Protein 5FRD (pdb70)

Secondary structure (DSSP, 8-state):
--EEEEEEETTEEEEEEE-SS-SEEEE--TT--GGGGHHHHHHT--EEE--TTSTTSPP----SHHHHHHHHHHHHHHHTSSEEEEEETHHHHHHHHHHHH-GGGEEEEEEES--SB----HHHHTHHHH-HHHHHHHHHHTT-SS-SHHHHHHHHHHHHTHHHHHHHHHHHHT-B-HHHHHTT-S---S-EEEEEETT-SSS-HHHHHHHHHH-TTEEEEEETT--TTHHHHSHHHHHHHHHHHHHHHT------/--EEEEEEETTEEEEEEE-SS-SEEEE--TT--GGGGHHHHHHT--EEE--TTSTTSPP----SHHHHHHHHHHHHHHHTSSEEEEEETHHHHHHHHHHHH-GGGEEEEEEES--SB----HHHHTHHHH-HHHHHHHHHHTT-SS-SHHHHHHHHHHHHTHHHHHHHHHHHHT-B-HHHHHTT-----S-EEEEEETT-SSS-HHHHHHHHHH-TTEEEEEETT--TTHHHHSHHHHHHHHHHHHHHHT--

Structure (mmCIF, N/CA/C/O backbone):
data_5FRD
#
_entry.id   5FRD
#
_cell.length_a   55.070
_cell.length_b   67.200
_cell.length_c   140.570
_cell.angle_alpha   90.00
_cell.angle_beta   90.00
_cell.angle_gamma   90.00
#
_symmetry.space_group_name_H-M   'P 21 21 21'
#
loop_
_entity.id
_entity.type
_entity.pdbx_description
1 polymer 'CARBOXYLESTERASE (EST-2)'
2 non-polymer 'COENZYME A'
3 non-polymer 'CHLORIDE ION'
4 non-polymer 'TRIETHYLENE GLYCOL'
5 non-polymer 'CITRATE ANION'
6 non-polymer DI(HYDROXYETHYL)ETHER
7 water water
#
loop_
_atom_site.group_PDB
_atom_site.id
_atom_site.type_symbol
_atom_site.label_atom_id
_atom_site.label_alt_id
_atom_site.label_comp_id
_atom_site.label_asym_id
_atom_site.label_entity_id
_atom_site.label_seq_id
_atom_site.pdbx_PDB_ins_code
_atom_site.Cartn_x
_atom_site.Cartn_y
_atom_site.Cartn_z
_atom_site.occupancy
_atom_site.B_iso_or_equiv
_atom_site.auth_seq_id
_atom_site.auth_comp_id
_atom_site.auth_asym_id
_atom_site.auth_atom_id
_atom_site.pdbx_PDB_model_num
ATOM 1 N N . MET A 1 1 ? 7.031 22.704 -7.899 1.00 62.64 1 MET A N 1
ATOM 2 C CA . MET A 1 1 ? 7.710 22.797 -6.560 1.00 51.20 1 MET A CA 1
ATOM 3 C C . MET A 1 1 ? 8.812 21.738 -6.394 1.00 27.13 1 MET A C 1
ATOM 4 O O . MET A 1 1 ? 9.900 22.091 -5.939 1.00 37.73 1 MET A O 1
ATOM 9 N N . LEU A 1 2 ? 8.579 20.500 -6.839 1.00 23.03 2 LEU A N 1
ATOM 10 C CA . LEU A 1 2 ? 9.599 19.459 -6.630 1.00 19.28 2 LEU A CA 1
ATOM 11 C C . LEU A 1 2 ? 10.786 19.635 -7.559 1.00 21.57 2 LEU A C 1
ATOM 12 O O . LEU A 1 2 ? 10.658 20.163 -8.661 1.00 25.25 2 LEU A O 1
ATOM 17 N N . GLU A 1 3 ? 11.937 19.179 -7.080 1.00 17.04 3 GLU A N 1
ATOM 18 C CA A GLU A 1 3 ? 13.174 19.157 -7.844 0.60 14.41 3 GLU A CA 1
ATOM 19 C CA B GLU A 1 3 ? 13.179 19.180 -7.819 0.40 16.99 3 GLU A CA 1
ATOM 20 C C . GLU A 1 3 ? 13.702 17.741 -7.831 1.00 13.55 3 GLU A C 1
ATOM 21 O O . GLU A 1 3 ? 13.529 17.022 -6.824 1.00 15.97 3 GLU A O 1
ATOM 32 N N . ARG A 1 4 ? 14.333 17.339 -8.906 1.00 11.93 4 ARG A N 1
ATOM 33 C CA . ARG A 1 4 ? 15.055 16.077 -8.975 1.00 12.89 4 ARG A CA 1
ATOM 34 C C . ARG A 1 4 ? 16.539 16.383 -8.843 1.00 14.12 4 ARG A C 1
ATOM 35 O O . ARG A 1 4 ? 17.058 17.290 -9.509 1.00 16.55 4 ARG A O 1
ATOM 43 N N . VAL A 1 5 ? 17.214 15.641 -7.978 1.00 13.14 5 VAL A N 1
ATOM 44 C CA . VAL A 1 5 ? 18.663 15.813 -7.757 1.00 13.78 5 VAL A CA 1
ATOM 45 C C . VAL A 1 5 ? 19.351 14.495 -7.927 1.00 13.94 5 VAL A C 1
ATOM 46 O O . VAL A 1 5 ? 18.725 13.429 -7.940 1.00 13.34 5 VAL A O 1
ATOM 50 N N . PHE A 1 6 ? 20.674 14.562 -8.045 1.00 12.67 6 PHE A N 1
ATOM 51 C CA . PHE A 1 6 ? 21.507 13.376 -8.209 1.00 13.59 6 PHE A CA 1
ATOM 52 C C . PHE A 1 6 ? 22.693 13.493 -7.284 1.00 14.62 6 PHE A C 1
ATOM 53 O O . PHE A 1 6 ? 23.269 14.566 -7.168 1.00 16.02 6 PHE A O 1
ATOM 61 N N . ILE A 1 7 ? 23.059 12.371 -6.699 1.00 12.81 7 ILE A N 1
ATOM 62 C CA . ILE A 1 7 ? 24.259 12.210 -5.863 1.00 14.18 7 ILE A CA 1
ATOM 63 C C . ILE A 1 7 ? 24.967 10.947 -6.310 1.00 14.16 7 ILE A C 1
ATOM 64 O O . ILE A 1 7 ? 24.473 10.165 -7.130 1.00 15.38 7 ILE A O 1
ATOM 69 N N . ASP A 1 8 ? 26.173 10.746 -5.769 1.00 15.48 8 ASP A N 1
ATOM 70 C CA A ASP A 1 8 ? 26.953 9.544 -6.049 0.70 18.44 8 ASP A CA 1
ATOM 71 C CA B ASP A 1 8 ? 26.966 9.556 -6.058 0.30 19.96 8 ASP A CA 1
ATOM 72 C C . ASP A 1 8 ? 27.197 8.798 -4.757 1.00 17.21 8 ASP A C 1
ATOM 73 O O . ASP A 1 8 ? 27.623 9.399 -3.772 1.00 20.71 8 ASP A O 1
ATOM 82 N N . VAL A 1 9 ? 26.903 7.504 -4.760 1.00 16.56 9 VAL A N 1
ATOM 83 C CA . VAL A 1 9 ? 27.232 6.623 -3.660 1.00 16.96 9 VAL A CA 1
ATOM 84 C C . VAL A 1 9 ? 28.162 5.514 -4.177 1.00 18.39 9 VAL A C 1
ATOM 85 O O . VAL A 1 9 ? 27.713 4.586 -4.828 1.00 20.21 9 VAL A O 1
ATOM 89 N N . ASP A 1 10 ? 29.464 5.642 -3.845 1.00 25.38 10 ASP A N 1
ATOM 90 C CA A ASP A 1 10 ? 30.490 4.671 -4.285 0.70 26.43 10 ASP A CA 1
ATOM 91 C CA B ASP A 1 10 ? 30.521 4.684 -4.278 0.30 29.98 10 ASP A CA 1
ATOM 92 C C . ASP A 1 10 ? 30.445 4.370 -5.778 1.00 25.68 10 ASP A C 1
ATOM 93 O O . ASP A 1 10 ? 30.576 3.224 -6.199 1.00 30.33 10 ASP A O 1
ATOM 102 N N . GLY A 1 11 ? 30.224 5.398 -6.575 1.00 22.94 11 GLY A N 1
ATOM 103 C CA . GLY A 1 11 ? 30.142 5.244 -8.010 1.00 22.41 11 GLY A CA 1
ATOM 104 C C . GLY A 1 11 ? 28.781 4.879 -8.585 1.00 25.35 11 GLY A C 1
ATOM 105 O O . GLY A 1 11 ? 28.648 4.753 -9.796 1.00 27.86 11 GLY A O 1
ATOM 106 N N . VAL A 1 12 ? 27.774 4.699 -7.727 1.00 21.76 12 VAL A N 1
ATOM 107 C CA . VAL A 1 12 ? 26.404 4.424 -8.156 1.00 20.59 12 VAL A CA 1
ATOM 108 C C . VAL A 1 12 ? 25.663 5.770 -8.103 1.00 16.62 12 VAL A C 1
ATOM 109 O O . VAL A 1 12 ? 25.612 6.419 -7.049 1.00 17.81 12 VAL A O 1
ATOM 113 N N . LYS A 1 13 ? 25.142 6.187 -9.247 1.00 17.48 13 LYS A N 1
ATOM 114 C CA A LYS A 1 13 ? 24.317 7.395 -9.333 0.70 15.44 13 LYS A CA 1
ATOM 115 C CA B LYS A 1 13 ? 24.319 7.391 -9.324 0.30 16.76 13 LYS A CA 1
ATOM 116 C C . LYS A 1 13 ? 22.980 7.104 -8.650 1.00 15.86 13 LYS A C 1
ATOM 117 O O . LYS A 1 13 ? 22.291 6.147 -9.026 1.00 16.86 13 LYS A O 1
ATOM 128 N N . VAL A 1 14 ? 22.655 7.952 -7.683 1.00 13.53 14 VAL A N 1
ATOM 129 C CA . VAL A 1 14 ? 21.379 7.868 -6.953 1.00 13.82 14 VAL A CA 1
ATOM 130 C C . VAL A 1 14 ? 20.622 9.159 -7.206 1.00 12.87 14 VAL A C 1
ATOM 131 O O . VAL A 1 14 ? 21.113 10.244 -6.940 1.00 13.19 14 VAL A O 1
ATOM 135 N N . SER A 1 15 ? 19.374 9.026 -7.684 1.00 12.05 15 SER A N 1
ATOM 136 C CA . SER A 1 15 ? 18.482 10.159 -7.839 1.00 12.31 15 SER A CA 1
ATOM 137 C C . SER A 1 15 ? 17.549 10.266 -6.646 1.00 11.21 15 SER A C 1
ATOM 138 O O . SER A 1 15 ? 17.190 9.243 -6.053 1.00 12.77 15 SER A O 1
ATOM 141 N N . LEU A 1 16 ? 17.206 11.486 -6.314 1.00 11.37 16 LEU A N 1
ATOM 142 C CA . LEU A 1 16 ? 16.189 11.770 -5.290 1.00 11.07 16 LEU A CA 1
ATOM 143 C C . LEU A 1 16 ? 15.255 12.843 -5.789 1.00 12.32 16 LEU A C 1
ATOM 144 O O . LEU A 1 16 ? 15.636 13.702 -6.569 1.00 12.36 16 LEU A O 1
ATOM 149 N N . LEU A 1 17 ? 14.033 12.838 -5.258 1.00 11.84 17 LEU A N 1
ATOM 150 C CA . LEU A 1 17 ? 13.125 13.967 -5.399 1.00 12.10 17 LEU A CA 1
ATOM 151 C C . LEU A 1 17 ? 13.164 14.744 -4.114 1.00 11.45 17 LEU A C 1
ATOM 152 O O . LEU A 1 17 ? 13.226 14.170 -3.020 1.00 13.20 17 LEU A O 1
ATOM 157 N N . LYS A 1 18 ? 13.078 16.063 -4.194 1.00 12.38 18 LYS A N 1
ATOM 158 C CA A LYS A 1 18 ? 13.134 16.928 -3.052 0.45 13.65 18 LYS A CA 1
ATOM 159 C CA B LYS A 1 18 ? 13.052 16.892 -3.001 0.55 14.64 18 LYS A CA 1
ATOM 160 C C . LYS A 1 18 ? 12.016 17.989 -3.098 1.00 13.66 18 LYS A C 1
ATOM 161 O O . LYS A 1 18 ? 11.771 18.550 -4.153 1.00 15.83 18 LYS A O 1
ATOM 172 N N . GLY A 1 19 ? 11.374 18.218 -1.974 1.00 13.22 19 GLY A N 1
ATOM 173 C CA . GLY A 1 19 ? 10.496 19.353 -1.770 1.00 14.75 19 GLY A CA 1
ATOM 174 C C . GLY A 1 19 ? 11.160 20.400 -0.938 1.00 16.68 19 GLY A C 1
ATOM 175 O O . GLY A 1 19 ? 12.394 20.533 -0.971 1.00 16.70 19 GLY A O 1
ATOM 176 N N . ARG A 1 20 ? 10.388 21.142 -0.153 1.00 17.09 20 ARG A N 1
ATOM 177 C CA A ARG A 1 20 ? 10.984 22.181 0.686 0.50 19.08 20 ARG A CA 1
ATOM 178 C CA B ARG A 1 20 ? 10.953 22.167 0.702 0.30 17.72 20 ARG A CA 1
ATOM 179 C CA C ARG A 1 20 ? 10.999 22.178 0.674 0.20 18.90 20 ARG A CA 1
ATOM 180 C C . ARG A 1 20 ? 11.927 21.545 1.693 1.00 19.32 20 ARG A C 1
ATOM 181 O O . ARG A 1 20 ? 11.769 20.362 2.073 1.00 16.43 20 ARG A O 1
ATOM 203 N N . GLU A 1 21 ? 12.944 22.297 2.107 1.00 22.32 21 GLU A N 1
ATOM 204 C CA A GLU A 1 21 ? 13.932 21.756 3.024 0.50 24.66 21 GLU A CA 1
ATOM 205 C CA B GLU A 1 21 ? 13.921 21.799 3.068 0.25 25.25 21 GLU A CA 1
ATOM 206 C CA C GLU A 1 21 ? 13.929 21.786 3.048 0.25 27.98 21 GLU A CA 1
ATOM 207 C C . GLU A 1 21 ? 13.234 21.307 4.321 1.00 20.01 21 GLU A C 1
ATOM 208 O O . GLU A 1 21 ? 12.461 22.026 4.918 1.00 24.59 21 GLU A O 1
ATOM 224 N N . ARG A 1 22 ? 13.498 20.049 4.692 1.00 17.83 22 ARG A N 1
ATOM 225 C CA A ARG A 1 22 ? 12.948 19.450 5.903 0.60 18.03 22 ARG A CA 1
ATOM 226 C CA B ARG A 1 22 ? 12.993 19.454 5.895 0.40 18.47 22 ARG A CA 1
ATOM 227 C C . ARG A 1 22 ? 13.746 18.174 6.168 1.00 15.17 22 ARG A C 1
ATOM 228 O O . ARG A 1 22 ? 14.138 17.475 5.227 1.00 15.72 22 ARG A O 1
ATOM 243 N N . LYS A 1 23 ? 13.944 17.843 7.446 1.00 15.41 23 LYS A N 1
ATOM 244 C CA A LYS A 1 23 ? 14.731 16.671 7.820 0.60 16.39 23 LYS A CA 1
ATOM 245 C CA B LYS A 1 23 ? 14.729 16.665 7.819 0.40 16.10 23 LYS A CA 1
ATOM 246 C C . LYS A 1 23 ? 13.845 15.423 7.852 1.00 14.99 23 LYS A C 1
ATOM 247 O O . LYS A 1 23 ? 13.602 14.826 8.895 1.00 15.51 23 LYS A O 1
ATOM 258 N N . VAL A 1 24 ? 13.376 15.059 6.645 1.00 14.05 24 VAL A N 1
ATOM 259 C CA . VAL A 1 24 ? 12.488 13.920 6.407 1.00 13.82 24 VAL A CA 1
ATOM 260 C C . VAL A 1 24 ? 13.031 13.204 5.177 1.00 11.99 24 VAL A C 1
ATOM 261 O O . VAL A 1 24 ? 13.347 13.857 4.177 1.00 13.15 24 VAL A O 1
ATOM 265 N N . PHE A 1 25 ? 13.161 11.883 5.282 1.00 11.13 25 PHE A N 1
ATOM 266 C CA . PHE A 1 25 ? 13.749 11.050 4.254 1.00 11.33 25 PHE A CA 1
ATOM 267 C C . PHE A 1 25 ? 12.844 9.850 3.985 1.00 11.74 25 PHE A C 1
ATOM 268 O O . PHE A 1 25 ? 12.611 9.037 4.899 1.00 12.56 25 PHE A O 1
ATOM 276 N N . TYR A 1 26 ? 12.330 9.740 2.748 1.00 10.55 26 TYR A N 1
ATOM 277 C CA . TYR A 1 26 ? 11.330 8.742 2.418 1.00 9.94 26 TYR A CA 1
ATOM 278 C C . TYR A 1 26 ? 11.915 7.624 1.587 1.00 10.87 26 TYR A C 1
ATOM 279 O O . TYR A 1 26 ? 12.660 7.893 0.637 1.00 12.02 26 TYR A O 1
ATOM 288 N N . ILE A 1 27 ? 11.494 6.394 1.876 1.00 10.55 27 ILE A N 1
ATOM 289 C CA . ILE A 1 27 ? 11.969 5.195 1.195 1.00 10.56 27 ILE A CA 1
ATOM 290 C C . ILE A 1 27 ? 10.751 4.389 0.686 1.00 10.55 27 ILE A C 1
ATOM 291 O O . ILE A 1 27 ? 9.935 3.895 1.476 1.00 11.71 27 ILE A O 1
ATOM 296 N N . HIS A 1 28 ? 10.667 4.291 -0.634 1.00 10.59 28 HIS A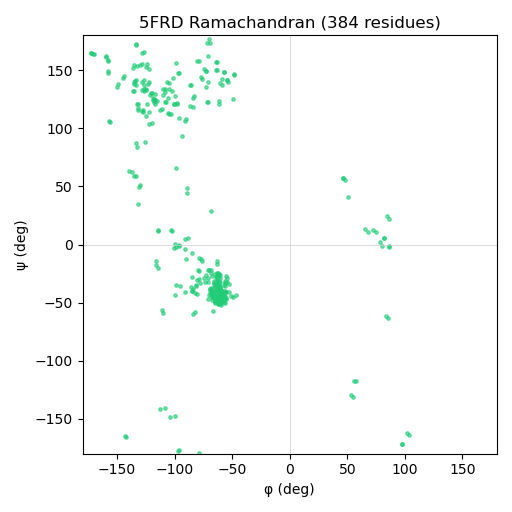 N 1
ATOM 297 C CA . HIS A 1 28 ? 9.575 3.637 -1.357 1.00 10.87 28 HIS A CA 1
ATOM 298 C C . HIS A 1 28 ? 9.562 2.124 -1.245 1.00 12.79 28 HIS A C 1
ATOM 299 O O . HIS A 1 28 ? 10.497 1.497 -0.742 1.00 12.98 28 HIS A O 1
ATOM 306 N N . SER A 1 29 ? 8.494 1.525 -1.785 1.00 12.77 29 SER A N 1
ATOM 307 C CA . SER A 1 29 ? 8.249 0.099 -1.769 1.00 14.44 29 SER A CA 1
ATOM 308 C C . SER A 1 29 ? 8.674 -0.623 -3.039 1.00 13.81 29 SER A C 1
ATOM 309 O O . SER A 1 29 ? 9.228 -0.030 -3.975 1.00 13.01 29 SER A O 1
ATOM 312 N N . SER A 1 30 ? 8.418 -1.926 -3.076 1.00 12.58 30 SER A N 1
ATOM 313 C CA . SER A 1 30 ? 8.802 -2.761 -4.212 1.00 13.75 30 SER A CA 1
ATOM 314 C C . SER A 1 30 ? 8.151 -2.322 -5.520 1.00 12.92 30 SER A C 1
ATOM 315 O O . SER A 1 30 ? 6.961 -1.987 -5.569 1.00 15.11 30 SER A O 1
ATOM 318 N N . GLY A 1 31 ? 8.947 -2.348 -6.586 1.00 14.69 31 GLY A N 1
ATOM 319 C CA . GLY A 1 31 ? 8.471 -1.965 -7.908 1.00 14.41 31 GLY A CA 1
ATOM 320 C C . GLY A 1 31 ? 8.072 -0.508 -8.060 1.00 14.97 31 GLY A C 1
ATOM 321 O O . GLY A 1 31 ? 7.417 -0.144 -9.049 1.00 16.45 31 GLY A O 1
ATOM 322 N N . SER A 1 32 ? 8.448 0.336 -7.088 1.00 13.07 32 SER A N 1
ATOM 323 C CA A SER A 1 32 ? 8.057 1.738 -7.063 0.65 13.37 32 SER A CA 1
ATOM 324 C CA B SER A 1 32 ? 8.036 1.743 -7.056 0.35 14.47 32 SER A CA 1
ATOM 325 C C . SER A 1 32 ? 9.282 2.636 -7.167 1.00 13.60 32 SER A C 1
ATOM 326 O O . SER A 1 32 ? 10.340 2.169 -7.566 1.00 15.86 32 SER A O 1
ATOM 331 N N . ASP A 1 33 ? 9.136 3.907 -6.852 1.00 12.62 33 ASP A N 1
ATOM 332 C CA A ASP A 1 33 ? 10.226 4.862 -6.900 0.60 12.55 33 ASP A CA 1
ATOM 333 C CA B ASP A 1 33 ? 10.228 4.863 -6.907 0.40 13.50 33 ASP A CA 1
ATOM 334 C C . ASP A 1 33 ? 9.852 6.088 -6.073 1.00 11.73 33 ASP A C 1
ATOM 335 O O . ASP A 1 33 ? 8.808 6.092 -5.413 1.00 12.40 33 ASP A O 1
ATOM 344 N N . ALA A 1 34 ? 10.696 7.121 -6.074 1.00 12.00 34 ALA A N 1
ATOM 345 C CA . ALA A 1 34 ? 10.463 8.301 -5.294 1.00 11.84 34 ALA A CA 1
ATOM 346 C C . ALA A 1 34 ? 9.130 8.982 -5.531 1.00 11.66 34 ALA A C 1
ATOM 347 O O . ALA A 1 34 ? 8.624 9.643 -4.640 1.00 12.51 34 ALA A O 1
ATOM 349 N N . THR A 1 35 ? 8.578 8.821 -6.736 1.00 12.55 35 THR A N 1
ATOM 350 C CA . THR A 1 35 ? 7.321 9.453 -7.071 1.00 12.85 35 THR A CA 1
ATOM 351 C C . THR A 1 35 ? 6.173 8.952 -6.218 1.00 11.95 35 THR A C 1
ATOM 352 O O . THR A 1 35 ? 5.143 9.625 -6.094 1.00 13.82 35 THR A O 1
ATOM 356 N N . GLN A 1 36 ? 6.331 7.813 -5.532 1.00 12.60 36 GLN A N 1
ATOM 357 C CA A GLN A 1 36 ? 5.348 7.353 -4.566 0.50 11.23 36 GLN A CA 1
ATOM 358 C CA B GLN A 1 36 ? 5.228 7.400 -4.672 0.50 15.30 36 GLN A CA 1
ATOM 359 C C . GLN A 1 36 ? 5.000 8.386 -3.522 1.00 12.64 36 GLN A C 1
ATOM 360 O O . GLN A 1 36 ? 3.908 8.374 -2.939 1.00 13.77 36 GLN A O 1
ATOM 371 N N . TRP A 1 37 ? 5.973 9.266 -3.239 1.00 11.36 37 TRP A N 1
ATOM 372 C CA . TRP A 1 37 ? 5.871 10.212 -2.168 1.00 11.81 37 TRP A CA 1
ATOM 373 C C . TRP A 1 37 ? 5.558 11.633 -2.603 1.00 11.64 37 TRP A C 1
ATOM 374 O O . TRP A 1 37 ? 5.634 12.558 -1.773 1.00 11.40 37 TRP A O 1
ATOM 385 N N . VAL A 1 38 ? 5.163 11.841 -3.863 1.00 11.72 38 VAL A N 1
ATOM 386 C CA A VAL A 1 38 ? 4.909 13.216 -4.334 0.60 13.88 38 VAL A CA 1
ATOM 387 C CA B VAL A 1 38 ? 4.926 13.211 -4.338 0.40 12.62 38 VAL A CA 1
ATOM 388 C C . VAL A 1 38 ? 3.959 14.025 -3.448 1.00 12.34 38 VAL A C 1
ATOM 389 O O . VAL A 1 38 ? 4.188 15.196 -3.224 1.00 13.83 38 VAL A O 1
ATOM 396 N N . ASN A 1 39 ? 2.905 13.391 -2.942 1.00 13.13 39 ASN A N 1
ATOM 397 C CA . ASN A 1 39 ? 1.945 14.137 -2.114 1.00 14.65 39 ASN A CA 1
ATOM 398 C C . ASN A 1 39 ? 2.502 14.575 -0.774 1.00 14.31 39 ASN A C 1
ATOM 399 O O . ASN A 1 39 ? 2.079 15.585 -0.202 1.00 16.80 39 ASN A O 1
ATOM 404 N N . GLN A 1 40 ? 3.519 13.858 -0.274 1.00 12.34 40 GLN A N 1
ATOM 405 C CA . GLN A 1 40 ? 4.209 14.227 0.941 1.00 12.52 40 GLN A CA 1
ATOM 406 C C . GLN A 1 40 ? 5.318 15.249 0.670 1.00 12.93 40 GLN A C 1
ATOM 407 O O . GLN A 1 40 ? 5.495 16.212 1.415 1.00 13.97 40 GLN A O 1
ATOM 413 N N . LEU A 1 41 ? 6.027 15.057 -0.435 1.00 12.38 41 LEU A N 1
ATOM 414 C CA . LEU A 1 41 ? 7.129 15.945 -0.771 1.00 13.34 41 LEU A CA 1
ATOM 415 C C . LEU A 1 41 ? 6.644 17.368 -0.968 1.00 15.57 41 LEU A C 1
ATOM 416 O O . LEU A 1 41 ? 7.306 18.299 -0.520 1.00 15.61 41 LEU A O 1
ATOM 421 N N . THR A 1 42 ? 5.491 17.523 -1.605 1.00 15.02 42 THR A N 1
ATOM 422 C CA . THR A 1 42 ? 4.940 18.854 -1.909 1.00 16.66 42 THR A CA 1
ATOM 423 C C . THR A 1 42 ? 4.359 19.545 -0.689 1.00 20.14 42 THR A C 1
ATOM 424 O O . THR A 1 42 ? 4.373 20.779 -0.627 1.00 24.77 42 THR A O 1
ATOM 428 N N . ALA A 1 43 ? 3.873 18.789 0.282 1.00 15.31 43 ALA A N 1
ATOM 429 C CA . ALA A 1 43 ? 3.219 19.366 1.453 1.00 16.51 43 ALA A CA 1
ATOM 430 C C . ALA A 1 43 ? 4.096 19.447 2.671 1.00 18.46 43 ALA A C 1
ATOM 431 O O . ALA A 1 43 ? 4.089 20.446 3.365 1.00 23.28 43 ALA A O 1
ATOM 433 N N . ILE A 1 44 ? 4.843 18.390 2.942 1.00 17.12 44 ILE A N 1
ATOM 434 C CA A ILE A 1 44 ? 5.671 18.266 4.131 0.60 16.85 44 ILE A CA 1
ATOM 435 C CA B ILE A 1 44 ? 5.655 18.229 4.136 0.40 15.76 44 ILE A CA 1
ATOM 436 C C . ILE A 1 44 ? 7.110 18.632 3.827 1.00 16.58 44 ILE A C 1
ATOM 437 O O . ILE A 1 44 ? 7.752 19.284 4.649 1.00 18.21 44 ILE A O 1
ATOM 446 N N . GLY A 1 45 ? 7.590 18.251 2.646 1.00 14.52 45 GLY A N 1
ATOM 447 C CA . GLY A 1 45 ? 8.979 18.500 2.280 1.00 15.79 45 GLY A CA 1
ATOM 448 C C . GLY A 1 45 ? 9.856 17.305 2.519 1.00 14.37 45 GLY A C 1
ATOM 449 O O . GLY A 1 45 ? 9.378 16.222 2.833 1.00 15.30 45 GLY A O 1
ATOM 450 N N . GLY A 1 46 ? 11.155 17.530 2.372 1.00 13.00 46 GLY A N 1
ATOM 451 C CA . GLY A 1 46 ? 12.151 16.490 2.558 1.00 14.00 46 GLY A CA 1
ATOM 452 C C . GLY A 1 46 ? 12.667 15.919 1.250 1.00 12.12 46 GLY A C 1
ATOM 453 O O . GLY A 1 46 ? 12.484 16.492 0.176 1.00 13.20 46 GLY A O 1
ATOM 454 N N . TYR A 1 47 ? 13.287 14.750 1.346 1.00 11.35 47 TYR A N 1
ATOM 455 C CA . TYR A 1 47 ? 13.888 14.037 0.226 1.00 11.81 47 TYR A CA 1
ATOM 456 C C . TYR A 1 47 ? 13.384 12.614 0.138 1.00 11.20 47 TYR A C 1
ATOM 457 O O . TYR A 1 47 ? 13.318 11.928 1.167 1.00 11.87 47 TYR A O 1
ATOM 466 N N . ALA A 1 48 ? 13.079 12.158 -1.072 1.00 10.34 48 ALA A N 1
ATOM 467 C CA . ALA A 1 48 ? 12.687 10.775 -1.328 1.00 10.70 48 ALA A CA 1
ATOM 468 C C . ALA A 1 48 ? 13.678 10.127 -2.268 1.00 11.45 48 ALA A C 1
ATOM 469 O O . ALA A 1 48 ? 13.926 10.641 -3.355 1.00 12.21 48 ALA A O 1
ATOM 471 N N . ILE A 1 49 ? 14.248 9.012 -1.839 1.00 11.44 49 ILE A N 1
ATOM 472 C CA . ILE A 1 49 ? 15.225 8.314 -2.662 1.00 11.59 49 ILE A CA 1
ATOM 473 C C . ILE A 1 49 ? 14.593 7.509 -3.787 1.00 13.08 49 ILE A C 1
ATOM 474 O O . ILE A 1 49 ? 13.531 6.918 -3.607 1.00 12.51 49 ILE A O 1
ATOM 479 N N . ASP A 1 50 ? 15.241 7.439 -4.950 1.00 11.58 50 ASP A N 1
ATOM 480 C CA . ASP A 1 50 ? 15.024 6.327 -5.887 1.00 13.34 50 ASP A CA 1
ATOM 481 C C . ASP A 1 50 ? 16.055 5.257 -5.528 1.00 13.12 50 ASP A C 1
ATOM 482 O O . ASP A 1 50 ? 17.255 5.493 -5.727 1.00 12.87 50 ASP A O 1
ATOM 487 N N . LEU A 1 51 ? 15.677 4.151 -4.911 1.00 12.04 51 LEU A N 1
ATOM 488 C CA . LEU A 1 51 ? 16.676 3.123 -4.642 1.00 12.79 51 LEU A CA 1
ATOM 489 C C . LEU A 1 51 ? 17.329 2.695 -5.943 1.00 13.24 51 LEU A C 1
ATOM 490 O O . LEU A 1 51 ? 16.691 2.708 -7.002 1.00 13.63 51 LEU A O 1
ATOM 495 N N . PRO A 1 52 ? 18.613 2.314 -5.885 1.00 13.85 52 PRO A N 1
ATOM 496 C CA . PRO A 1 52 ? 19.198 1.730 -7.099 1.00 14.40 52 PRO A CA 1
ATOM 497 C C . PRO A 1 52 ? 18.279 0.655 -7.672 1.00 13.37 52 PRO A C 1
ATOM 498 O O . PRO A 1 52 ? 17.540 -0.010 -6.926 1.00 14.54 52 PRO A O 1
ATOM 502 N N . ASN A 1 53 ? 18.276 0.551 -8.993 1.00 14.98 53 ASN A N 1
ATOM 503 C CA . ASN A 1 53 ? 17.354 -0.299 -9.761 1.00 14.16 53 ASN A CA 1
ATOM 504 C C . ASN A 1 53 ? 15.959 0.247 -9.957 1.00 14.09 53 ASN A C 1
ATOM 505 O O . ASN A 1 53 ? 15.126 -0.420 -10.570 1.00 17.11 53 ASN A O 1
ATOM 510 N N . HIS A 1 54 ? 15.713 1.458 -9.448 1.00 13.68 54 HIS A N 1
ATOM 511 C CA . HIS A 1 54 ? 14.408 2.099 -9.490 1.00 13.22 54 HIS A CA 1
ATOM 512 C C . HIS A 1 54 ? 14.549 3.533 -9.960 1.00 13.67 54 HIS A C 1
ATOM 513 O O . HIS A 1 54 ? 15.573 4.191 -9.756 1.00 13.35 54 HIS A O 1
ATOM 520 N N . GLY A 1 55 ? 13.483 4.055 -10.555 1.00 14.31 55 GLY A N 1
ATOM 521 C CA . GLY A 1 55 ? 13.439 5.468 -10.961 1.00 13.89 55 GLY A CA 1
ATOM 522 C C . GLY A 1 55 ? 14.601 5.857 -11.848 1.00 15.16 55 GLY A C 1
ATOM 523 O O . GLY A 1 55 ? 14.915 5.140 -12.809 1.00 16.65 55 GLY A O 1
ATOM 524 N N . GLN A 1 56 ? 15.242 6.967 -11.505 1.00 13.37 56 GLN A N 1
ATOM 525 C CA A GLN A 1 56 ? 16.367 7.471 -12.284 0.60 14.24 56 GLN A CA 1
ATOM 526 C CA B GLN A 1 56 ? 16.369 7.465 -12.292 0.40 13.88 56 GLN A CA 1
ATOM 527 C C . GLN A 1 56 ? 17.729 7.121 -11.692 1.00 16.45 56 GLN A C 1
ATOM 528 O O . GLN A 1 56 ? 18.759 7.677 -12.098 1.00 18.78 56 GLN A O 1
ATOM 539 N N . SER A 1 57 ? 17.762 6.224 -10.715 1.00 14.07 57 SER A N 1
ATOM 540 C CA . SER A 1 57 ? 19.002 5.736 -10.167 1.00 12.80 57 SER A CA 1
ATOM 541 C C . SER A 1 57 ? 19.636 4.671 -11.073 1.00 16.05 57 SER A C 1
ATOM 542 O O . SER A 1 57 ? 18.958 4.017 -11.852 1.00 17.05 57 SER A O 1
ATOM 545 N N . ASP A 1 58 ? 20.929 4.498 -10.919 1.00 16.49 58 ASP A N 1
ATOM 546 C CA . ASP A 1 58 ? 21.638 3.445 -11.628 1.00 17.60 58 ASP A CA 1
ATOM 547 C C . ASP A 1 58 ? 21.156 2.058 -11.211 1.00 18.54 58 ASP A C 1
ATOM 548 O O . ASP A 1 58 ? 20.612 1.827 -10.117 1.00 18.62 58 ASP A O 1
ATOM 553 N N . THR A 1 59 ? 21.384 1.109 -12.110 1.00 19.06 59 THR A N 1
ATOM 554 C CA . THR A 1 59 ? 21.192 -0.312 -11.849 1.00 21.77 59 THR A CA 1
ATOM 555 C C . THR A 1 59 ? 22.469 -0.873 -11.216 1.00 22.25 59 THR A C 1
ATOM 556 O O . THR A 1 59 ? 23.582 -0.548 -11.640 1.00 27.41 59 THR A O 1
ATOM 560 N N . VAL A 1 60 ? 22.299 -1.697 -10.202 1.00 21.78 60 VAL A N 1
ATOM 561 C CA . VAL A 1 60 ? 23.410 -2.362 -9.523 1.00 22.58 60 VAL A CA 1
ATOM 562 C C . VAL A 1 60 ? 22.861 -3.606 -8.830 1.00 26.07 60 VAL A C 1
ATOM 563 O O . VAL A 1 60 ? 21.705 -3.657 -8.379 1.00 23.18 60 VAL A O 1
ATOM 567 N N . GLU A 1 61 ? 23.683 -4.651 -8.737 1.00 25.55 61 GLU A N 1
ATOM 568 C CA A GLU A 1 61 ? 23.266 -5.869 -8.062 0.60 21.99 61 GLU A CA 1
ATOM 569 C CA B GLU A 1 61 ? 23.266 -5.874 -8.064 0.40 25.23 61 GLU A CA 1
ATOM 570 C C . GLU A 1 61 ? 23.025 -5.612 -6.573 1.00 21.87 61 GLU A C 1
ATOM 571 O O . GLU A 1 61 ? 23.907 -5.093 -5.881 1.00 25.56 61 GLU A O 1
ATOM 582 N N . VAL A 1 62 ? 21.838 -5.988 -6.080 1.00 21.65 62 VAL A N 1
ATOM 583 C CA . VAL A 1 62 ? 21.488 -5.857 -4.666 1.00 23.84 62 VAL A CA 1
ATOM 584 C C . VAL A 1 62 ? 20.881 -7.171 -4.178 1.00 24.45 62 VAL A C 1
ATOM 585 O O . VAL A 1 62 ? 19.858 -7.620 -4.685 1.00 26.29 62 VAL A O 1
ATOM 589 N N . ASN A 1 63 ? 21.516 -7.762 -3.165 1.00 22.70 63 ASN A N 1
ATOM 590 C CA A ASN A 1 63 ? 21.158 -9.095 -2.688 0.70 23.90 63 ASN A CA 1
ATOM 591 C CA B ASN A 1 63 ? 21.172 -9.113 -2.685 0.30 31.01 63 ASN A CA 1
ATOM 592 C C . ASN A 1 63 ? 20.500 -9.154 -1.313 1.00 22.60 63 ASN A C 1
ATOM 593 O O . ASN A 1 63 ? 20.116 -10.225 -0.835 1.00 25.70 63 ASN A O 1
ATOM 602 N N . SER A 1 64 ? 20.300 -7.986 -0.686 1.00 22.75 64 SER A N 1
ATOM 603 C CA . SER A 1 64 ? 19.676 -7.947 0.624 1.00 20.24 64 SER A CA 1
ATOM 604 C C . SER A 1 64 ? 19.059 -6.592 0.913 1.00 18.69 64 SER A C 1
ATOM 605 O O . SER A 1 64 ? 19.461 -5.574 0.333 1.00 19.71 64 SER A O 1
ATOM 608 N N . VAL A 1 65 ? 18.102 -6.600 1.830 1.00 18.36 65 VAL A N 1
ATOM 609 C CA . VAL A 1 65 ? 17.574 -5.361 2.405 1.00 16.67 65 VAL A CA 1
ATOM 610 C C . VAL A 1 65 ? 18.713 -4.531 3.010 1.00 18.51 65 VAL A C 1
ATOM 611 O O . VAL A 1 65 ? 18.717 -3.306 2.864 1.00 18.08 65 VAL A O 1
ATOM 615 N N . ASP A 1 66 ? 19.669 -5.162 3.691 1.00 18.91 66 ASP A N 1
ATOM 616 C CA A ASP A 1 66 ? 20.823 -4.451 4.255 0.40 18.93 66 ASP A CA 1
ATOM 617 C CA B ASP A 1 66 ? 20.821 -4.449 4.252 0.60 19.73 66 ASP A CA 1
ATOM 618 C C . ASP A 1 66 ? 21.598 -3.635 3.218 1.00 18.14 66 ASP A C 1
ATOM 619 O O . ASP A 1 66 ? 22.039 -2.517 3.502 1.00 19.57 66 ASP A O 1
ATOM 628 N N . GLU A 1 67 ? 21.787 -4.176 2.013 1.00 19.11 67 GLU A N 1
ATOM 629 C CA A GLU A 1 67 ? 22.479 -3.461 0.958 0.60 18.70 67 GLU A CA 1
ATOM 630 C CA B GLU A 1 67 ? 22.473 -3.427 0.940 0.40 19.81 67 GLU A CA 1
ATOM 631 C C . GLU A 1 67 ? 21.683 -2.189 0.531 1.00 17.35 67 GLU A C 1
ATOM 632 O O . GLU A 1 67 ? 22.256 -1.128 0.342 1.00 17.76 67 GLU A O 1
ATOM 643 N N . TYR A 1 68 ? 20.358 -2.331 0.382 1.00 16.43 68 TYR A N 1
ATOM 644 C CA . TYR A 1 68 ? 19.582 -1.126 0.127 1.00 15.50 68 TYR A CA 1
ATOM 645 C C . TYR A 1 68 ? 19.681 -0.132 1.270 1.00 16.07 68 TYR A C 1
ATOM 646 O O . TYR A 1 68 ? 19.689 1.081 1.055 1.00 14.87 68 TYR A O 1
ATOM 655 N N . ALA A 1 69 ? 19.756 -0.611 2.508 1.00 15.10 69 ALA A N 1
ATOM 656 C CA . ALA A 1 69 ? 19.933 0.280 3.647 1.00 13.66 69 ALA A CA 1
ATOM 657 C C . ALA A 1 69 ? 21.257 1.044 3.628 1.00 14.74 69 ALA A C 1
ATOM 658 O O . ALA A 1 69 ? 21.320 2.179 4.094 1.00 15.24 69 ALA A O 1
ATOM 660 N N . TYR A 1 70 ? 22.295 0.416 3.082 1.00 16.19 70 TYR A N 1
ATOM 661 C CA . TYR A 1 70 ? 23.545 1.118 2.869 1.00 18.30 70 TYR A CA 1
ATOM 662 C C . TYR A 1 70 ? 23.360 2.282 1.902 1.00 15.48 70 TYR A C 1
ATOM 663 O O . TYR A 1 70 ? 23.753 3.411 2.202 1.00 15.73 70 TYR A O 1
ATOM 672 N N . TYR A 1 71 ? 22.758 2.037 0.739 1.00 15.83 71 TYR A N 1
ATOM 673 C CA . TYR A 1 71 ? 22.494 3.139 -0.191 1.00 14.81 71 TYR A CA 1
ATOM 674 C C . TYR A 1 71 ? 21.600 4.222 0.413 1.00 14.78 71 TYR A C 1
ATOM 675 O O . TYR A 1 71 ? 21.853 5.412 0.230 1.00 15.02 71 TYR A O 1
ATOM 684 N N . ALA A 1 72 ? 20.591 3.816 1.174 1.00 13.64 72 ALA A N 1
ATOM 685 C CA . ALA A 1 72 ? 19.722 4.781 1.798 1.00 13.17 72 ALA A CA 1
ATOM 686 C C . ALA A 1 72 ? 20.439 5.611 2.837 1.00 13.22 72 ALA A C 1
ATOM 687 O O . ALA A 1 72 ? 20.268 6.809 2.897 1.00 15.27 72 ALA A O 1
ATOM 689 N N . SER A 1 73 ? 21.237 4.952 3.697 1.00 14.03 73 SER A N 1
ATOM 690 C CA A SER A 1 73 ? 22.004 5.648 4.734 0.30 14.65 73 SER A CA 1
ATOM 691 C CA B SER A 1 73 ? 21.969 5.672 4.714 0.50 13.50 73 SER A CA 1
ATOM 692 C CA C SER A 1 73 ? 22.028 5.643 4.731 0.20 14.95 73 SER A CA 1
ATOM 693 C C . SER A 1 73 ? 22.988 6.673 4.151 1.00 12.75 73 SER A C 1
ATOM 694 O O . SER A 1 73 ? 23.036 7.822 4.607 1.00 14.89 73 SER A O 1
ATOM 701 N N . GLU A 1 74 ? 23.746 6.248 3.149 1.00 13.95 74 GLU A N 1
ATOM 702 C CA . GLU A 1 74 ? 24.687 7.146 2.509 1.00 15.80 74 GLU A CA 1
ATOM 703 C C . GLU A 1 74 ? 23.981 8.316 1.864 1.00 14.84 74 GLU A C 1
ATOM 704 O O . GLU A 1 74 ? 24.420 9.458 1.918 1.00 15.82 74 GLU A O 1
ATOM 710 N N . SER A 1 75 ? 22.828 8.041 1.252 1.00 12.87 75 SER A N 1
ATOM 711 C CA . SER A 1 75 ? 22.074 9.103 0.606 1.00 13.60 75 SER A CA 1
ATOM 712 C C . SER A 1 75 ? 21.456 10.095 1.598 1.00 14.25 75 SER A C 1
ATOM 713 O O . SER A 1 75 ? 21.446 11.278 1.353 1.00 14.15 75 SER A O 1
ATOM 716 N N . LEU A 1 76 ? 20.975 9.597 2.728 1.00 11.99 76 LEU A N 1
ATOM 717 C CA . LEU A 1 76 ? 20.481 10.428 3.783 1.00 12.64 76 LEU A CA 1
ATOM 718 C C . LEU A 1 76 ? 21.601 11.334 4.304 1.00 12.78 76 LEU A C 1
ATOM 719 O O . LEU A 1 76 ? 21.447 12.534 4.401 1.00 14.33 76 LEU A O 1
ATOM 724 N N . LYS A 1 77 ? 22.737 10.727 4.608 1.00 13.83 77 LYS A N 1
ATOM 725 C CA A LYS A 1 77 ? 23.875 11.499 5.109 0.70 14.92 77 LYS A CA 1
ATOM 726 C CA B LYS A 1 77 ? 23.886 11.490 5.105 0.30 15.54 77 LYS A CA 1
ATOM 727 C C . LYS A 1 77 ? 24.260 12.636 4.158 1.00 14.62 77 LYS A C 1
ATOM 728 O O . LYS A 1 77 ? 24.563 13.743 4.608 1.00 17.62 77 LYS A O 1
ATOM 739 N N . LYS A 1 78 ? 24.211 12.380 2.846 1.00 14.94 78 LYS A N 1
ATOM 740 C CA A LYS A 1 78 ? 24.638 13.356 1.819 0.70 15.70 78 LYS A CA 1
ATOM 741 C CA B LYS A 1 78 ? 24.644 13.354 1.821 0.30 15.81 78 LYS A CA 1
ATOM 742 C C . LYS A 1 78 ? 23.611 14.431 1.506 1.00 15.20 78 LYS A C 1
ATOM 743 O O . LYS A 1 78 ? 23.926 15.411 0.833 1.00 17.84 78 LYS A O 1
ATOM 754 N N . THR A 1 79 ? 22.362 14.243 1.956 1.00 14.60 79 THR A N 1
ATOM 755 C CA . THR A 1 79 ? 21.310 15.187 1.639 1.00 14.60 79 THR A CA 1
ATOM 756 C C . THR A 1 79 ? 20.850 15.978 2.846 1.00 14.94 79 THR A C 1
ATOM 757 O O . THR A 1 79 ? 20.872 17.203 2.836 1.00 17.98 79 THR A O 1
ATOM 761 N N . VAL A 1 80 ? 20.429 15.285 3.895 1.00 15.43 80 VAL A N 1
ATOM 762 C CA . VAL A 1 80 ? 19.884 15.912 5.111 1.00 15.25 80 VAL A CA 1
ATOM 763 C C . VAL A 1 80 ? 20.701 15.685 6.380 1.00 16.37 80 VAL A C 1
ATOM 764 O O . VAL A 1 80 ? 20.483 16.397 7.356 1.00 17.86 80 VAL A O 1
ATOM 768 N N . GLY A 1 81 ? 21.634 14.744 6.379 1.00 15.25 81 GLY A N 1
ATOM 769 C CA . GLY A 1 81 ? 22.503 14.512 7.531 1.00 16.47 81 GLY A CA 1
ATOM 770 C C . GLY A 1 81 ? 21.878 13.601 8.548 1.00 14.89 81 GLY A C 1
ATOM 771 O O . GLY A 1 81 ? 22.415 12.534 8.812 1.00 17.85 81 GLY A O 1
ATOM 772 N N . LYS A 1 82 ? 20.765 14.069 9.114 1.00 15.88 82 LYS A N 1
ATOM 773 C CA A LYS A 1 82 ? 19.929 13.275 10.017 0.50 16.24 82 LYS A CA 1
ATOM 774 C CA B LYS A 1 82 ? 19.929 13.275 10.017 0.50 16.26 82 LYS A CA 1
ATOM 775 C C . LYS A 1 82 ? 18.480 13.540 9.645 1.00 17.81 82 LYS A C 1
ATOM 776 O O . LYS A 1 82 ? 18.146 14.596 9.144 1.00 19.13 82 LYS A O 1
ATOM 787 N N . ALA A 1 83 ? 17.606 12.558 9.855 1.00 15.74 83 ALA A N 1
ATOM 788 C CA . ALA A 1 83 ? 16.215 12.763 9.425 1.00 14.85 83 ALA A CA 1
ATOM 789 C C . ALA A 1 83 ? 15.264 11.844 10.138 1.00 11.90 83 ALA A C 1
ATOM 790 O O . ALA A 1 83 ? 15.657 10.806 10.689 1.00 14.50 83 ALA A O 1
ATOM 792 N N . VAL A 1 84 ? 13.982 12.232 10.096 1.00 12.98 84 VAL A N 1
ATOM 793 C CA . VAL A 1 84 ? 12.899 11.299 10.314 1.00 13.26 84 VAL A CA 1
ATOM 794 C C . VAL A 1 84 ? 12.858 10.399 9.074 1.00 13.32 84 VAL A C 1
ATOM 795 O O . VAL A 1 84 ? 12.709 10.917 7.965 1.00 15.12 84 VAL A O 1
ATOM 799 N N . VAL A 1 85 ? 12.972 9.103 9.264 1.00 12.04 85 VAL A N 1
ATOM 800 C CA . VAL A 1 85 ? 13.005 8.165 8.156 1.00 11.77 85 VAL A CA 1
ATOM 801 C C . VAL A 1 85 ? 11.646 7.521 7.995 1.00 13.34 85 VAL A C 1
ATOM 802 O O . VAL A 1 85 ? 11.140 6.911 8.956 1.00 14.68 85 VAL A O 1
ATOM 806 N N . VAL A 1 86 ? 11.055 7.686 6.825 1.00 11.73 86 VAL A N 1
ATOM 807 C CA . VAL A 1 86 ? 9.680 7.223 6.512 1.00 12.25 86 VAL A CA 1
ATOM 808 C C . VAL A 1 86 ? 9.821 6.108 5.481 1.00 12.66 86 VAL A C 1
ATOM 809 O O . VAL A 1 86 ? 10.294 6.353 4.375 1.00 13.82 86 VAL A O 1
ATOM 813 N N . GLY A 1 87 ? 9.430 4.894 5.823 1.00 11.95 87 GLY A N 1
ATOM 814 C CA . GLY A 1 87 ? 9.535 3.749 4.929 1.00 12.99 87 GLY A CA 1
ATOM 815 C C . GLY A 1 87 ? 8.240 3.027 4.706 1.00 13.81 87 GLY A C 1
ATOM 816 O O . GLY A 1 87 ? 7.560 2.722 5.681 1.00 14.13 87 GLY A O 1
ATOM 817 N N . HIS A 1 88 ? 7.941 2.716 3.460 1.00 12.12 88 HIS A N 1
ATOM 818 C CA . HIS A 1 88 ? 6.750 1.983 3.064 1.00 12.24 88 HIS A CA 1
ATOM 819 C C . HIS A 1 88 ? 7.110 0.581 2.623 1.00 12.33 88 HIS A C 1
ATOM 820 O O . HIS A 1 88 ? 7.881 0.410 1.685 1.00 13.11 88 HIS A O 1
ATOM 827 N N . SER A 1 89 ? 6.528 -0.431 3.275 1.00 14.43 89 SER A N 1
ATOM 828 C CA . SER A 1 89 ? 6.636 -1.846 2.877 1.00 15.41 89 SER A CA 1
ATOM 829 C C . SER A 1 89 ? 8.099 -2.321 2.780 1.00 14.95 89 SER A C 1
ATOM 830 O O . SER A 1 89 ? 8.758 -2.283 3.816 1.00 15.99 89 SER A O 1
ATOM 833 N N . LEU A 1 90 ? 8.627 -2.735 1.623 1.00 14.57 90 LEU A N 1
ATOM 834 C CA A LEU A 1 90 ? 10.078 -2.926 1.482 0.70 14.23 90 LEU A CA 1
ATOM 835 C CA B LEU A 1 90 ? 10.069 -2.927 1.491 0.30 14.84 90 LEU A CA 1
ATOM 836 C C . LEU A 1 90 ? 10.852 -1.752 2.084 1.00 13.87 90 LEU A C 1
ATOM 837 O O . LEU A 1 90 ? 11.879 -1.946 2.762 1.00 14.15 90 LEU A O 1
ATOM 846 N N . GLY A 1 91 ? 10.420 -0.524 1.802 1.00 12.92 91 GLY A N 1
ATOM 847 C CA . GLY A 1 91 ? 11.123 0.655 2.319 1.00 12.88 91 GLY A CA 1
ATOM 848 C C . GLY A 1 91 ? 11.114 0.736 3.833 1.00 12.86 91 GLY A C 1
ATOM 849 O O . GLY A 1 91 ? 11.997 1.346 4.446 1.00 13.00 91 GLY A O 1
ATOM 850 N N . GLY A 1 92 ? 10.071 0.173 4.467 1.00 12.70 92 GLY A N 1
ATOM 851 C CA . GLY A 1 92 ? 10.025 0.066 5.918 1.00 15.23 92 GLY A CA 1
ATOM 852 C C . GLY A 1 92 ? 11.005 -0.961 6.454 1.00 14.40 92 GLY A C 1
ATOM 853 O O . GLY A 1 92 ? 11.528 -0.790 7.554 1.00 14.20 92 GLY A O 1
ATOM 854 N N . ALA A 1 93 ? 11.249 -2.015 5.700 1.00 13.57 93 ALA A N 1
ATOM 855 C CA . ALA A 1 93 ? 12.309 -2.999 6.040 1.00 12.20 93 ALA A CA 1
ATOM 856 C C . ALA A 1 93 ? 13.668 -2.324 5.929 1.00 13.42 93 ALA A C 1
ATOM 857 O O . ALA A 1 93 ? 14.540 -2.461 6.806 1.00 15.52 93 ALA A O 1
ATOM 859 N N . VAL A 1 94 ? 13.872 -1.585 4.851 1.00 13.00 94 VAL A N 1
ATOM 860 C CA . VAL A 1 94 ? 15.097 -0.803 4.648 1.00 12.97 94 VAL A CA 1
ATOM 861 C C . VAL A 1 94 ? 15.262 0.186 5.791 1.00 15.62 94 VAL A C 1
ATOM 862 O O . VAL A 1 94 ? 16.360 0.292 6.351 1.00 14.84 94 VAL A O 1
ATOM 866 N N . ALA A 1 95 ? 14.195 0.881 6.195 1.00 13.14 95 ALA A N 1
ATOM 867 C CA . ALA A 1 95 ? 14.264 1.801 7.317 1.00 13.59 95 ALA A CA 1
ATOM 868 C C . ALA A 1 95 ? 14.690 1.128 8.618 1.00 15.16 95 ALA A C 1
ATOM 869 O O . ALA A 1 95 ? 15.476 1.710 9.369 1.00 15.96 95 ALA A O 1
ATOM 871 N N . GLN A 1 96 ? 14.152 -0.053 8.903 1.00 14.15 96 GLN A N 1
ATOM 872 C CA . GLN A 1 96 ? 14.515 -0.762 10.115 1.00 14.62 96 GLN A CA 1
ATOM 873 C C . GLN A 1 96 ? 16.001 -1.133 10.079 1.00 17.46 96 GLN A C 1
ATOM 874 O O . GLN A 1 96 ? 16.698 -0.901 11.087 1.00 18.39 96 GLN A O 1
ATOM 880 N N . LYS A 1 97 ? 16.497 -1.667 8.962 1.00 16.19 97 LYS A N 1
ATOM 881 C CA A LYS A 1 97 ? 17.911 -2.005 8.842 0.70 15.02 97 LYS A CA 1
ATOM 882 C CA B LYS A 1 97 ? 17.912 -2.004 8.851 0.30 17.13 97 LYS A CA 1
ATOM 883 C C . LYS A 1 97 ? 18.790 -0.764 8.901 1.00 17.84 97 LYS A C 1
ATOM 884 O O . LYS A 1 97 ? 19.895 -0.797 9.495 1.00 19.40 97 LYS A O 1
ATOM 895 N N . LEU A 1 98 ? 18.336 0.343 8.327 1.00 15.64 98 LEU A N 1
ATOM 896 C CA . LEU A 1 98 ? 19.046 1.600 8.406 1.00 16.43 98 LEU A CA 1
ATOM 897 C C . LEU A 1 98 ? 19.205 2.048 9.861 1.00 17.95 98 LEU A C 1
ATOM 898 O O . LEU A 1 98 ? 20.297 2.474 10.275 1.00 17.76 98 LEU A O 1
ATOM 903 N N . TYR A 1 99 ? 18.125 1.988 10.633 1.00 17.24 99 TYR A N 1
ATOM 904 C CA . TYR A 1 99 ? 18.171 2.355 12.041 1.00 19.93 99 TYR A CA 1
ATOM 905 C C . TYR A 1 99 ? 19.139 1.451 12.793 1.00 20.08 99 TYR A C 1
ATOM 906 O O . TYR A 1 99 ? 19.921 1.938 13.614 1.00 21.54 99 TYR A O 1
ATOM 915 N N . LEU A 1 100 ? 19.105 0.157 12.548 1.00 19.74 100 LEU A N 1
ATOM 916 C CA A LEU A 1 100 ? 19.991 -0.768 13.268 0.60 19.85 100 LEU A CA 1
ATOM 917 C CA B LEU A 1 100 ? 19.989 -0.757 13.297 0.40 24.90 100 LEU A CA 1
ATOM 918 C C . LEU A 1 100 ? 21.474 -0.569 12.973 1.00 26.40 100 LEU A C 1
ATOM 919 O O . LEU A 1 100 ? 22.306 -0.721 13.884 1.00 28.92 100 LEU A O 1
ATOM 928 N N . ARG A 1 101 ? 21.797 -0.205 11.727 1.00 21.11 101 ARG A N 1
ATOM 929 C CA A ARG A 1 101 ? 23.183 0.029 11.285 0.45 20.86 101 ARG A CA 1
ATOM 930 C CA B ARG A 1 101 ? 23.179 0.020 11.302 0.25 22.39 101 ARG A CA 1
ATOM 931 C CA C ARG A 1 101 ? 23.182 0.028 11.292 0.30 24.65 101 ARG A CA 1
ATOM 932 C C . ARG A 1 101 ? 23.683 1.429 11.622 1.00 23.03 101 ARG A C 1
ATOM 933 O O . ARG A 1 101 ? 24.857 1.608 11.944 1.00 25.55 101 ARG A O 1
ATOM 955 N N . ASN A 1 102 ? 22.803 2.425 11.560 1.00 18.31 102 ASN A N 1
ATOM 956 C CA . ASN A 1 102 ? 23.147 3.833 11.686 1.00 16.62 102 ASN A CA 1
ATOM 957 C C . ASN A 1 102 ? 22.111 4.590 12.521 1.00 19.72 102 ASN A C 1
ATOM 958 O O . ASN A 1 102 ? 21.444 5.519 12.052 1.00 19.18 102 ASN A O 1
ATOM 963 N N . PRO A 1 103 ? 21.961 4.232 13.809 1.00 17.40 103 PRO A N 1
ATOM 964 C CA . PRO A 1 103 ? 20.929 4.873 14.632 1.00 18.99 103 PRO A CA 1
ATOM 965 C C . PRO A 1 103 ? 21.117 6.358 14.790 1.00 19.33 103 PRO A C 1
ATOM 966 O O . PRO A 1 103 ? 20.152 7.090 14.934 1.00 21.47 103 PRO A O 1
ATOM 970 N N . GLU A 1 104 ? 22.356 6.825 14.703 1.00 20.82 104 GLU A N 1
ATOM 971 C CA A GLU A 1 104 ? 22.702 8.210 14.890 0.60 25.16 104 GLU A CA 1
ATOM 972 C CA B GLU A 1 104 ? 22.633 8.247 14.944 0.40 20.26 104 GLU A CA 1
ATOM 973 C C . GLU A 1 104 ? 22.071 9.161 13.867 1.00 19.01 104 GLU A C 1
ATOM 974 O O . GLU A 1 104 ? 21.877 10.335 14.129 1.00 24.21 104 GLU A O 1
ATOM 985 N N . ILE A 1 105 ? 21.770 8.624 12.677 1.00 17.73 105 ILE A N 1
ATOM 986 C CA . ILE A 1 105 ? 21.212 9.468 11.611 1.00 17.72 105 ILE A CA 1
ATOM 987 C C . ILE A 1 105 ? 19.678 9.505 11.608 1.00 17.96 105 ILE A C 1
ATOM 988 O O . ILE A 1 105 ? 19.127 10.242 10.823 1.00 18.10 105 ILE A O 1
ATOM 993 N N . CYS A 1 106 ? 19.055 8.730 12.501 1.00 16.95 106 CYS A N 1
ATOM 994 C CA A CYS A 1 106 ? 17.597 8.646 12.610 0.70 17.62 106 CYS A CA 1
ATOM 995 C CA B CYS A 1 106 ? 17.603 8.599 12.623 0.30 18.45 106 CYS A CA 1
ATOM 996 C C . CYS A 1 106 ? 17.091 9.470 13.761 1.00 20.26 106 CYS A C 1
ATOM 997 O O . CYS A 1 106 ? 17.381 9.166 14.942 1.00 23.46 106 CYS A O 1
ATOM 1002 N N . LEU A 1 107 ? 16.356 10.516 13.456 1.00 15.74 107 LEU A N 1
ATOM 1003 C CA . LEU A 1 107 ? 15.716 11.315 14.467 1.00 17.36 107 LEU A CA 1
ATOM 1004 C C . LEU A 1 107 ? 14.444 10.631 14.967 1.00 18.88 107 LEU A C 1
ATOM 1005 O O . LEU A 1 107 ? 14.033 10.791 16.129 1.00 19.44 107 LEU A O 1
ATOM 1010 N N . ALA A 1 108 ? 13.823 9.857 14.080 1.00 15.76 108 ALA A N 1
ATOM 1011 C CA . ALA A 1 108 ? 12.562 9.162 14.379 1.00 15.83 108 ALA A CA 1
ATOM 1012 C C . ALA A 1 108 ? 12.287 8.244 13.198 1.00 15.72 108 ALA A C 1
ATOM 1013 O O . ALA A 1 108 ? 12.917 8.364 12.156 1.00 14.42 108 ALA A O 1
ATOM 1015 N N . LEU A 1 109 ? 11.370 7.292 13.370 1.00 15.10 109 LEU A N 1
ATOM 1016 C CA . LEU A 1 109 ? 10.999 6.320 12.349 1.00 14.37 109 LEU A CA 1
ATOM 1017 C C . LEU A 1 109 ?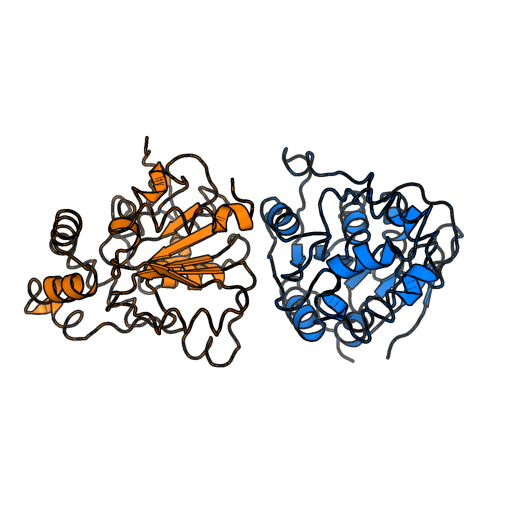 9.516 6.428 12.073 1.00 15.85 109 LEU A C 1
ATOM 1018 O O . LEU A 1 109 ? 8.738 6.571 13.018 1.00 15.37 109 LEU A O 1
ATOM 1023 N N . VAL A 1 110 ? 9.119 6.338 10.815 1.00 13.68 110 VAL A N 1
ATOM 1024 C CA . VAL A 1 110 ? 7.722 6.280 10.420 1.00 12.72 110 VAL A CA 1
ATOM 1025 C C . VAL A 1 110 ? 7.617 5.025 9.587 1.00 13.02 110 VAL A C 1
ATOM 1026 O O . VAL A 1 110 ? 8.185 4.924 8.509 1.00 14.10 110 VAL A O 1
ATOM 1030 N N . LEU A 1 111 ? 6.928 4.020 10.111 1.00 12.59 111 LEU A N 1
ATOM 1031 C CA . LEU A 1 111 ? 6.799 2.710 9.516 1.00 13.55 111 LEU A CA 1
ATOM 1032 C C . LEU A 1 111 ? 5.399 2.634 8.928 1.00 13.56 111 LEU A C 1
ATOM 1033 O O . LEU A 1 111 ? 4.407 2.655 9.663 1.00 14.38 111 LEU A O 1
ATOM 1038 N N . VAL A 1 112 ? 5.318 2.577 7.615 1.00 12.10 112 VAL A N 1
ATOM 1039 C CA . VAL A 1 112 ? 4.072 2.664 6.880 1.00 13.73 112 VAL A CA 1
ATOM 1040 C C . VAL A 1 112 ? 3.855 1.369 6.110 1.00 13.65 112 VAL A C 1
ATOM 1041 O O . VAL A 1 112 ? 4.676 0.991 5.274 1.00 14.32 112 VAL A O 1
ATOM 1045 N N . GLY A 1 113 ? 2.731 0.679 6.345 1.00 12.49 113 GLY A N 1
ATOM 1046 C CA . GLY A 1 113 ? 2.426 -0.506 5.563 1.00 13.39 113 GLY A CA 1
ATOM 1047 C C . GLY A 1 113 ? 3.622 -1.453 5.465 1.00 14.02 113 GLY A C 1
ATOM 1048 O O . GLY A 1 113 ? 4.094 -1.799 4.363 1.00 13.41 113 GLY A O 1
ATOM 1049 N N . THR A 1 114 ? 4.155 -1.865 6.608 1.00 13.15 114 THR A N 1
ATOM 1050 C CA . THR A 1 114 ? 5.344 -2.675 6.636 1.00 13.34 114 THR A CA 1
ATOM 1051 C C . THR A 1 114 ? 5.263 -3.694 7.749 1.00 14.09 114 THR A C 1
ATOM 1052 O O . THR A 1 114 ? 4.175 -3.992 8.225 1.00 14.85 114 THR A O 1
ATOM 1056 N N . GLY A 1 115 ? 6.381 -4.310 8.105 1.00 13.49 115 GLY A N 1
ATOM 1057 C CA . GLY A 1 115 ? 6.359 -5.393 9.075 1.00 13.83 115 GLY A CA 1
ATOM 1058 C C . GLY A 1 115 ? 7.757 -5.778 9.480 1.00 14.95 115 GLY A C 1
ATOM 1059 O O . GLY A 1 115 ? 8.754 -5.440 8.814 1.00 14.60 115 GLY A O 1
ATOM 1060 N N . ALA A 1 116 ? 7.835 -6.505 10.578 1.00 15.10 116 ALA A N 1
ATOM 1061 C CA . ALA A 1 116 ? 9.095 -7.100 11.045 1.00 14.53 116 ALA A CA 1
ATOM 1062 C C . ALA A 1 116 ? 9.508 -8.342 10.276 1.00 15.94 116 ALA A C 1
ATOM 1063 O O . ALA A 1 116 ? 10.644 -8.781 10.355 1.00 16.68 116 ALA A O 1
ATOM 1065 N N . ARG A 1 117 ? 8.596 -8.878 9.486 1.00 15.77 117 ARG A N 1
ATOM 1066 C CA . ARG A 1 117 ? 8.796 -10.013 8.611 1.00 16.06 117 ARG A CA 1
ATOM 1067 C C . ARG A 1 117 ? 7.839 -9.811 7.439 1.00 17.24 117 ARG A C 1
ATOM 1068 O O . ARG A 1 117 ? 6.661 -9.434 7.660 1.00 16.82 117 ARG A O 1
ATOM 1076 N N . LEU A 1 118 ? 8.336 -10.033 6.219 1.00 17.34 118 LEU A N 1
ATOM 1077 C CA . LEU A 1 118 ? 7.566 -9.688 5.014 1.00 16.01 118 LEU A CA 1
ATOM 1078 C C . LEU A 1 118 ? 7.488 -10.829 4.020 1.00 17.60 118 LEU A C 1
ATOM 1079 O O . LEU A 1 118 ? 7.703 -10.664 2.810 1.00 16.44 118 LEU A O 1
ATOM 1084 N N . ARG A 1 119 ? 7.093 -11.997 4.513 1.00 18.46 119 ARG A N 1
ATOM 1085 C CA . ARG A 1 119 ? 6.812 -13.095 3.620 1.00 18.69 119 ARG A CA 1
ATOM 1086 C C . ARG A 1 119 ? 5.788 -12.680 2.551 1.00 16.94 119 ARG A C 1
ATOM 1087 O O . ARG A 1 119 ? 4.828 -11.961 2.837 1.00 17.99 119 ARG A O 1
ATOM 1095 N N . VAL A 1 120 ? 6.007 -13.167 1.338 1.00 17.08 120 VAL A N 1
ATOM 1096 C CA . VAL A 1 120 ? 5.148 -12.874 0.210 1.00 16.51 120 VAL A CA 1
ATOM 1097 C C . VAL A 1 120 ? 4.353 -14.125 -0.218 1.00 18.80 120 VAL A C 1
ATOM 1098 O O . VAL A 1 120 ? 4.922 -15.209 -0.363 1.00 21.53 120 VAL A O 1
ATOM 1102 N N . LEU A 1 121 ? 3.070 -13.933 -0.441 1.00 17.27 121 LEU A N 1
ATOM 1103 C CA A LEU A 1 121 ? 2.206 -15.020 -0.924 0.70 21.32 121 LEU A CA 1
ATOM 1104 C CA B LEU A 1 121 ? 2.193 -15.005 -0.897 0.30 22.39 121 LEU A CA 1
ATOM 1105 C C . LEU A 1 121 ? 2.848 -15.690 -2.112 1.00 22.57 121 LEU A C 1
ATOM 1106 O O . LEU A 1 121 ? 3.161 -15.021 -3.090 1.00 21.62 121 LEU A O 1
ATOM 1115 N N . PRO A 1 122 ? 3.073 -17.030 -2.048 1.00 23.97 122 PRO A N 1
ATOM 1116 C CA . PRO A 1 122 ? 3.638 -17.715 -3.208 1.00 23.90 122 PRO A CA 1
ATOM 1117 C C . PRO A 1 122 ? 2.877 -17.514 -4.526 1.00 23.28 122 PRO A C 1
ATOM 1118 O O . PRO A 1 122 ? 3.485 -17.364 -5.585 1.00 24.99 122 PRO A O 1
ATOM 1122 N N . GLU A 1 123 ? 1.575 -17.368 -4.459 1.00 25.20 123 GLU A N 1
ATOM 1123 C CA . GLU A 1 123 ? 0.761 -17.051 -5.659 1.00 27.41 123 GLU A CA 1
ATOM 1124 C C . GLU A 1 123 ? 1.152 -15.710 -6.326 1.00 35.87 123 GLU A C 1
ATOM 1125 O O . GLU A 1 123 ? 0.973 -15.515 -7.533 1.00 31.84 123 GLU A O 1
ATOM 1131 N N . ILE A 1 124 ? 1.663 -14.764 -5.544 1.00 23.08 124 ILE A N 1
ATOM 1132 C CA . ILE A 1 124 ? 2.212 -13.524 -6.108 1.00 21.72 124 ILE A CA 1
ATOM 1133 C C . ILE A 1 124 ? 3.628 -13.811 -6.566 1.00 22.51 124 ILE A C 1
ATOM 1134 O O . ILE A 1 124 ? 3.962 -13.584 -7.711 1.00 21.97 124 ILE A O 1
ATOM 1139 N N . LEU A 1 125 ? 4.494 -14.264 -5.662 1.00 22.38 125 LEU A N 1
ATOM 1140 C CA . LEU A 1 125 ? 5.913 -14.287 -5.917 1.00 22.95 125 LEU A CA 1
ATOM 1141 C C . LEU A 1 125 ? 6.261 -15.267 -7.046 1.00 29.16 125 LEU A C 1
ATOM 1142 O O . LEU A 1 125 ? 7.011 -14.898 -7.946 1.00 30.76 125 LEU A O 1
ATOM 1147 N N . GLU A 1 126 ? 5.673 -16.464 -7.031 1.00 27.76 126 GLU A N 1
ATOM 1148 C CA A GLU A 1 126 ? 5.897 -17.471 -8.076 0.40 33.13 126 GLU A CA 1
ATOM 1149 C CA B GLU A 1 126 ? 5.891 -17.459 -8.088 0.60 35.56 126 GLU A CA 1
ATOM 1150 C C . GLU A 1 126 ? 5.028 -17.153 -9.318 1.00 27.70 126 GLU A C 1
ATOM 1151 O O . GLU A 1 126 ? 5.404 -17.471 -10.444 1.00 31.46 126 GLU A O 1
ATOM 1162 N N . GLY A 1 127 ? 3.874 -16.519 -9.105 1.00 27.94 127 GLY A N 1
ATOM 1163 C CA . GLY A 1 127 ? 2.981 -16.130 -10.194 1.00 25.57 127 GLY A CA 1
ATOM 1164 C C . GLY A 1 127 ? 3.580 -15.079 -11.136 1.00 29.59 127 GLY A C 1
ATOM 1165 O O . GLY A 1 127 ? 3.229 -15.015 -12.319 1.00 27.22 127 GLY A O 1
ATOM 1166 N N . LEU A 1 128 ? 4.530 -14.278 -10.649 1.00 22.61 128 LEU A N 1
ATOM 1167 C CA . LEU A 1 128 ? 5.140 -13.257 -11.492 1.00 20.11 128 LEU A CA 1
ATOM 1168 C C . LEU A 1 128 ? 6.055 -13.770 -12.612 1.00 28.79 128 LEU A C 1
ATOM 1169 O O . LEU A 1 128 ? 6.265 -13.047 -13.594 1.00 26.52 128 LEU A O 1
ATOM 1174 N N . LYS A 1 129 ? 6.577 -14.996 -12.475 1.00 26.46 129 LYS A N 1
ATOM 1175 C CA A LYS A 1 129 ? 7.475 -15.586 -13.468 0.60 25.15 129 LYS A CA 1
ATOM 1176 C CA B LYS A 1 129 ? 7.475 -15.596 -13.464 0.40 30.60 129 LYS A CA 1
ATOM 1177 C C . LYS A 1 129 ? 6.645 -16.241 -14.561 1.00 30.72 129 LYS A C 1
ATOM 1178 O O . LYS A 1 129 ? 7.069 -16.271 -15.703 1.00 43.89 129 LYS A O 1
ATOM 1189 N N . LYS A 1 130 ? 5.466 -16.739 -14.202 1.00 25.96 130 LYS A N 1
ATOM 1190 C CA A LYS A 1 130 ? 4.605 -17.477 -15.152 0.60 35.02 130 LYS A CA 1
ATOM 1191 C CA B LYS A 1 130 ? 4.612 -17.493 -15.119 0.40 29.23 130 LYS A CA 1
ATOM 1192 C C . LYS A 1 130 ? 3.507 -16.661 -15.802 1.00 29.49 130 LYS A C 1
ATOM 1193 O O . LYS A 1 130 ? 3.347 -16.712 -17.027 1.00 29.77 130 LYS A O 1
ATOM 1204 N N . GLU A 1 131 ? 2.721 -15.961 -14.989 1.00 26.01 131 GLU A N 1
ATOM 1205 C CA A GLU A 1 131 ? 1.584 -15.167 -15.490 0.70 23.84 131 GLU A CA 1
ATOM 1206 C CA B GLU A 1 131 ? 1.573 -15.202 -15.445 0.30 27.51 131 GLU A CA 1
ATOM 1207 C C . GLU A 1 131 ? 1.527 -13.848 -14.733 1.00 19.93 131 GLU A C 1
ATOM 1208 O O . GLU A 1 131 ? 0.689 -13.660 -13.852 1.00 23.56 131 GLU A O 1
ATOM 1219 N N . PRO A 1 132 ? 2.438 -12.923 -15.106 1.00 20.57 132 PRO A N 1
ATOM 1220 C CA . PRO A 1 132 ? 2.533 -11.731 -14.233 1.00 19.79 132 PRO A CA 1
ATOM 1221 C C . PRO A 1 132 ? 1.278 -10.914 -14.105 1.00 21.17 132 PRO A C 1
ATOM 1222 O O . PRO A 1 132 ? 1.049 -10.353 -13.049 1.00 20.61 132 PRO A O 1
ATOM 1226 N N . GLU A 1 133 ? 0.419 -10.827 -15.123 1.00 20.48 133 GLU A N 1
ATOM 1227 C CA . GLU A 1 133 ? -0.781 -10.024 -14.974 1.00 19.29 133 GLU A CA 1
ATOM 1228 C C . GLU A 1 133 ? -1.660 -10.493 -13.824 1.00 22.01 133 GLU A C 1
ATOM 1229 O O . GLU A 1 133 ? -2.203 -9.685 -13.062 1.00 21.91 133 GLU A O 1
ATOM 1235 N N . LYS A 1 134 ? -1.818 -11.805 -13.686 1.00 21.29 134 LYS A N 1
ATOM 1236 C CA A LYS A 1 134 ? -2.651 -12.354 -12.619 0.60 21.51 134 LYS A CA 1
ATOM 1237 C CA B LYS A 1 134 ? -2.652 -12.364 -12.618 0.40 21.45 134 LYS A CA 1
ATOM 1238 C C . LYS A 1 134 ? -2.038 -12.067 -11.244 1.00 17.75 134 LYS A C 1
ATOM 1239 O O . LYS A 1 134 ? -2.773 -11.752 -10.287 1.00 20.66 134 LYS A O 1
ATOM 1250 N N . ALA A 1 135 ? -0.715 -12.164 -11.165 1.00 18.31 135 ALA A N 1
ATOM 1251 C CA . ALA A 1 135 ? -0.003 -11.936 -9.899 1.00 17.96 135 ALA A CA 1
ATOM 1252 C C . ALA A 1 135 ? -0.096 -10.470 -9.506 1.00 19.68 135 ALA A C 1
ATOM 1253 O O . ALA A 1 135 ? -0.304 -10.157 -8.335 1.00 17.72 135 ALA A O 1
ATOM 1255 N N . VAL A 1 136 ? 0.092 -9.595 -10.493 1.00 17.74 136 VAL A N 1
ATOM 1256 C CA . VAL A 1 136 ? 0.002 -8.165 -10.256 1.00 18.22 136 VAL A CA 1
ATOM 1257 C C . VAL A 1 136 ? -1.408 -7.814 -9.818 1.00 17.86 136 VAL A C 1
ATOM 1258 O O . VAL A 1 136 ? -1.587 -7.072 -8.847 1.00 18.63 136 VAL A O 1
ATOM 1262 N N . ASP A 1 137 ? -2.440 -8.321 -10.501 1.00 19.12 137 ASP A N 1
ATOM 1263 C CA . ASP A 1 137 ? -3.793 -8.051 -10.102 1.00 18.10 137 ASP A CA 1
ATOM 1264 C C . ASP A 1 137 ? -4.116 -8.546 -8.682 1.00 17.14 137 ASP A C 1
ATOM 1265 O O . ASP A 1 137 ? -4.796 -7.865 -7.935 1.00 19.35 137 ASP A O 1
ATOM 1270 N N . LEU A 1 138 ? -3.582 -9.700 -8.315 1.00 18.00 138 LEU A N 1
ATOM 1271 C CA . LEU A 1 138 ? -3.781 -10.225 -6.952 1.00 19.62 138 LEU A CA 1
ATOM 1272 C C . LEU A 1 138 ? -3.125 -9.318 -5.899 1.00 18.44 138 LEU A C 1
ATOM 1273 O O . LEU A 1 138 ? -3.765 -8.886 -4.940 1.00 18.75 138 LEU A O 1
ATOM 1278 N N . MET A 1 139 ? -1.863 -8.974 -6.150 1.00 16.49 139 MET A N 1
ATOM 1279 C CA . MET A 1 139 ? -1.159 -8.062 -5.239 1.00 16.22 139 MET A CA 1
ATOM 1280 C C . MET A 1 139 ? -1.896 -6.734 -5.108 1.00 16.75 139 MET A C 1
ATOM 1281 O O . MET A 1 139 ? -2.103 -6.198 -4.016 1.00 16.74 139 MET A O 1
ATOM 1286 N N . LEU A 1 140 ? -2.326 -6.151 -6.220 1.00 17.03 140 LEU A N 1
ATOM 1287 C CA . LEU A 1 140 ? -2.970 -4.846 -6.154 1.00 17.29 140 LEU A CA 1
ATOM 1288 C C . LEU A 1 140 ? -4.375 -4.866 -5.570 1.00 15.36 140 LEU A C 1
ATOM 1289 O O . LEU A 1 140 ? -4.809 -3.879 -4.945 1.00 17.47 140 LEU A O 1
ATOM 1294 N N . SER A 1 141 ? -5.067 -6.018 -5.680 1.00 17.75 141 SER A N 1
ATOM 1295 C CA . SER A 1 141 ? -6.341 -6.186 -4.997 1.00 19.32 141 SER A CA 1
ATOM 1296 C C . SER A 1 141 ? -6.198 -6.107 -3.468 1.00 20.98 141 SER A C 1
ATOM 1297 O O . SER A 1 141 ? -7.156 -5.796 -2.767 1.00 22.84 141 SER A O 1
ATOM 1300 N N . MET A 1 142 ? -4.998 -6.402 -2.975 1.00 17.75 142 MET A N 1
ATOM 1301 C CA . MET A 1 142 ? -4.668 -6.382 -1.558 1.00 18.73 142 MET A CA 1
ATOM 1302 C C . MET A 1 142 ? -4.012 -5.067 -1.115 1.00 17.68 142 MET A C 1
ATOM 1303 O O . MET A 1 142 ? -3.708 -4.902 0.070 1.00 17.25 142 MET A O 1
ATOM 1308 N N . ALA A 1 143 ? -3.829 -4.155 -2.076 1.00 16.28 143 ALA A N 1
ATOM 1309 C CA . ALA A 1 143 ? -3.093 -2.891 -1.866 1.00 15.31 143 ALA A CA 1
ATOM 1310 C C . ALA A 1 143 ? -3.897 -1.622 -2.021 1.00 15.72 143 ALA A C 1
ATOM 1311 O O . ALA A 1 143 ? -3.448 -0.559 -1.566 1.00 15.74 143 ALA A O 1
ATOM 1313 N N . PHE A 1 144 ? -5.068 -1.690 -2.660 1.00 16.34 144 PHE A N 1
ATOM 1314 C CA . PHE A 1 144 ? -5.930 -0.532 -2.901 1.00 16.61 144 PHE A CA 1
ATOM 1315 C C . PHE A 1 144 ? -7.313 -0.838 -2.384 1.00 18.80 144 PHE A C 1
ATOM 1316 O O . PHE A 1 144 ? -7.806 -1.961 -2.579 1.00 20.44 144 PHE A O 1
ATOM 1324 N N . ALA A 1 145 ? -7.941 0.169 -1.802 1.00 18.27 145 ALA A N 1
ATOM 1325 C CA . ALA A 1 145 ? -9.331 0.041 -1.341 1.00 20.64 145 ALA A CA 1
ATOM 1326 C C . ALA A 1 145 ? -10.297 0.165 -2.495 1.00 26.25 145 ALA A C 1
ATOM 1327 O O . ALA A 1 145 ? -11.424 -0.331 -2.409 1.00 31.33 145 ALA A O 1
ATOM 1329 N N . SER A 1 146 ? -9.874 0.809 -3.576 1.00 23.26 146 SER A N 1
ATOM 1330 C CA . SER A 1 146 ? -10.742 0.997 -4.734 1.00 32.06 146 SER A CA 1
ATOM 1331 C C . SER A 1 146 ? -9.912 0.948 -5.994 1.00 28.43 146 SER A C 1
ATOM 1332 O O . SER A 1 146 ? -8.708 1.204 -5.964 1.00 27.02 146 SER A O 1
ATOM 1335 N N A LYS A 1 147 ? -10.554 0.623 -7.106 0.50 25.30 147 LYS A N 1
ATOM 1336 N N B LYS A 1 147 ? -10.561 0.648 -7.120 0.50 24.81 147 LYS A N 1
ATOM 1337 C CA A LYS A 1 147 ? -9.914 0.736 -8.387 0.50 26.50 147 LYS A CA 1
ATOM 1338 C CA B LYS A 1 147 ? -9.925 0.647 -8.431 0.50 27.40 147 LYS A CA 1
ATOM 1339 C C A LYS A 1 147 ? -10.056 2.222 -8.714 0.50 22.46 147 LYS A C 1
ATOM 1340 C C B LYS A 1 147 ? -10.082 1.930 -9.217 0.50 26.91 147 LYS A C 1
ATOM 1341 O O A LYS A 1 147 ? -10.592 2.997 -7.929 0.50 43.35 147 LYS A O 1
ATOM 1342 O O B LYS A 1 147 ? -10.812 1.957 -10.205 0.50 40.15 147 LYS A O 1
ATOM 1353 N N A GLY A 1 148 ? -9.583 2.643 -9.862 0.50 27.89 148 GLY A N 1
ATOM 1354 N N B GLY A 1 148 ? -9.403 2.991 -8.827 0.50 22.41 148 GLY A N 1
ATOM 1355 C CA A GLY A 1 148 ? -9.517 4.062 -10.125 0.50 30.79 148 GLY A CA 1
ATOM 1356 C CA B GLY A 1 148 ? -9.441 4.176 -9.643 0.50 32.36 148 GLY A CA 1
ATOM 1357 C C A GLY A 1 148 ? -8.148 4.410 -10.620 0.50 27.86 148 GLY A C 1
ATOM 1358 C C B GLY A 1 148 ? -8.148 4.436 -10.410 0.50 22.14 148 GLY A C 1
ATOM 1359 O O A GLY A 1 148 ? -7.325 3.529 -10.846 0.50 27.92 148 GLY A O 1
ATOM 1360 O O B GLY A 1 148 ? -7.403 3.515 -10.816 0.50 23.60 148 GLY A O 1
ATOM 1361 N N A GLU A 1 149 ? -7.894 5.701 -10.756 0.50 30.16 149 GLU A N 1
ATOM 1362 N N B GLU A 1 149 ? -7.900 5.711 -10.649 0.50 25.33 149 GLU A N 1
ATOM 1363 C CA A GLU A 1 149 ? -6.734 6.143 -11.495 0.50 30.44 149 GLU A CA 1
ATOM 1364 C CA B GLU A 1 149 ? -6.762 6.113 -11.455 0.50 26.00 149 GLU A CA 1
ATOM 1365 C C A GLU A 1 149 ? -5.426 5.689 -10.846 0.50 22.13 149 GLU A C 1
ATOM 1366 C C B GLU A 1 149 ? -5.437 5.674 -10.839 0.50 21.16 149 GLU A C 1
ATOM 1367 O O A GLU A 1 149 ? -4.538 5.231 -11.564 0.50 24.61 149 GLU A O 1
ATOM 1368 O O B GLU A 1 149 ? -4.545 5.233 -11.566 0.50 23.74 149 GLU A O 1
ATOM 1379 N N . GLU A 1 150 ? -5.315 5.776 -9.516 1.00 24.12 150 GLU A N 1
ATOM 1380 C CA A GLU A 1 150 ? -4.064 5.379 -8.851 0.60 22.70 150 GLU A CA 1
ATOM 1381 C CA B GLU A 1 150 ? -4.073 5.381 -8.846 0.40 22.69 150 GLU A CA 1
ATOM 1382 C C . GLU A 1 150 ? -3.815 3.880 -9.022 1.00 22.21 150 GLU A C 1
ATOM 1383 O O . GLU A 1 150 ? -2.698 3.478 -9.334 1.00 19.16 150 GLU A O 1
ATOM 1394 N N . TYR A 1 151 ? -4.853 3.067 -8.842 1.00 20.13 151 TYR A N 1
ATOM 1395 C CA . TYR A 1 151 ? -4.773 1.620 -9.077 1.00 17.94 151 TYR A CA 1
ATOM 1396 C C . TYR A 1 151 ? -4.314 1.320 -10.499 1.00 16.81 151 TYR A C 1
ATOM 1397 O O . TYR A 1 151 ? -3.404 0.538 -10.735 1.00 17.57 151 TYR A O 1
ATOM 1406 N N . GLU A 1 152 ? -4.970 1.957 -11.484 1.00 19.79 152 GLU A N 1
ATOM 1407 C CA A GLU A 1 152 ? -4.647 1.679 -12.882 0.60 20.28 152 GLU A CA 1
ATOM 1408 C CA B GLU A 1 152 ? -4.655 1.671 -12.878 0.40 18.93 152 GLU A CA 1
ATOM 1409 C C . GLU A 1 152 ? -3.216 2.047 -13.235 1.00 17.43 152 GLU A C 1
ATOM 1410 O O . GLU A 1 152 ? -2.516 1.332 -13.939 1.00 17.89 152 GLU A O 1
ATOM 1421 N N . LYS A 1 153 ? -2.780 3.198 -12.734 1.00 17.66 153 LYS A N 1
ATOM 1422 C CA A LYS A 1 153 ? -1.405 3.606 -12.977 0.60 18.82 153 LYS A CA 1
ATOM 1423 C CA B LYS A 1 153 ? -1.422 3.627 -12.959 0.40 15.44 153 LYS A CA 1
ATOM 1424 C C . LYS A 1 153 ? -0.403 2.649 -12.364 1.00 16.22 153 LYS A C 1
ATOM 1425 O O . LYS A 1 153 ? 0.573 2.299 -13.004 1.00 16.12 153 LYS A O 1
ATOM 1436 N N . LYS A 1 154 ? -0.639 2.241 -11.117 1.00 16.24 154 LYS A N 1
ATOM 1437 C CA A LYS A 1 154 ? 0.301 1.348 -10.445 0.70 15.10 154 LYS A CA 1
ATOM 1438 C CA B LYS A 1 154 ? 0.308 1.354 -10.433 0.30 15.53 154 LYS A CA 1
ATOM 1439 C C . LYS A 1 154 ? 0.337 -0.011 -11.118 1.00 14.63 154 LYS A C 1
ATOM 1440 O O . LYS A 1 154 ? 1.383 -0.620 -11.230 1.00 14.74 154 LYS A O 1
ATOM 1451 N N . ARG A 1 155 ? -0.839 -0.464 -11.596 1.00 15.30 155 ARG A N 1
ATOM 1452 C CA . ARG A 1 155 ? -0.893 -1.702 -12.343 1.00 16.41 155 ARG A CA 1
ATOM 1453 C C . ARG A 1 155 ? -0.018 -1.673 -13.597 1.00 15.31 155 ARG A C 1
ATOM 1454 O O . ARG A 1 155 ? 0.735 -2.592 -13.874 1.00 15.94 155 ARG A O 1
ATOM 1462 N N . ARG A 1 156 ? -0.085 -0.571 -14.347 1.00 15.28 156 ARG A N 1
ATOM 1463 C CA . ARG A 1 156 ? 0.762 -0.452 -15.518 1.00 14.69 156 ARG A CA 1
ATOM 1464 C C . ARG A 1 156 ? 2.250 -0.379 -15.171 1.00 13.90 156 ARG A C 1
ATOM 1465 O O . ARG A 1 156 ? 3.098 -0.948 -15.832 1.00 16.05 156 ARG A O 1
ATOM 1473 N N . GLU A 1 157 ? 2.546 0.364 -14.105 1.00 14.53 157 GLU A N 1
ATOM 1474 C CA . GLU A 1 157 ? 3.934 0.408 -13.613 1.00 14.51 157 GLU A CA 1
ATOM 1475 C C . GLU A 1 157 ? 4.458 -0.978 -13.278 1.00 13.97 157 GLU A C 1
ATOM 1476 O O . GLU A 1 157 ? 5.554 -1.355 -13.660 1.00 14.72 157 GLU A O 1
ATOM 1482 N N . PHE A 1 158 ? 3.662 -1.749 -12.538 1.00 14.13 158 PHE A N 1
ATOM 1483 C CA . PHE A 1 158 ? 4.089 -3.100 -12.173 1.00 15.35 158 PHE A CA 1
ATOM 1484 C C . PHE A 1 158 ? 4.281 -3.995 -13.405 1.00 14.97 158 PHE A C 1
ATOM 1485 O O . PHE A 1 158 ? 5.261 -4.739 -13.475 1.00 15.59 158 PHE A O 1
ATOM 1493 N N . LEU A 1 159 ? 3.364 -3.877 -14.376 1.00 15.50 159 LEU A N 1
ATOM 1494 C CA . LEU A 1 159 ? 3.521 -4.667 -15.610 1.00 15.07 159 LEU A CA 1
ATOM 1495 C C . LEU A 1 159 ? 4.775 -4.293 -16.385 1.00 15.80 159 LEU A C 1
ATOM 1496 O O . LEU A 1 159 ? 5.367 -5.116 -17.050 1.00 17.22 159 LEU A O 1
ATOM 1501 N N . ASP A 1 160 ? 5.182 -3.016 -16.292 1.00 15.12 160 ASP A N 1
ATOM 1502 C CA . ASP A 1 160 ? 6.424 -2.523 -16.886 1.00 15.34 160 ASP A CA 1
ATOM 1503 C C . ASP A 1 160 ? 7.705 -2.834 -16.102 1.00 14.99 160 ASP A C 1
ATOM 1504 O O . ASP A 1 160 ? 8.819 -2.616 -16.589 1.00 18.05 160 ASP A O 1
ATOM 1509 N N . ARG A 1 161 ? 7.545 -3.304 -14.865 1.00 14.91 161 ARG A N 1
ATOM 1510 C CA . ARG A 1 161 ? 8.686 -3.509 -13.962 1.00 14.82 161 ARG A CA 1
ATOM 1511 C C . ARG A 1 161 ? 8.647 -4.877 -13.315 1.00 16.05 161 ARG A C 1
ATOM 1512 O O . ARG A 1 161 ? 9.075 -5.024 -12.184 1.00 16.23 161 ARG A O 1
ATOM 1520 N N . VAL A 1 162 ? 8.169 -5.899 -14.019 1.00 16.45 162 VAL A N 1
ATOM 1521 C CA . VAL A 1 162 ? 7.976 -7.215 -13.385 1.00 15.76 162 VAL A CA 1
ATOM 1522 C C . VAL A 1 162 ? 9.278 -7.766 -12.841 1.00 16.49 162 VAL A C 1
ATOM 1523 O O . VAL A 1 162 ? 9.265 -8.307 -11.735 1.00 16.64 162 VAL A O 1
ATOM 1527 N N . ASP A 1 163 ? 10.378 -7.630 -13.566 1.00 15.99 163 ASP A N 1
ATOM 1528 C CA . ASP A 1 163 ? 11.645 -8.223 -13.146 1.00 17.62 163 ASP A CA 1
ATOM 1529 C C . ASP A 1 163 ? 12.142 -7.593 -11.846 1.00 17.90 163 ASP A C 1
ATOM 1530 O O . ASP A 1 163 ? 12.496 -8.309 -10.890 1.00 17.77 163 ASP A O 1
ATOM 1535 N N . VAL A 1 164 ? 12.147 -6.263 -11.769 1.00 16.49 164 VAL A N 1
ATOM 1536 C CA A VAL A 1 164 ? 12.561 -5.593 -10.531 0.40 17.48 164 VAL A CA 1
ATOM 1537 C CA B VAL A 1 164 ? 12.563 -5.578 -10.530 0.60 16.07 164 VAL A CA 1
ATOM 1538 C C . VAL A 1 164 ? 11.558 -5.835 -9.407 1.00 15.29 164 VAL A C 1
ATOM 1539 O O . VAL A 1 164 ? 11.958 -5.999 -8.260 1.00 14.93 164 VAL A O 1
ATOM 1546 N N . LEU A 1 165 ? 10.265 -5.872 -9.709 1.00 14.11 165 LEU A N 1
ATOM 1547 C CA . LEU A 1 165 ? 9.266 -6.161 -8.696 1.00 14.24 165 LEU A CA 1
ATOM 1548 C C . LEU A 1 165 ? 9.533 -7.520 -8.082 1.00 16.16 165 LEU A C 1
ATOM 1549 O O . LEU A 1 165 ? 9.487 -7.659 -6.859 1.00 15.37 165 LEU A O 1
ATOM 1554 N N . HIS A 1 166 ? 9.818 -8.520 -8.909 1.00 16.33 166 HIS A N 1
ATOM 1555 C CA . HIS A 1 166 ? 10.091 -9.851 -8.386 1.00 17.71 166 HIS A CA 1
ATOM 1556 C C . HIS A 1 166 ? 11.375 -9.858 -7.555 1.00 17.29 166 HIS A C 1
ATOM 1557 O O . HIS A 1 166 ? 11.393 -10.450 -6.453 1.00 16.82 166 HIS A O 1
ATOM 1564 N N . LEU A 1 167 ? 12.418 -9.165 -7.979 1.00 16.20 167 LEU A N 1
ATOM 1565 C CA . LEU A 1 167 ? 13.646 -9.074 -7.176 1.00 16.24 167 LEU A CA 1
ATOM 1566 C C . LEU A 1 167 ? 13.385 -8.437 -5.832 1.00 16.89 167 LEU A C 1
ATOM 1567 O O . LEU A 1 167 ? 13.819 -8.953 -4.788 1.00 17.38 167 LEU A O 1
ATOM 1572 N N . ASP A 1 168 ? 12.651 -7.338 -5.824 1.00 14.84 168 ASP A N 1
ATOM 1573 C CA . ASP A 1 168 ? 12.332 -6.618 -4.583 1.00 14.49 168 ASP A CA 1
ATOM 1574 C C . ASP A 1 168 ? 11.506 -7.499 -3.645 1.00 15.40 168 ASP A C 1
ATOM 1575 O O . ASP A 1 168 ? 11.741 -7.536 -2.447 1.00 15.73 168 ASP A O 1
ATOM 1580 N N . LEU A 1 169 ? 10.477 -8.164 -4.163 1.00 14.68 169 LEU A N 1
ATOM 1581 C CA . LEU A 1 169 ? 9.624 -9.021 -3.349 1.00 15.03 169 LEU A CA 1
ATOM 1582 C C . LEU A 1 169 ? 10.396 -10.221 -2.828 1.00 15.76 169 LEU A C 1
ATOM 1583 O O . LEU A 1 169 ? 10.099 -10.696 -1.732 1.00 16.84 169 LEU A O 1
ATOM 1588 N N . SER A 1 170 ? 11.340 -10.731 -3.590 1.00 16.10 170 SER A N 1
ATOM 1589 C CA A SER A 1 170 ? 12.214 -11.801 -3.092 0.75 16.00 170 SER A CA 1
ATOM 1590 C CA B SER A 1 170 ? 12.210 -11.810 -3.100 0.25 19.93 170 SER A CA 1
ATOM 1591 C C . SER A 1 170 ? 13.038 -11.337 -1.900 1.00 19.41 170 SER A C 1
ATOM 1592 O O . SER A 1 170 ? 13.259 -12.110 -0.964 1.00 20.20 170 SER A O 1
ATOM 1597 N N . LEU A 1 171 ? 13.472 -10.073 -1.896 1.00 17.28 171 LEU A N 1
ATOM 1598 C CA . LEU A 1 171 ? 14.192 -9.536 -0.742 1.00 17.01 171 LEU A CA 1
ATOM 1599 C C . LEU A 1 171 ? 13.255 -9.407 0.441 1.00 17.95 171 LEU A C 1
ATOM 1600 O O . LEU A 1 171 ? 13.638 -9.725 1.572 1.00 19.29 171 LEU A O 1
ATOM 1605 N N . CYS A 1 172 ? 12.035 -8.950 0.232 1.00 16.70 172 CYS A N 1
ATOM 1606 C CA . CYS A 1 172 ? 11.021 -8.936 1.294 1.00 18.92 172 CYS A CA 1
ATOM 1607 C C . CYS A 1 172 ? 10.795 -10.315 1.894 1.00 17.62 172 CYS A C 1
ATOM 1608 O O . CYS A 1 172 ? 10.719 -10.495 3.138 1.00 16.84 172 CYS A O 1
ATOM 1611 N N . ASP A 1 173 ? 10.703 -11.300 1.015 1.00 18.18 173 ASP A N 1
ATOM 1612 C CA . ASP A 1 173 ? 10.378 -12.657 1.448 1.00 18.63 173 ASP A CA 1
ATOM 1613 C C . ASP A 1 173 ? 11.445 -13.227 2.380 1.00 19.24 173 ASP A C 1
ATOM 1614 O O . ASP A 1 173 ? 11.123 -14.107 3.184 1.00 23.67 173 ASP A O 1
ATOM 1619 N N . ARG A 1 174 ? 12.672 -12.746 2.256 1.00 18.65 174 ARG A N 1
ATOM 1620 C CA A ARG A 1 174 ? 13.792 -13.193 3.097 0.60 22.69 174 ARG A CA 1
ATOM 1621 C CA B ARG A 1 174 ? 13.787 -13.195 3.098 0.40 21.79 174 ARG A CA 1
ATOM 1622 C C . ARG A 1 174 ? 14.025 -12.295 4.310 1.00 21.80 174 ARG A C 1
ATOM 1623 O O . ARG A 1 174 ? 14.884 -12.589 5.147 1.00 25.61 174 ARG A O 1
ATOM 1638 N N . PHE A 1 175 ? 13.256 -11.212 4.436 1.00 17.84 175 PHE A N 1
ATOM 1639 C CA . PHE A 1 175 ? 13.434 -10.283 5.520 1.00 17.23 175 PHE A CA 1
ATOM 1640 C C . PHE A 1 175 ? 12.699 -10.766 6.774 1.00 17.21 175 PHE A C 1
ATOM 1641 O O . PHE A 1 175 ? 11.497 -11.021 6.747 1.00 18.58 175 PHE A O 1
ATOM 1649 N N . ASP A 1 176 ? 13.429 -10.863 7.883 1.00 19.16 176 ASP A N 1
ATOM 1650 C CA . ASP A 1 176 ? 12.865 -11.398 9.123 1.00 20.60 176 ASP A CA 1
ATOM 1651 C C . ASP A 1 176 ? 13.629 -10.894 10.341 1.00 22.10 176 ASP A C 1
ATOM 1652 O O . ASP A 1 176 ? 14.743 -11.365 10.627 1.00 26.64 176 ASP A O 1
ATOM 1657 N N . LEU A 1 177 ? 13.008 -9.961 11.062 1.00 17.66 177 LEU A N 1
ATOM 1658 C CA . LEU A 1 177 ? 13.484 -9.485 12.341 1.00 19.62 177 LEU A CA 1
ATOM 1659 C C . LEU A 1 177 ? 12.509 -9.861 13.470 1.00 19.73 177 LEU A C 1
ATOM 1660 O O . LEU A 1 177 ? 12.652 -9.358 14.581 1.00 21.59 177 LEU A O 1
ATOM 1665 N N . LEU A 1 178 ? 11.547 -10.731 13.209 1.00 19.64 178 LEU A N 1
ATOM 1666 C CA . LEU A 1 178 ? 10.402 -10.892 14.121 1.00 19.68 178 LEU A CA 1
ATOM 1667 C C . LEU A 1 178 ? 10.857 -11.354 15.529 1.00 20.11 178 LEU A C 1
ATOM 1668 O O . LEU A 1 178 ? 10.478 -10.752 16.528 1.00 22.20 178 LEU A O 1
ATOM 1673 N N . GLU A 1 179 ? 11.653 -12.399 15.581 1.00 21.77 179 GLU A N 1
ATOM 1674 C CA A GLU A 1 179 ? 12.075 -12.953 16.869 0.60 22.72 179 GLU A CA 1
ATOM 1675 C CA B GLU A 1 179 ? 12.075 -12.952 16.872 0.40 22.81 179 GLU A CA 1
ATOM 1676 C C . GLU A 1 179 ? 12.969 -11.990 17.625 1.00 25.69 179 GLU A C 1
ATOM 1677 O O . GLU A 1 179 ? 12.902 -11.931 18.838 1.00 26.15 179 GLU A O 1
ATOM 1688 N N . ASP A 1 180 ? 13.785 -11.222 16.903 1.00 22.98 180 ASP A N 1
ATOM 1689 C CA . ASP A 1 180 ? 14.639 -10.223 17.532 1.00 25.40 180 ASP A CA 1
ATOM 1690 C C . ASP A 1 180 ? 13.829 -9.131 18.227 1.00 28.03 180 ASP A C 1
ATOM 1691 O O . ASP A 1 180 ? 14.215 -8.644 19.278 1.00 26.17 180 ASP A O 1
ATOM 1696 N N . TYR A 1 181 ? 12.688 -8.734 17.659 1.00 21.12 181 TYR A N 1
ATOM 1697 C CA . TYR A 1 181 ? 11.777 -7.885 18.385 1.00 22.77 181 TYR A CA 1
ATOM 1698 C C . TYR A 1 181 ? 11.164 -8.640 19.576 1.00 23.46 181 TYR A C 1
ATOM 1699 O O . TYR A 1 181 ? 11.098 -8.089 20.655 1.00 29.56 181 TYR A O 1
ATOM 1708 N N . ARG A 1 182 ? 10.679 -9.850 19.327 1.00 26.33 182 ARG A N 1
ATOM 1709 C CA A ARG A 1 182 ? 9.934 -10.635 20.335 0.60 27.63 182 ARG A CA 1
ATOM 1710 C CA B ARG A 1 182 ? 9.943 -10.634 20.338 0.40 27.31 182 ARG A CA 1
ATOM 1711 C C . ARG A 1 182 ? 10.768 -10.889 21.586 1.00 39.95 182 ARG A C 1
ATOM 1712 O O . ARG A 1 182 ? 10.248 -10.804 22.688 1.00 42.28 182 ARG A O 1
ATOM 1727 N N . ASN A 1 183 ? 12.050 -11.207 21.395 1.00 26.15 183 ASN A N 1
ATOM 1728 C CA . ASN A 1 183 ? 12.929 -11.596 22.510 1.00 32.52 183 ASN A CA 1
ATOM 1729 C C . ASN A 1 183 ? 13.659 -10.431 23.142 1.00 38.23 183 ASN A C 1
ATOM 1730 O O . ASN A 1 183 ? 14.523 -10.614 23.995 1.00 39.13 183 ASN A O 1
ATOM 1735 N N . GLY A 1 184 ? 13.338 -9.229 22.686 1.00 29.72 184 GLY A N 1
ATOM 1736 C CA . GLY A 1 184 ? 13.786 -8.021 23.320 1.00 34.02 184 GLY A CA 1
ATOM 1737 C C . GLY A 1 184 ? 15.180 -7.598 22.946 1.00 29.49 184 GLY A C 1
ATOM 1738 O O . GLY A 1 184 ? 15.671 -6.665 23.554 1.00 55.96 184 GLY A O 1
ATOM 1739 N N . LYS A 1 185 ? 15.839 -8.274 21.997 1.00 30.61 185 LYS A N 1
ATOM 1740 C CA A LYS A 1 185 ? 17.216 -7.924 21.601 0.60 30.89 185 LYS A CA 1
ATOM 1741 C CA B LYS A 1 185 ? 17.210 -7.909 21.639 0.40 37.56 185 LYS A CA 1
ATOM 1742 C C . LYS A 1 185 ? 17.246 -6.647 20.775 1.00 52.97 185 LYS A C 1
ATOM 1743 O O . LYS A 1 185 ? 18.122 -5.800 20.955 1.00 46.19 185 LYS A O 1
ATOM 1754 N N . LEU A 1 186 ? 16.267 -6.517 19.883 1.00 33.16 186 LEU A N 1
ATOM 1755 C CA . LEU A 1 186 ? 16.137 -5.377 19.013 1.00 30.51 186 LEU A CA 1
ATOM 1756 C C . LEU A 1 186 ? 15.355 -4.324 19.754 1.00 26.13 186 LEU A C 1
ATOM 1757 O O . LEU A 1 186 ? 14.195 -4.530 20.170 1.00 36.64 186 LEU A O 1
ATOM 1762 N N . LYS A 1 187 ? 15.986 -3.175 19.951 1.00 24.35 187 LYS A N 1
ATOM 1763 C CA . LYS A 1 187 ? 15.348 -2.092 20.681 1.00 23.74 187 LYS A CA 1
ATOM 1764 C C . LYS A 1 187 ? 15.301 -0.913 19.758 1.00 26.21 187 LYS A C 1
ATOM 1765 O O . LYS A 1 187 ? 16.333 -0.568 19.191 1.00 33.65 187 LYS A O 1
ATOM 1771 N N . ILE A 1 188 ? 14.120 -0.307 19.596 1.00 22.45 188 ILE A N 1
ATOM 1772 C CA A ILE A 1 188 ? 14.007 0.932 18.862 0.70 20.00 188 ILE A CA 1
ATOM 1773 C CA B ILE A 1 188 ? 13.992 0.934 18.856 0.30 20.54 188 ILE A CA 1
ATOM 1774 C C . ILE A 1 188 ? 13.870 2.026 19.906 1.00 20.79 188 ILE A C 1
ATOM 1775 O O . ILE A 1 188 ? 12.862 2.094 20.646 1.00 23.47 188 ILE A O 1
ATOM 1784 N N A GLY A 1 189 ? 14.883 2.887 19.975 0.50 20.77 189 GLY A N 1
ATOM 1785 N N B GLY A 1 189 ? 14.890 2.881 19.971 0.50 20.72 189 GLY A N 1
ATOM 1786 C CA A GLY A 1 189 ? 14.953 3.927 20.999 0.50 22.54 189 GLY A CA 1
ATOM 1787 C CA B GLY A 1 189 ? 14.994 3.928 20.982 0.50 23.78 189 GLY A CA 1
ATOM 1788 C C A GLY A 1 189 ? 14.430 5.298 20.608 0.50 20.70 189 GLY A C 1
ATOM 1789 C C B GLY A 1 189 ? 14.798 5.344 20.467 0.50 21.38 189 GLY A C 1
ATOM 1790 O O A GLY A 1 189 ? 14.298 6.188 21.447 0.50 24.07 189 GLY A O 1
ATOM 1791 O O B GLY A 1 189 ? 15.359 6.298 21.028 0.50 21.82 189 GLY A O 1
ATOM 1792 N N . VAL A 1 190 ? 14.109 5.479 19.333 1.00 19.48 190 VAL A N 1
ATOM 1793 C CA . VAL A 1 190 ? 13.647 6.774 18.836 1.00 17.91 190 VAL A CA 1
ATOM 1794 C C . VAL A 1 190 ? 12.128 6.808 18.759 1.00 15.90 190 VAL A C 1
ATOM 1795 O O . VAL A 1 190 ? 11.500 5.730 18.698 1.00 18.33 190 VAL A O 1
ATOM 1799 N N . PRO A 1 191 ? 11.542 8.003 18.722 1.00 16.90 191 PRO A N 1
ATOM 1800 C CA . PRO A 1 191 ? 10.103 8.088 18.523 1.00 17.43 191 PRO A CA 1
ATOM 1801 C C . PRO A 1 191 ? 9.719 7.426 17.209 1.00 16.66 191 PRO A C 1
ATOM 1802 O O . PRO A 1 191 ? 10.424 7.566 16.203 1.00 16.40 191 PRO A O 1
ATOM 1806 N N . THR A 1 192 ? 8.586 6.751 17.206 1.00 17.26 192 THR A N 1
ATOM 1807 C CA . THR A 1 192 ? 8.131 5.983 16.066 1.00 14.39 192 THR A CA 1
ATOM 1808 C C . THR A 1 192 ? 6.652 6.270 15.841 1.00 16.65 192 THR A C 1
ATOM 1809 O O . THR A 1 192 ? 5.861 6.323 16.782 1.00 18.72 192 THR A O 1
ATOM 1813 N N . LEU A 1 193 ? 6.293 6.430 14.581 1.00 14.83 193 LEU A N 1
ATOM 1814 C CA . LEU A 1 193 ? 4.901 6.537 14.144 1.00 15.23 193 LEU A CA 1
ATOM 1815 C C . LEU A 1 193 ? 4.642 5.359 13.250 1.00 14.23 193 LEU A C 1
ATOM 1816 O O . LEU A 1 193 ? 5.448 5.059 12.348 1.00 14.98 193 LEU A O 1
ATOM 1821 N N . VAL A 1 194 ? 3.554 4.632 13.521 1.00 14.31 194 VAL A N 1
ATOM 1822 C CA . VAL A 1 194 ? 3.227 3.416 12.766 1.00 14.07 194 VAL A CA 1
ATOM 1823 C C . VAL A 1 194 ? 1.904 3.694 12.075 1.00 14.77 194 VAL A C 1
ATOM 1824 O O . VAL A 1 194 ? 0.923 4.055 12.754 1.00 15.48 194 VAL A O 1
ATOM 1828 N N . ILE A 1 195 ? 1.869 3.620 10.747 1.00 12.91 195 ILE A N 1
ATOM 1829 C CA . ILE A 1 195 ? 0.708 4.000 9.974 1.00 13.53 195 ILE A CA 1
ATOM 1830 C C . ILE A 1 195 ? 0.293 2.848 9.083 1.00 14.23 195 ILE A C 1
ATOM 1831 O O . ILE A 1 195 ? 1.144 2.271 8.384 1.00 14.44 195 ILE A O 1
ATOM 1836 N N . VAL A 1 196 ? -1.006 2.521 9.057 1.00 13.97 196 VAL A N 1
ATOM 1837 C CA . VAL A 1 196 ? -1.507 1.500 8.158 1.00 15.40 196 VAL A CA 1
ATOM 1838 C C . VAL A 1 196 ? -2.887 1.914 7.696 1.00 15.06 196 VAL A C 1
ATOM 1839 O O . VAL A 1 196 ? -3.642 2.514 8.456 1.00 15.16 196 VAL A O 1
ATOM 1843 N N . GLY A 1 197 ? -3.198 1.633 6.442 1.00 14.50 197 GLY A N 1
ATOM 1844 C CA . GLY A 1 197 ? -4.550 1.783 5.950 1.00 14.86 197 GLY A CA 1
ATOM 1845 C C . GLY A 1 197 ? -5.415 0.694 6.556 1.00 16.53 197 GLY A C 1
ATOM 1846 O O . GLY A 1 197 ? -4.993 -0.469 6.625 1.00 17.41 197 GLY A O 1
ATOM 1847 N N . GLU A 1 198 ? -6.638 1.062 6.926 1.00 14.91 198 GLU A N 1
ATOM 1848 C CA . GLU A 1 198 ? -7.552 0.107 7.587 1.00 18.08 198 GLU A CA 1
ATOM 1849 C C . GLU A 1 198 ? -7.786 -1.163 6.773 1.00 19.50 198 GLU A C 1
ATOM 1850 O O . GLU A 1 198 ? -7.940 -2.229 7.368 1.00 22.46 198 GLU A O 1
ATOM 1856 N N . GLU A 1 199 ? -7.751 -1.061 5.439 1.00 16.59 199 GLU A N 1
ATOM 1857 C CA A GLU A 1 199 ? -8.067 -2.177 4.547 0.60 19.21 199 GLU A CA 1
ATOM 1858 C CA B GLU A 1 199 ? -8.070 -2.174 4.544 0.40 19.47 199 GLU A CA 1
ATOM 1859 C C . GLU A 1 199 ? -6.835 -2.935 4.039 1.00 18.17 199 GLU A C 1
ATOM 1860 O O . GLU A 1 199 ? -6.957 -3.838 3.243 1.00 20.08 199 GLU A O 1
ATOM 1871 N N . ASP A 1 200 ? -5.633 -2.583 4.509 1.00 16.24 200 ASP A N 1
ATOM 1872 C CA . ASP A 1 200 ? -4.400 -3.178 3.972 1.00 15.16 200 ASP A CA 1
ATOM 1873 C C . ASP A 1 200 ? -4.364 -4.696 4.202 1.00 16.67 200 ASP A C 1
ATOM 1874 O O . ASP A 1 200 ? -4.427 -5.150 5.357 1.00 18.01 200 ASP A O 1
ATOM 1879 N N . LYS A 1 201 ? -4.222 -5.475 3.126 1.00 16.33 201 LYS A N 1
ATOM 1880 C CA A LYS A 1 201 ? -4.130 -6.932 3.224 0.40 16.64 201 LYS A CA 1
ATOM 1881 C CA B LYS A 1 201 ? -4.130 -6.933 3.225 0.60 17.76 201 LYS A CA 1
ATOM 1882 C C . LYS A 1 201 ? -2.732 -7.473 2.959 1.00 16.24 201 LYS A C 1
ATOM 1883 O O . LYS A 1 201 ? -2.458 -8.649 3.198 1.00 20.02 201 LYS A O 1
ATOM 1894 N N . LEU A 1 202 ? -1.825 -6.634 2.462 1.00 15.31 202 LEU A N 1
ATOM 1895 C CA . LEU A 1 202 ? -0.452 -7.059 2.260 1.00 15.97 202 LEU A CA 1
ATOM 1896 C C . LEU A 1 202 ? 0.331 -7.009 3.567 1.00 14.70 202 LEU A C 1
ATOM 1897 O O . LEU A 1 202 ? 1.156 -7.874 3.839 1.00 15.11 202 LEU A O 1
ATOM 1902 N N . THR A 1 203 ? 0.124 -5.934 4.325 1.00 14.19 203 THR A N 1
ATOM 1903 C CA . THR A 1 203 ? 0.774 -5.738 5.625 1.00 13.88 203 THR A CA 1
ATOM 1904 C C . THR A 1 203 ? -0.355 -5.288 6.549 1.00 13.53 203 THR A C 1
ATOM 1905 O O . THR A 1 203 ? -0.642 -4.127 6.696 1.00 14.11 203 THR A O 1
ATOM 1909 N N . PRO A 1 204 ? -1.056 -6.268 7.142 1.00 14.60 204 PRO A N 1
ATOM 1910 C CA . PRO A 1 204 ? -2.308 -5.939 7.820 1.00 15.64 204 PRO A CA 1
ATOM 1911 C C . PRO A 1 204 ? -2.121 -5.324 9.199 1.00 15.12 204 PRO A C 1
ATOM 1912 O O . PRO A 1 204 ? -0.987 -5.123 9.685 1.00 14.26 204 PRO A O 1
ATOM 1916 N N . LEU A 1 205 ? -3.236 -5.031 9.853 1.00 14.96 205 LEU A N 1
ATOM 1917 C CA . LEU A 1 205 ? -3.231 -4.386 11.152 1.00 13.97 205 LEU A CA 1
ATOM 1918 C C . LEU A 1 205 ? -2.315 -5.077 12.139 1.00 14.01 205 LEU A C 1
ATOM 1919 O O . LEU A 1 205 ? -1.569 -4.403 12.838 1.00 15.49 205 LEU A O 1
ATOM 1924 N N . LYS A 1 206 ? -2.344 -6.402 12.211 1.00 14.49 206 LYS A N 1
ATOM 1925 C CA A LYS A 1 206 ? -1.522 -7.095 13.204 0.60 15.71 206 LYS A CA 1
ATOM 1926 C CA B LYS A 1 206 ? -1.529 -7.138 13.177 0.40 17.82 206 LYS A CA 1
ATOM 1927 C C . LYS A 1 206 ? -0.038 -6.831 13.047 1.00 15.93 206 LYS A C 1
ATOM 1928 O O . LYS A 1 206 ? 0.660 -6.827 14.037 1.00 16.34 206 LYS A O 1
ATOM 1939 N N . TYR A 1 207 ? 0.440 -6.589 11.821 1.00 14.73 207 TYR A N 1
ATOM 1940 C CA . TYR A 1 207 ? 1.862 -6.283 11.663 1.00 16.54 207 TYR A CA 1
ATOM 1941 C C . TYR A 1 207 ? 2.200 -4.957 12.344 1.00 14.39 207 TYR A C 1
ATOM 1942 O O . TYR A 1 207 ? 3.324 -4.765 12.859 1.00 15.91 207 TYR A O 1
ATOM 1951 N N . HIS A 1 208 ? 1.243 -4.030 12.341 1.00 13.90 208 HIS A N 1
ATOM 1952 C CA . HIS A 1 208 ? 1.430 -2.681 12.872 1.00 13.41 208 HIS A CA 1
ATOM 1953 C C . HIS A 1 208 ? 1.203 -2.638 14.383 1.00 15.61 208 HIS A C 1
ATOM 1954 O O . HIS A 1 208 ? 1.917 -1.941 15.102 1.00 14.91 208 HIS A O 1
ATOM 1961 N N . GLU A 1 209 ? 0.222 -3.399 14.854 1.00 13.81 209 GLU A N 1
ATOM 1962 C CA . GLU A 1 209 ? 0.106 -3.595 16.302 1.00 15.07 209 GLU A CA 1
ATOM 1963 C C . GLU A 1 209 ? 1.351 -4.288 16.861 1.00 16.43 209 GLU A C 1
ATOM 1964 O O . GLU A 1 209 ? 1.743 -3.987 17.973 1.00 17.40 209 GLU A O 1
ATOM 1970 N N . PHE A 1 210 ? 2.000 -5.152 16.080 1.00 15.75 210 PHE A N 1
ATOM 1971 C CA . PHE A 1 210 ? 3.233 -5.817 16.553 1.00 15.49 210 PHE A CA 1
ATOM 1972 C C . PHE A 1 210 ? 4.298 -4.771 16.825 1.00 16.24 210 PHE A C 1
ATOM 1973 O O . PHE A 1 210 ? 4.909 -4.740 17.902 1.00 16.48 210 PHE A O 1
ATOM 1981 N N . PHE A 1 211 ? 4.531 -3.871 15.871 1.00 15.25 211 PHE A N 1
ATOM 1982 C CA . PHE A 1 211 ? 5.456 -2.770 16.140 1.00 15.10 211 PHE A CA 1
ATOM 1983 C C . PHE A 1 211 ? 5.066 -1.930 17.338 1.00 16.53 211 PHE A C 1
ATOM 1984 O O . PHE A 1 211 ? 5.889 -1.573 18.195 1.00 18.37 211 PHE A O 1
ATOM 1992 N N . HIS A 1 212 ? 3.790 -1.583 17.426 1.00 14.80 212 HIS A N 1
ATOM 1993 C CA . HIS A 1 212 ? 3.303 -0.722 18.477 1.00 16.82 212 HIS A CA 1
ATOM 1994 C C . HIS A 1 212 ? 3.493 -1.356 19.864 1.00 17.94 212 HIS A C 1
ATOM 1995 O O . HIS A 1 212 ? 3.852 -0.655 20.810 1.00 18.33 212 HIS A O 1
ATOM 2002 N N . LYS A 1 213 ? 3.321 -2.665 19.966 1.00 16.94 213 LYS A N 1
ATOM 2003 C CA A LYS A 1 213 ? 3.540 -3.398 21.223 0.70 17.05 213 LYS A CA 1
ATOM 2004 C CA B LYS A 1 213 ? 3.543 -3.373 21.232 0.30 20.16 213 LYS A CA 1
ATOM 2005 C C . LYS A 1 213 ? 5.006 -3.406 21.628 1.00 20.03 213 LYS A C 1
ATOM 2006 O O . LYS A 1 213 ? 5.316 -3.341 22.816 1.00 24.35 213 LYS A O 1
ATOM 2017 N N . HIS A 1 214 ? 5.907 -3.497 20.652 1.00 18.16 214 HIS A N 1
ATOM 2018 C CA . HIS A 1 214 ? 7.347 -3.737 20.922 1.00 18.51 214 HIS A CA 1
ATOM 2019 C C . HIS A 1 214 ? 8.232 -2.529 20.857 1.00 20.32 214 HIS A C 1
ATOM 2020 O O . HIS A 1 214 ? 9.426 -2.653 21.093 1.00 24.13 214 HIS A O 1
ATOM 2027 N N . ILE A 1 215 ? 7.667 -1.394 20.510 1.00 19.91 215 ILE A N 1
ATOM 2028 C CA A ILE A 1 215 ? 8.395 -0.133 20.459 0.75 18.30 215 ILE A CA 1
ATOM 2029 C CA B ILE A 1 215 ? 8.405 -0.138 20.460 0.25 22.68 215 ILE A CA 1
ATOM 2030 C C . ILE A 1 215 ? 7.829 0.814 21.518 1.00 20.93 215 ILE A C 1
ATOM 2031 O O . ILE A 1 215 ? 6.690 1.268 21.385 1.00 20.78 215 ILE A O 1
ATOM 2040 N N . PRO A 1 216 ? 8.637 1.183 22.549 1.00 21.42 216 PRO A N 1
ATOM 2041 C CA . PRO A 1 216 ? 8.044 1.949 23.648 1.00 24.33 216 PRO A CA 1
ATOM 2042 C C . PRO A 1 216 ? 7.448 3.294 23.291 1.00 20.77 216 PRO A C 1
ATOM 2043 O O . PRO A 1 216 ? 6.315 3.582 23.673 1.00 22.98 216 PRO A O 1
ATOM 2047 N N . ASN A 1 217 ? 8.177 4.110 22.531 1.00 18.63 217 ASN A N 1
ATOM 2048 C CA . ASN A 1 217 ? 7.693 5.407 22.157 1.00 17.96 217 ASN A CA 1
ATOM 2049 C C . ASN A 1 217 ? 7.132 5.323 20.746 1.00 22.86 217 ASN A C 1
ATOM 2050 O O . ASN A 1 217 ? 7.745 5.835 19.814 1.00 24.34 217 ASN A O 1
ATOM 2055 N N . SER A 1 218 ? 6.050 4.579 20.567 1.00 21.25 218 SER A N 1
ATOM 2056 C CA . SER A 1 218 ? 5.371 4.513 19.287 1.00 17.86 218 SER A CA 1
ATOM 2057 C C . SER A 1 218 ? 3.942 4.935 19.415 1.00 16.44 218 SER A C 1
ATOM 2058 O O . SER A 1 218 ? 3.342 4.733 20.490 1.00 18.96 218 SER A O 1
ATOM 2061 N N . GLU A 1 219 ? 3.394 5.480 18.344 1.00 16.36 219 GLU A N 1
ATOM 2062 C CA A GLU A 1 219 ? 1.981 5.793 18.234 0.70 15.01 219 GLU A CA 1
ATOM 2063 C CA B GLU A 1 219 ? 1.973 5.794 18.234 0.30 16.59 219 GLU A CA 1
ATOM 2064 C C . GLU A 1 219 ? 1.479 5.087 16.983 1.00 16.84 219 GLU A C 1
ATOM 2065 O O . GLU A 1 219 ? 2.195 5.032 15.978 1.00 17.41 219 GLU A O 1
ATOM 2076 N N . LEU A 1 220 ? 0.267 4.541 17.039 1.00 15.44 220 LEU A N 1
ATOM 2077 C CA . LEU A 1 220 ? -0.350 3.835 15.925 1.00 14.69 220 LEU A CA 1
ATOM 2078 C C . LEU A 1 220 ? -1.467 4.665 15.358 1.00 15.08 220 LEU A C 1
ATOM 2079 O O . LEU A 1 220 ? -2.318 5.150 16.113 1.00 16.22 220 LEU A O 1
ATOM 2084 N N . VAL A 1 221 ? -1.500 4.830 14.031 1.00 13.77 221 VAL A N 1
ATOM 2085 C CA . VAL A 1 221 ? -2.544 5.534 13.313 1.00 14.69 221 VAL A CA 1
ATOM 2086 C C . VAL A 1 221 ? -3.046 4.634 12.212 1.00 16.47 221 VAL A C 1
ATOM 2087 O O . VAL A 1 221 ? -2.299 4.289 11.277 1.00 16.30 221 VAL A O 1
ATOM 2091 N N . VAL A 1 222 ? -4.296 4.231 12.322 1.00 13.87 222 VAL A N 1
ATOM 2092 C CA . VAL A 1 222 ? -4.974 3.461 11.307 1.00 13.66 222 VAL A CA 1
ATOM 2093 C C . VAL A 1 222 ? -5.808 4.470 10.532 1.00 14.66 222 VAL A C 1
ATOM 2094 O O . VAL A 1 222 ? -6.581 5.235 11.116 1.00 15.89 222 VAL A O 1
ATOM 2098 N N . ILE A 1 223 ? -5.664 4.470 9.206 1.00 13.71 223 ILE A N 1
ATOM 2099 C CA A ILE A 1 223 ? -6.357 5.443 8.349 0.70 14.64 223 ILE A CA 1
ATOM 2100 C CA B ILE A 1 223 ? -6.332 5.448 8.349 0.30 17.06 223 ILE A CA 1
ATOM 2101 C C . ILE A 1 223 ? -7.515 4.779 7.641 1.00 17.12 223 ILE A C 1
ATOM 2102 O O . ILE A 1 223 ? -7.336 3.902 6.806 1.00 16.39 223 ILE A O 1
ATOM 2111 N N . PRO A 1 224 ? -8.747 5.211 7.965 1.00 18.44 224 PRO A N 1
ATOM 2112 C CA . PRO A 1 224 ? -9.886 4.600 7.287 1.00 21.22 224 PRO A CA 1
ATOM 2113 C C . PRO A 1 224 ? -9.959 4.832 5.782 1.00 18.97 224 PRO A C 1
ATOM 2114 O O . PRO A 1 224 ? -9.507 5.867 5.311 1.00 19.73 224 PRO A O 1
ATOM 2118 N N . GLY A 1 225 ? -10.534 3.879 5.045 1.00 19.41 225 GLY A N 1
ATOM 2119 C CA . GLY A 1 225 ? -10.745 4.024 3.615 1.00 20.30 225 GLY A CA 1
ATOM 2120 C C . GLY A 1 225 ? -9.508 3.940 2.740 1.00 18.93 225 GLY A C 1
ATOM 2121 O O . GLY A 1 225 ? -9.541 4.277 1.557 1.00 24.11 225 GLY A O 1
ATOM 2122 N N . ALA A 1 226 ? -8.405 3.497 3.331 1.00 17.27 226 ALA A N 1
ATOM 2123 C CA . ALA A 1 226 ? -7.164 3.252 2.602 1.00 17.96 226 ALA A CA 1
ATOM 2124 C C . ALA A 1 226 ? -6.724 1.831 2.830 1.00 16.51 226 ALA A C 1
ATOM 2125 O O . ALA A 1 226 ? -7.063 1.206 3.849 1.00 16.82 226 ALA A O 1
ATOM 2127 N N . SER A 1 227 ? -5.949 1.318 1.887 1.00 17.41 227 SER A N 1
ATOM 2128 C CA . SER A 1 227 ? -5.332 0.022 1.996 1.00 17.21 227 SER A CA 1
ATOM 2129 C C . SER A 1 227 ? -3.817 0.235 2.105 1.00 15.53 227 SER A C 1
ATOM 2130 O O . SER A 1 227 ? -3.383 1.178 2.755 1.00 17.20 227 SER A O 1
ATOM 2133 N N . HIS A 1 228 ? -3.034 -0.609 1.476 1.00 14.42 228 HIS A N 1
ATOM 2134 C CA . HIS A 1 228 ? -1.566 -0.560 1.545 1.00 13.82 228 HIS A CA 1
ATOM 2135 C C . HIS A 1 228 ? -1.010 0.739 1.027 1.00 15.68 228 HIS A C 1
ATOM 2136 O O . HIS A 1 228 ? -0.042 1.250 1.608 1.00 18.25 228 HIS A O 1
ATOM 2143 N N . MET A 1 229 ? -1.613 1.313 -0.008 1.00 14.13 229 MET A N 1
ATOM 2144 C CA . MET A 1 229 ? -1.093 2.541 -0.651 1.00 15.04 229 MET A CA 1
ATOM 2145 C C . MET A 1 229 ? -1.628 3.835 -0.016 1.00 13.77 229 MET A C 1
ATOM 2146 O O . MET A 1 229 ? -1.961 4.812 -0.694 1.00 15.01 229 MET A O 1
ATOM 2151 N N . VAL A 1 230 ? -1.630 3.851 1.312 1.00 12.84 230 VAL A N 1
ATOM 2152 C CA . VAL A 1 230 ? -2.248 4.896 2.108 1.00 13.88 230 VAL A CA 1
ATOM 2153 C C . VAL A 1 230 ? -1.747 6.313 1.803 1.00 14.47 230 VAL A C 1
ATOM 2154 O O . VAL A 1 230 ? -2.500 7.270 1.823 1.00 15.81 230 VAL A O 1
ATOM 2158 N N . MET A 1 231 ? -0.455 6.464 1.487 1.00 14.19 231 MET A N 1
ATOM 2159 C CA . MET A 1 231 ? 0.104 7.797 1.221 1.00 13.37 231 MET A CA 1
ATOM 2160 C C . MET A 1 231 ? -0.388 8.392 -0.090 1.00 15.19 231 MET A C 1
ATOM 2161 O O . MET A 1 231 ? -0.318 9.594 -0.259 1.00 15.01 231 MET A O 1
ATOM 2166 N N . LEU A 1 232 ? -0.846 7.528 -1.005 1.00 14.90 232 LEU A N 1
ATOM 2167 C CA . LEU A 1 232 ? -1.449 7.934 -2.278 1.00 16.41 232 LEU A CA 1
ATOM 2168 C C . LEU A 1 232 ? -2.956 7.986 -2.197 1.00 17.97 232 LEU A C 1
ATOM 2169 O O . LEU A 1 232 ? -3.574 8.806 -2.868 1.00 21.94 232 LEU A O 1
ATOM 2174 N N . GLU A 1 233 ? -3.562 7.083 -1.440 1.00 16.97 233 GLU A N 1
ATOM 2175 C CA . GLU A 1 233 ? -5.040 6.973 -1.429 1.00 18.14 233 GLU A CA 1
ATOM 2176 C C . GLU A 1 233 ? -5.702 7.988 -0.520 1.00 17.26 233 GLU A C 1
ATOM 2177 O O . GLU A 1 233 ? -6.842 8.424 -0.791 1.00 18.69 233 GLU A O 1
ATOM 2183 N N . LYS A 1 234 ? -5.051 8.308 0.584 1.00 15.88 234 LYS A N 1
ATOM 2184 C CA . LYS A 1 234 ? -5.562 9.226 1.587 1.00 14.96 234 LYS A CA 1
ATOM 2185 C C . LYS A 1 234 ? -4.435 10.168 1.989 1.00 13.51 234 LYS A C 1
ATOM 2186 O O . LYS A 1 234 ? -4.068 10.247 3.151 1.00 14.38 234 LYS A O 1
ATOM 2192 N N . HIS A 1 235 ? -3.921 10.880 0.992 1.00 13.96 235 HIS A N 1
ATOM 2193 C CA . HIS A 1 235 ? -2.740 11.704 1.266 1.00 13.62 235 HIS A CA 1
ATOM 2194 C C . HIS A 1 235 ? -2.936 12.828 2.242 1.00 14.82 235 HIS A C 1
ATOM 2195 O O . HIS A 1 235 ? -2.044 13.142 3.006 1.00 14.77 235 HIS A O 1
ATOM 2202 N N . VAL A 1 236 ? -4.132 13.439 2.266 1.00 13.92 236 VAL A N 1
ATOM 2203 C CA . VAL A 1 236 ? -4.362 14.511 3.180 1.00 14.29 236 VAL A CA 1
ATOM 2204 C C . VAL A 1 236 ? -4.357 14.025 4.635 1.00 13.16 236 VAL A C 1
ATOM 2205 O O . VAL A 1 236 ? -3.757 14.620 5.510 1.00 14.21 236 VAL A O 1
ATOM 2209 N N . GLU A 1 237 ? -5.004 12.875 4.886 1.00 14.98 237 GLU A N 1
ATOM 2210 C CA . GLU A 1 237 ? -5.039 12.263 6.205 1.00 14.86 237 GLU A CA 1
ATOM 2211 C C . GLU A 1 237 ? -3.666 11.759 6.626 1.00 14.16 237 GLU A C 1
ATOM 2212 O O . GLU A 1 237 ? -3.261 11.930 7.768 1.00 16.39 237 GLU A O 1
ATOM 2218 N N . PHE A 1 238 ? -2.960 11.180 5.678 1.00 13.75 238 PHE A N 1
ATOM 2219 C CA . PHE A 1 238 ? -1.596 10.733 5.940 1.00 15.26 238 PHE A CA 1
ATOM 2220 C C . PHE A 1 238 ? -0.718 11.907 6.327 1.00 14.19 238 PHE A C 1
ATOM 2221 O O . PHE A 1 238 ? -0.018 11.846 7.340 1.00 14.07 238 PHE A O 1
ATOM 2229 N N . ASN A 1 239 ? -0.799 12.985 5.552 1.00 12.99 239 ASN A N 1
ATOM 2230 C CA . ASN A 1 239 ? 0.028 14.143 5.803 1.00 14.01 239 ASN A CA 1
ATOM 2231 C C . ASN A 1 239 ? -0.290 14.782 7.133 1.00 14.66 239 ASN A C 1
ATOM 2232 O O . ASN A 1 239 ? 0.589 15.262 7.830 1.00 14.99 239 ASN A O 1
ATOM 2237 N N . GLU A 1 240 ? -1.575 14.844 7.487 1.00 13.58 240 GLU A N 1
ATOM 2238 C CA . GLU A 1 240 ? -1.931 15.430 8.771 1.00 16.35 240 GLU A CA 1
ATOM 2239 C C . GLU A 1 240 ? -1.319 14.657 9.941 1.00 15.40 240 GLU A C 1
ATOM 2240 O O . GLU A 1 240 ? -0.824 15.245 10.905 1.00 15.86 240 GLU A O 1
ATOM 2246 N N . ALA A 1 241 ? -1.367 13.323 9.874 1.00 14.32 241 ALA A N 1
ATOM 2247 C CA . ALA A 1 241 ? -0.785 12.483 10.904 1.00 14.68 241 ALA A CA 1
ATOM 2248 C C . ALA A 1 241 ? 0.725 12.674 10.976 1.00 15.06 241 ALA A C 1
ATOM 2249 O O . ALA A 1 241 ? 1.303 12.782 12.044 1.00 17.40 241 ALA A O 1
ATOM 2251 N N . LEU A 1 242 ? 1.364 12.684 9.814 1.00 13.96 242 LEU A N 1
ATOM 2252 C CA . LEU A 1 242 ? 2.818 12.856 9.768 1.00 15.14 242 LEU A CA 1
ATOM 2253 C C . LEU A 1 242 ? 3.225 14.209 10.301 1.00 17.38 242 LEU A C 1
ATOM 2254 O O . LEU A 1 242 ? 4.163 14.281 11.083 1.00 16.97 242 LEU A O 1
ATOM 2259 N N . GLU A 1 243 ? 2.515 15.261 9.905 1.00 16.21 243 GLU A N 1
ATOM 2260 C CA A GLU A 1 243 ? 2.841 16.607 10.377 0.60 16.96 243 GLU A CA 1
ATOM 2261 C CA B GLU A 1 243 ? 2.812 16.625 10.376 0.40 16.34 243 GLU A CA 1
ATOM 2262 C C . GLU A 1 243 ? 2.698 16.748 11.892 1.00 19.46 243 GLU A C 1
ATOM 2263 O O . GLU A 1 243 ? 3.564 17.380 12.544 1.00 20.93 243 GLU A O 1
ATOM 2274 N N . LYS A 1 244 ? 1.655 16.160 12.469 1.00 16.57 244 LYS A N 1
ATOM 2275 C CA A LYS A 1 244 ? 1.479 16.168 13.914 0.60 18.73 244 LYS A CA 1
ATOM 2276 C CA B LYS A 1 244 ? 1.465 16.144 13.924 0.40 19.50 244 LYS A CA 1
ATOM 2277 C C . LYS A 1 244 ? 2.676 15.496 14.600 1.00 18.81 244 LYS A C 1
ATOM 2278 O O . LYS A 1 244 ? 3.221 15.998 15.590 1.00 21.25 244 LYS A O 1
ATOM 2289 N N . PHE A 1 245 ? 3.129 14.380 14.049 1.00 17.96 245 PHE A N 1
ATOM 2290 C CA . PHE A 1 245 ? 4.293 13.669 14.587 1.00 17.39 245 PHE A CA 1
ATOM 2291 C C . PHE A 1 245 ? 5.586 14.472 14.436 1.00 17.29 245 PHE A C 1
ATOM 2292 O O . PHE A 1 245 ? 6.436 14.503 15.352 1.00 19.07 245 PHE A O 1
ATOM 2300 N N . LEU A 1 246 ? 5.784 15.096 13.287 1.00 17.84 246 LEU A N 1
ATOM 2301 C CA . LEU A 1 246 ? 6.980 15.923 13.073 1.00 17.21 246 LEU A CA 1
ATOM 2302 C C . LEU A 1 246 ? 7.040 17.055 14.088 1.00 22.97 246 LEU A C 1
ATOM 2303 O O . LEU A 1 246 ? 8.119 17.367 14.588 1.00 23.25 246 LEU A O 1
ATOM 2308 N N . LYS A 1 247 ? 5.891 17.660 14.403 1.00 22.18 247 LYS A N 1
ATOM 2309 C CA A LYS A 1 247 ? 5.848 18.698 15.422 0.40 26.30 247 LYS A CA 1
ATOM 2310 C CA B LYS A 1 247 ? 5.807 18.694 15.487 0.60 28.15 247 LYS A CA 1
ATOM 2311 C C . LYS A 1 247 ? 6.260 18.131 16.795 1.00 25.93 247 LYS A C 1
ATOM 2312 O O . LYS A 1 247 ? 7.054 18.747 17.513 1.00 28.33 247 LYS A O 1
ATOM 2323 N N . LYS A 1 248 ? 5.759 16.945 17.128 1.00 24.16 248 LYS A N 1
ATOM 2324 C CA A LYS A 1 248 ? 6.097 16.273 18.374 0.60 24.54 248 LYS A CA 1
ATOM 2325 C CA B LYS A 1 248 ? 6.097 16.267 18.375 0.40 25.13 248 LYS A CA 1
ATOM 2326 C C . LYS A 1 248 ? 7.597 16.027 18.517 1.00 29.50 248 LYS A C 1
ATOM 2327 O O . LYS A 1 248 ? 8.166 16.231 19.583 1.00 30.02 248 LYS A O 1
ATOM 2338 N N . VAL A 1 249 ? 8.243 15.601 17.439 1.00 22.82 249 VAL A N 1
ATOM 2339 C CA A VAL A 1 249 ? 9.675 15.328 17.445 0.60 24.92 249 VAL A CA 1
ATOM 2340 C CA B VAL A 1 249 ? 9.692 15.337 17.481 0.40 23.79 249 VAL A CA 1
ATOM 2341 C C . VAL A 1 249 ? 10.539 16.597 17.265 1.00 23.73 249 VAL A C 1
ATOM 2342 O O . VAL A 1 249 ? 11.766 16.551 17.416 1.00 35.45 249 VAL A O 1
ATOM 2349 N N . GLY A 1 250 ? 9.936 17.716 16.904 1.00 25.44 250 GLY A N 1
ATOM 2350 C CA . GLY A 1 250 ? 10.685 18.981 16.739 1.00 24.43 250 GLY A CA 1
ATOM 2351 C C . GLY A 1 250 ? 11.358 19.211 15.405 1.00 30.27 250 GLY A C 1
ATOM 2352 O O . GLY A 1 250 ? 12.294 19.998 15.303 1.00 29.98 250 GLY A O 1
ATOM 2353 N N . VAL A 1 251 ? 10.854 18.573 14.354 1.00 27.19 251 VAL A N 1
ATOM 2354 C CA . VAL A 1 251 ? 11.383 18.746 13.025 1.00 22.82 251 VAL A CA 1
ATOM 2355 C C . VAL A 1 251 ? 10.512 19.827 12.452 1.00 41.57 251 VAL A C 1
ATOM 2356 O O . VAL A 1 251 ? 9.392 19.579 11.953 1.00 49.22 251 VAL A O 1
ATOM 2360 N N . ALA A 1 252 ? 11.066 21.031 12.626 1.00 48.01 252 ALA A N 1
ATOM 2361 C CA . ALA A 1 252 ? 10.400 22.297 12.406 1.00 69.34 252 ALA A CA 1
ATOM 2362 C C . ALA A 1 252 ? 10.177 22.536 10.935 1.00 49.26 252 ALA A C 1
ATOM 2363 O O . ALA A 1 252 ? 10.857 21.954 10.060 1.00 32.15 252 ALA A O 1
ATOM 2365 N N . GLU A 1 253 ? 9.260 23.466 10.689 1.00 68.65 253 GLU A N 1
ATOM 2366 C CA A GLU A 1 253 ? 8.662 23.593 9.370 0.60 71.88 253 GLU A CA 1
ATOM 2367 C CA B GLU A 1 253 ? 8.627 23.656 9.384 0.40 69.39 253 GLU A CA 1
ATOM 2368 C C . GLU A 1 253 ? 9.537 24.384 8.395 1.00 67.71 253 GLU A C 1
ATOM 2369 O O . GLU A 1 253 ? 9.550 24.063 7.212 1.00 44.20 253 GLU A O 1
ATOM 2380 N N . VAL A 1 254 ? 10.281 25.374 8.908 1.00 47.83 254 VAL A N 1
ATOM 2381 C CA . VAL A 1 254 ? 11.220 26.251 8.148 1.00 83.51 254 VAL A CA 1
ATOM 2382 C C . VAL A 1 254 ? 10.702 26.843 6.814 1.00 103.56 254 VAL A C 1
ATOM 2383 O O . VAL A 1 254 ? 11.314 26.669 5.754 1.00 76.58 254 VAL A O 1
ATOM 2387 N N . HIS A 1 255 ? 9.588 27.573 6.897 1.00 73.79 255 HIS A N 1
ATOM 2388 C CA . HIS A 1 255 ? 9.000 28.250 5.730 1.00 91.85 255 HIS A CA 1
ATOM 2389 C C . HIS A 1 255 ? 9.846 29.456 5.313 1.00 106.19 255 HIS A C 1
ATOM 2390 O O . HIS A 1 255 ? 10.473 30.101 6.158 1.00 130.23 255 HIS A O 1
ATOM 2397 N N . HIS A 1 256 ? 9.840 29.748 4.009 1.00 108.04 256 HIS A N 1
ATOM 2398 C CA . HIS A 1 256 ? 10.655 30.813 3.395 1.00 107.87 256 HIS A CA 1
ATOM 2399 C C . HIS A 1 256 ? 12.152 30.574 3.584 1.00 94.00 256 HIS A C 1
ATOM 2400 O O . HIS A 1 256 ? 12.775 29.852 2.805 1.00 84.78 256 HIS A O 1
ATOM 2407 N N . MET B 1 1 ? -8.491 -18.147 40.898 1.00 82.00 1 MET B N 1
ATOM 2408 C CA . MET B 1 1 ? -7.615 -17.750 39.757 1.00 67.59 1 MET B CA 1
ATOM 2409 C C . MET B 1 1 ? -7.147 -16.304 39.867 1.00 64.71 1 MET B C 1
ATOM 2410 O O . MET B 1 1 ? -5.987 -16.027 39.593 1.00 53.00 1 MET B O 1
ATOM 2415 N N . LEU B 1 2 ? -8.028 -15.377 40.245 1.00 37.39 2 LEU B N 1
ATOM 2416 C CA . LEU B 1 2 ? -7.635 -13.963 40.247 1.00 30.58 2 LEU B CA 1
ATOM 2417 C C . LEU B 1 2 ? -6.679 -13.642 41.388 1.00 29.87 2 LEU B C 1
ATOM 2418 O O . LEU B 1 2 ? -6.728 -14.282 42.438 1.00 32.78 2 LEU B O 1
ATOM 2423 N N . GLU B 1 3 ? -5.810 -12.666 41.144 1.00 25.01 3 GLU B N 1
ATOM 2424 C CA A GLU B 1 3 ? -4.798 -12.198 42.088 0.45 25.81 3 GLU B CA 1
ATOM 2425 C CA B GLU B 1 3 ? -4.823 -12.213 42.111 0.55 24.69 3 GLU B CA 1
ATOM 2426 C C . GLU B 1 3 ? -4.982 -10.711 42.275 1.00 29.40 3 GLU B C 1
ATOM 2427 O O . GLU B 1 3 ? -5.344 -10.002 41.326 1.00 27.36 3 GLU B O 1
ATOM 2438 N N . ARG B 1 4 ? -4.748 -10.234 43.480 1.00 26.25 4 ARG B N 1
ATOM 2439 C CA . ARG B 1 4 ? -4.759 -8.823 43.780 1.00 24.29 4 ARG B CA 1
ATOM 2440 C C . ARG B 1 4 ? -3.324 -8.376 43.930 1.00 28.64 4 ARG B C 1
ATOM 2441 O O . ARG B 1 4 ? -2.541 -9.023 44.642 1.00 31.38 4 ARG B O 1
ATOM 2449 N N . VAL B 1 5 ? -2.988 -7.259 43.301 1.00 25.93 5 VAL B N 1
ATOM 2450 C CA . VAL B 1 5 ? -1.663 -6.666 43.380 1.00 29.76 5 VAL B CA 1
ATOM 2451 C C . VAL B 1 5 ? -1.751 -5.205 43.772 1.00 27.99 5 VAL B C 1
ATOM 2452 O O . VAL B 1 5 ? -2.832 -4.611 43.755 1.00 27.19 5 VAL B O 1
ATOM 2456 N N . PHE B 1 6 ? -0.619 -4.649 44.186 1.00 25.87 6 PHE B N 1
ATOM 2457 C CA . PHE B 1 6 ? -0.519 -3.278 44.633 1.00 24.26 6 PHE B CA 1
ATOM 2458 C C . PHE B 1 6 ? 0.689 -2.635 44.021 1.00 26.89 6 PHE B C 1
ATOM 2459 O O . PHE B 1 6 ? 1.733 -3.291 43.908 1.00 30.94 6 PHE B O 1
ATOM 2467 N N . ILE B 1 7 ? 0.525 -1.376 43.613 1.00 25.97 7 ILE B N 1
ATOM 2468 C CA . ILE B 1 7 ? 1.600 -0.539 43.080 1.00 27.04 7 ILE B CA 1
ATOM 2469 C C . ILE B 1 7 ? 1.534 0.821 43.745 1.00 25.77 7 ILE B C 1
ATOM 2470 O O . ILE B 1 7 ? 0.577 1.107 44.465 1.00 27.82 7 ILE B O 1
ATOM 2475 N N . ASP B 1 8 ? 2.540 1.655 43.478 1.00 28.78 8 ASP B N 1
ATOM 2476 C CA A ASP B 1 8 ? 2.573 3.009 43.987 0.70 25.08 8 ASP B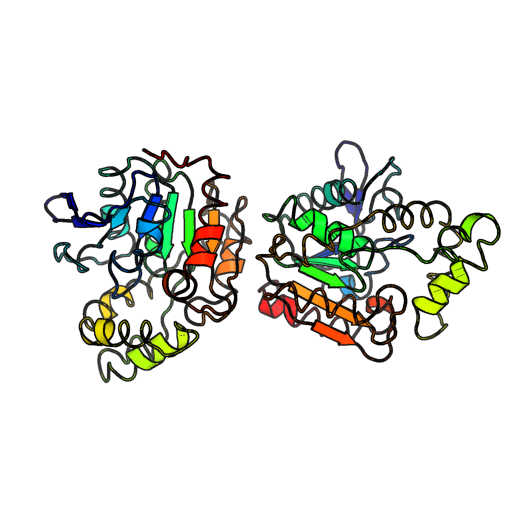 CA 1
ATOM 2477 C CA B ASP B 1 8 ? 2.652 3.015 44.011 0.30 35.12 8 ASP B CA 1
ATOM 2478 C C . ASP B 1 8 ? 2.605 3.989 42.837 1.00 29.40 8 ASP B C 1
ATOM 2479 O O . ASP B 1 8 ? 3.394 3.834 41.922 1.00 34.37 8 ASP B O 1
ATOM 2488 N N . VAL B 1 9 ? 1.722 4.981 42.880 1.00 27.53 9 VAL B N 1
ATOM 2489 C CA . VAL B 1 9 ? 1.712 6.065 41.910 1.00 30.73 9 VAL B CA 1
ATOM 2490 C C . VAL B 1 9 ? 1.855 7.379 42.658 1.00 31.07 9 VAL B C 1
ATOM 2491 O O . VAL B 1 9 ? 0.902 7.844 43.280 1.00 30.83 9 VAL B O 1
ATOM 2495 N N . ASP B 1 10 ? 3.055 7.957 42.618 1.00 33.67 10 ASP B N 1
ATOM 2496 C CA . ASP B 1 10 ? 3.358 9.211 43.326 1.00 33.24 10 ASP B CA 1
ATOM 2497 C C . ASP B 1 10 ? 2.949 9.199 44.806 1.00 33.59 10 ASP B C 1
ATOM 2498 O O . ASP B 1 10 ? 2.423 10.175 45.328 1.00 35.80 10 ASP B O 1
ATOM 2503 N N . GLY B 1 11 ? 3.183 8.072 45.463 1.00 32.60 11 GLY B N 1
ATOM 2504 C CA . GLY B 1 11 ? 2.821 7.911 46.867 1.00 36.98 11 GLY B CA 1
ATOM 2505 C C . GLY B 1 11 ? 1.402 7.460 47.157 1.00 43.66 11 GLY B C 1
ATOM 2506 O O . GLY B 1 11 ? 1.050 7.278 48.321 1.00 36.49 11 GLY B O 1
ATOM 2507 N N . VAL B 1 12 ? 0.582 7.286 46.115 1.00 31.05 12 VAL B N 1
ATOM 2508 C CA . VAL B 1 12 ? -0.781 6.788 46.263 1.00 29.03 12 VAL B CA 1
ATOM 2509 C C . VAL B 1 12 ? -0.744 5.295 45.962 1.00 25.98 12 VAL B C 1
ATOM 2510 O O . VAL B 1 12 ? -0.300 4.879 44.878 1.00 29.15 12 VAL B O 1
ATOM 2514 N N . LYS B 1 13 ? -1.166 4.487 46.929 1.00 27.38 13 LYS B N 1
ATOM 2515 C CA A LYS B 1 13 ? -1.268 3.042 46.743 0.40 27.53 13 LYS B CA 1
ATOM 2516 C CA B LYS B 1 13 ? -1.278 3.046 46.760 0.60 29.97 13 LYS B CA 1
ATOM 2517 C C . LYS B 1 13 ? -2.455 2.748 45.831 1.00 26.15 13 LYS B C 1
ATOM 2518 O O . LYS B 1 13 ? -3.579 3.179 46.113 1.00 24.98 13 LYS B O 1
ATOM 2529 N N . VAL B 1 14 ? -2.173 2.032 44.741 1.00 22.46 14 VAL B N 1
ATOM 2530 C CA . VAL B 1 14 ? -3.199 1.627 43.762 1.00 21.95 14 VAL B CA 1
ATOM 2531 C C . VAL B 1 14 ? -3.246 0.108 43.738 1.00 20.40 14 VAL B C 1
ATOM 2532 O O . VAL B 1 14 ? -2.231 -0.555 43.541 1.00 24.73 14 VAL B O 1
ATOM 2536 N N . SER B 1 15 ? -4.438 -0.450 43.958 1.00 19.88 15 SER B N 1
ATOM 2537 C CA . SER B 1 15 ? -4.651 -1.875 43.861 1.00 19.89 15 SER B CA 1
ATOM 2538 C C . SER B 1 15 ? -5.206 -2.211 42.482 1.00 21.90 15 SER B C 1
ATOM 2539 O O . SER B 1 15 ? -5.965 -1.418 41.904 1.00 20.97 15 SER B O 1
ATOM 2542 N N . LEU B 1 16 ? -4.851 -3.380 41.983 1.00 18.78 16 LEU B N 1
ATOM 2543 C CA . LEU B 1 16 ? -5.436 -3.943 40.754 1.00 18.59 16 LEU B CA 1
ATOM 2544 C C . LEU B 1 16 ? -5.760 -5.419 40.944 1.00 22.08 16 LEU B C 1
ATOM 2545 O O . LEU B 1 16 ? -5.136 -6.100 41.758 1.00 22.77 16 LEU B O 1
ATOM 2550 N N . LEU B 1 17 ? -6.753 -5.909 40.218 1.00 19.09 17 LEU B N 1
ATOM 2551 C CA A LEU B 1 17 ? -7.026 -7.337 40.100 0.60 20.58 17 LEU B CA 1
ATOM 2552 C CA B LEU B 1 17 ? -7.035 -7.320 40.140 0.40 19.46 17 LEU B CA 1
ATOM 2553 C C . LEU B 1 17 ? -6.483 -7.805 38.785 1.00 22.99 17 LEU B C 1
ATOM 2554 O O . LEU B 1 17 ? -6.568 -7.089 37.775 1.00 24.96 17 LEU B O 1
ATOM 2563 N N . LYS B 1 18 ? -5.921 -8.998 38.750 1.00 20.21 18 LYS B N 1
ATOM 2564 C CA . LYS B 1 18 ? -5.407 -9.557 37.522 1.00 21.55 18 LYS B CA 1
ATOM 2565 C C . LYS B 1 18 ? -5.828 -10.988 37.329 1.00 25.83 18 LYS B C 1
ATOM 2566 O O . LYS B 1 18 ? -5.863 -11.760 38.291 1.00 23.77 18 LYS B O 1
ATOM 2572 N N . GLY B 1 19 ? -6.140 -11.342 36.095 1.00 21.34 19 GLY B N 1
ATOM 2573 C CA . GLY B 1 19 ? -6.272 -12.715 35.645 1.00 20.05 19 GLY B CA 1
ATOM 2574 C C . GLY B 1 19 ? -5.013 -13.146 34.933 1.00 21.32 19 GLY B C 1
ATOM 2575 O O . GLY B 1 19 ? -3.924 -12.652 35.234 1.00 25.58 19 GLY B O 1
ATOM 2576 N N . ARG B 1 20 ? -5.148 -14.012 33.943 1.00 22.13 20 ARG B N 1
ATOM 2577 C CA A ARG B 1 20 ? -3.977 -14.436 33.181 0.60 21.46 20 ARG B CA 1
ATOM 2578 C CA B ARG B 1 20 ? -3.997 -14.450 33.139 0.40 22.92 20 ARG B CA 1
ATOM 2579 C C . ARG B 1 20 ? -3.358 -13.227 32.476 1.00 25.66 20 ARG B C 1
ATOM 2580 O O . ARG B 1 20 ? -4.058 -12.243 32.160 1.00 22.77 20 ARG B O 1
ATOM 2595 N N . GLU B 1 21 ? -2.041 -13.272 32.273 1.00 26.44 21 GLU B N 1
ATOM 2596 C CA A GLU B 1 21 ? -1.332 -12.178 31.631 0.70 23.59 21 GLU B CA 1
ATOM 2597 C CA B GLU B 1 21 ? -1.308 -12.191 31.623 0.30 30.44 21 GLU B CA 1
ATOM 2598 C C . GLU B 1 21 ? -1.922 -11.933 30.254 1.00 24.51 21 GLU B C 1
ATOM 2599 O O . GLU B 1 21 ? -2.114 -12.848 29.463 1.00 28.18 21 GLU B O 1
ATOM 2610 N N . ARG B 1 22 ? -2.314 -10.697 30.020 1.00 22.21 22 ARG B N 1
ATOM 2611 C CA A ARG B 1 22 ? -2.869 -10.282 28.750 0.70 17.98 22 ARG B CA 1
ATOM 2612 C CA B ARG B 1 22 ? -2.843 -10.293 28.733 0.30 20.65 22 ARG B CA 1
ATOM 2613 C C . ARG B 1 22 ? -2.822 -8.778 28.730 1.00 17.90 22 ARG B C 1
ATOM 2614 O O . ARG B 1 22 ? -3.005 -8.140 29.775 1.00 19.76 22 ARG B O 1
ATOM 2629 N N . LYS B 1 23 ? -2.613 -8.203 27.549 1.00 17.77 23 LYS B N 1
ATOM 2630 C CA A LYS B 1 23 ? -2.474 -6.743 27.442 0.70 17.98 23 LYS B CA 1
ATOM 2631 C CA B LYS B 1 23 ? -2.474 -6.757 27.374 0.30 16.67 23 LYS B CA 1
ATOM 2632 C C . LYS B 1 23 ? -3.835 -6.069 27.305 1.00 16.56 23 LYS B C 1
ATOM 2633 O O . LYS B 1 23 ? -4.170 -5.480 26.282 1.00 16.74 23 LYS B O 1
ATOM 2644 N N . VAL B 1 24 ? -4.603 -6.175 28.397 1.00 15.93 24 VAL B N 1
ATOM 2645 C CA . VAL B 1 24 ? -5.970 -5.629 28.518 1.00 14.66 24 VAL B CA 1
ATOM 2646 C C . VAL B 1 24 ? -6.025 -4.965 29.859 1.00 15.39 24 VAL B C 1
ATOM 2647 O O . VAL B 1 24 ? -5.607 -5.546 30.856 1.00 16.23 24 VAL B O 1
ATOM 2651 N N . PHE B 1 25 ? -6.529 -3.738 29.888 1.00 13.64 25 PHE B N 1
ATOM 2652 C CA . PHE B 1 25 ? -6.573 -2.892 31.067 1.00 15.52 25 PHE B CA 1
ATOM 2653 C C . PHE B 1 25 ? -7.976 -2.326 31.199 1.00 14.33 25 PHE B C 1
ATOM 2654 O O . PHE B 1 25 ? -8.435 -1.564 30.345 1.00 15.45 25 PHE B O 1
ATOM 2662 N N . TYR B 1 26 ? -8.672 -2.702 32.291 1.00 13.02 26 TYR B N 1
ATOM 2663 C CA . TYR B 1 26 ? -10.074 -2.376 32.495 1.00 14.43 26 TYR B CA 1
ATOM 2664 C C . TYR B 1 26 ? -10.217 -1.263 33.517 1.00 12.72 26 TYR B C 1
ATOM 2665 O O . TYR B 1 26 ? -9.574 -1.288 34.577 1.00 15.24 26 TYR B O 1
ATOM 2674 N N . ILE B 1 27 ? -11.136 -0.343 33.229 1.00 13.68 27 ILE B N 1
ATOM 2675 C CA . ILE B 1 27 ? -11.416 0.825 34.077 1.00 13.92 27 ILE B CA 1
ATOM 2676 C C . ILE B 1 27 ? -12.924 0.873 34.372 1.00 12.37 27 ILE B C 1
ATOM 2677 O O . ILE B 1 27 ? -13.759 1.058 33.480 1.00 13.42 27 ILE B O 1
ATOM 2682 N N . HIS B 1 28 ? -13.246 0.674 35.654 1.00 13.49 28 HIS B N 1
ATOM 2683 C CA . HIS B 1 28 ? -14.603 0.615 36.184 1.00 12.89 28 HIS B CA 1
ATOM 2684 C C . HIS B 1 28 ? -15.364 1.953 36.178 1.00 14.96 28 HIS B C 1
ATOM 2685 O O . HIS B 1 28 ? -14.794 3.005 35.924 1.00 15.29 28 HIS B O 1
ATOM 2692 N N . SER B 1 29 ? -16.641 1.870 36.525 1.00 14.74 29 SER B N 1
ATOM 2693 C CA . SER B 1 29 ? -17.546 2.996 36.570 1.00 15.48 29 SER B CA 1
ATOM 2694 C C . SER B 1 29 ? -17.721 3.625 37.970 1.00 15.21 29 SER B C 1
ATOM 2695 O O . SER B 1 29 ? -17.051 3.216 38.929 1.00 16.23 29 SER B O 1
ATOM 2698 N N . SER B 1 30 ? -18.601 4.624 38.047 1.00 14.85 30 SER B N 1
ATOM 2699 C CA . SER B 1 30 ? -18.849 5.329 39.308 1.00 17.04 30 SER B CA 1
ATOM 2700 C C . SER B 1 30 ? -19.331 4.409 40.405 1.00 16.75 30 SER B C 1
ATOM 2701 O O . SER B 1 30 ? -20.192 3.567 40.199 1.00 16.65 30 SER B O 1
ATOM 2704 N N . GLY B 1 31 ? -18.790 4.621 41.599 1.00 16.36 31 GLY B N 1
ATOM 2705 C CA . GLY B 1 31 ? -19.216 3.849 42.766 1.00 18.96 31 GLY B CA 1
ATOM 2706 C C . GLY B 1 31 ? -18.841 2.397 42.714 1.00 21.01 31 GLY B C 1
ATOM 2707 O O . GLY B 1 31 ? -19.270 1.616 43.559 1.00 23.32 31 GLY B O 1
ATOM 2708 N N . SER B 1 32 ? -17.998 2.013 41.754 1.00 16.67 32 SER B N 1
ATOM 2709 C CA A SER B 1 32 ? -17.658 0.618 41.548 0.60 17.82 32 SER B CA 1
ATOM 2710 C CA B SER B 1 32 ? -17.664 0.612 41.535 0.40 17.97 32 SER B CA 1
ATOM 2711 C C . SER B 1 32 ? -16.190 0.380 41.844 1.00 16.41 32 SER B C 1
ATOM 2712 O O . SER B 1 32 ? -15.546 1.205 42.487 1.00 19.61 32 SER B O 1
ATOM 2717 N N . ASP B 1 33 ? -15.654 -0.760 41.422 1.00 15.71 33 ASP B N 1
ATOM 2718 C CA A ASP B 1 33 ? -14.262 -1.095 41.637 0.60 16.54 33 ASP B CA 1
ATOM 2719 C CA B ASP B 1 33 ? -14.265 -1.105 41.645 0.40 17.01 33 ASP B CA 1
ATOM 2720 C C . ASP B 1 33 ? -13.859 -2.201 40.663 1.00 15.23 33 ASP B C 1
ATOM 2721 O O . ASP B 1 33 ? -14.652 -2.589 39.816 1.00 16.08 33 ASP B O 1
ATOM 2730 N N . ALA B 1 34 ? -12.619 -2.678 40.774 1.00 17.10 34 ALA B N 1
ATOM 2731 C CA . ALA B 1 34 ? -12.104 -3.686 39.850 1.00 16.98 34 ALA B CA 1
ATOM 2732 C C . ALA B 1 34 ? -12.951 -4.937 39.751 1.00 15.73 34 ALA B C 1
ATOM 2733 O O . ALA B 1 34 ? -12.948 -5.600 38.733 1.00 17.04 34 ALA B O 1
ATOM 2735 N N . THR B 1 35 ? -13.661 -5.288 40.839 1.00 17.63 35 THR B N 1
ATOM 2736 C CA . THR B 1 35 ? -14.480 -6.492 40.834 1.00 19.12 35 THR B CA 1
ATOM 2737 C C . THR B 1 35 ? -15.620 -6.459 39.831 1.00 15.37 35 THR B C 1
ATOM 2738 O O . THR B 1 35 ? -16.174 -7.492 39.484 1.00 18.71 35 THR B O 1
ATOM 2742 N N . GLN B 1 36 ? -15.948 -5.293 39.278 1.00 15.92 36 GLN B N 1
ATOM 2743 C CA A GLN B 1 36 ? -16.982 -5.276 38.256 0.60 18.16 36 GLN B CA 1
ATOM 2744 C CA B GLN B 1 36 ? -16.895 -5.160 38.194 0.40 16.40 36 GLN B CA 1
ATOM 2745 C C . GLN B 1 36 ? -16.552 -6.071 37.012 1.00 14.42 36 GLN B C 1
ATOM 2746 O O . GLN B 1 36 ? -17.405 -6.449 36.227 1.00 15.43 36 GLN B O 1
ATOM 2757 N N . TRP B 1 37 ? -15.246 -6.322 36.864 1.00 15.50 37 TRP B N 1
ATOM 2758 C CA . TRP B 1 37 ? -14.716 -7.003 35.696 1.00 15.02 37 TRP B CA 1
ATOM 2759 C C . TRP B 1 37 ? -14.375 -8.472 35.932 1.00 17.21 37 TRP B C 1
ATOM 2760 O O . TRP B 1 37 ? -13.724 -9.079 35.098 1.00 17.40 37 TRP B O 1
ATOM 2771 N N . VAL B 1 38 ? -14.803 -9.036 37.068 1.00 16.99 38 VAL B N 1
ATOM 2772 C CA A VAL B 1 38 ? -14.392 -10.424 37.369 0.60 17.38 38 VAL B CA 1
ATOM 2773 C CA B VAL B 1 38 ? -14.399 -10.419 37.383 0.40 18.22 38 VAL B CA 1
ATOM 2774 C C . VAL B 1 38 ? -14.698 -11.408 36.250 1.00 16.84 38 VAL B C 1
ATOM 2775 O O . VAL B 1 38 ? -13.890 -12.301 35.996 1.00 19.17 38 VAL B O 1
ATOM 2782 N N . ASN B 1 39 ? -15.827 -11.276 35.560 1.00 15.83 39 ASN B N 1
ATOM 2783 C CA . ASN B 1 39 ? -16.178 -12.219 34.500 1.00 17.41 39 ASN B CA 1
ATOM 2784 C C . ASN B 1 39 ? -15.239 -12.122 33.299 1.00 17.48 39 ASN B C 1
ATOM 2785 O O . ASN B 1 39 ? -15.078 -13.081 32.557 1.00 18.77 39 ASN B O 1
ATOM 2790 N N . GLN B 1 40 ? -14.662 -10.935 33.097 1.00 16.13 40 GLN B N 1
ATOM 2791 C CA . GLN B 1 40 ? -13.727 -10.724 32.006 1.00 16.45 40 GLN B CA 1
ATOM 2792 C C . GLN B 1 40 ? -12.340 -11.155 32.451 1.00 16.53 40 GLN B C 1
ATOM 2793 O O . GLN B 1 40 ? -11.601 -11.764 31.670 1.00 17.23 40 GLN B O 1
ATOM 2799 N N . LEU B 1 41 ? -11.981 -10.851 33.687 1.00 16.11 41 LEU B N 1
ATOM 2800 C CA . LEU B 1 41 ? -10.652 -11.196 34.206 1.00 16.58 41 LEU B CA 1
ATOM 2801 C C . LEU B 1 41 ? -10.405 -12.704 34.183 1.00 18.60 41 LEU B C 1
ATOM 2802 O O . LEU B 1 41 ? -9.318 -13.145 33.830 1.00 20.74 41 LEU B O 1
ATOM 2807 N N . THR B 1 42 ? -11.442 -13.463 34.512 1.00 18.67 42 THR B N 1
ATOM 2808 C CA . THR B 1 42 ? -11.311 -14.926 34.546 1.00 19.74 42 THR B CA 1
ATOM 2809 C C . THR B 1 42 ? -11.348 -15.565 33.164 1.00 24.24 42 THR B C 1
ATOM 2810 O O . THR B 1 42 ? -10.659 -16.566 32.962 1.00 27.39 42 THR B O 1
ATOM 2814 N N . ALA B 1 43 ? -12.102 -15.027 32.208 1.00 19.58 43 ALA B N 1
ATOM 2815 C CA . ALA B 1 43 ? -12.223 -15.608 30.873 1.00 19.87 43 ALA B CA 1
ATOM 2816 C C . ALA B 1 43 ? -11.192 -15.083 29.863 1.00 23.65 43 ALA B C 1
ATOM 2817 O O . ALA B 1 43 ? -10.655 -15.833 29.046 1.00 26.10 43 ALA B O 1
ATOM 2819 N N . ILE B 1 44 ? -10.944 -13.783 29.913 1.00 19.26 44 ILE B N 1
ATOM 2820 C CA A ILE B 1 44 ? -10.076 -13.079 28.951 0.75 18.89 44 ILE B CA 1
ATOM 2821 C CA B ILE B 1 44 ? -10.077 -13.105 28.955 0.25 21.36 44 ILE B CA 1
ATOM 2822 C C . ILE B 1 44 ? -8.700 -12.807 29.541 1.00 19.31 44 ILE B C 1
ATOM 2823 O O . ILE B 1 44 ? -7.704 -12.887 28.825 1.00 26.69 44 ILE B O 1
ATOM 2832 N N . GLY B 1 45 ? -8.636 -12.414 30.808 1.00 17.61 45 GLY B N 1
ATOM 2833 C CA . GLY B 1 45 ? -7.401 -12.007 31.452 1.00 18.70 45 GLY B CA 1
ATOM 2834 C C . GLY B 1 45 ? -7.187 -10.519 31.480 1.00 16.54 45 GLY B C 1
ATOM 2835 O O . GLY B 1 45 ? -8.082 -9.740 31.120 1.00 18.54 45 GLY B O 1
ATOM 2836 N N . GLY B 1 46 ? -6.015 -10.113 31.899 1.00 18.91 46 GLY B N 1
ATOM 2837 C CA . GLY B 1 46 ? -5.640 -8.712 31.981 1.00 19.14 46 GLY B CA 1
ATOM 2838 C C . GLY B 1 46 ? -5.668 -8.171 33.386 1.00 18.22 46 GLY B C 1
ATOM 2839 O O . GLY B 1 46 ? -5.680 -8.938 34.353 1.00 18.78 46 GLY B O 1
ATOM 2840 N N . TYR B 1 47 ? -5.667 -6.851 33.500 1.00 16.48 47 TYR B N 1
ATOM 2841 C CA . TYR B 1 47 ? -5.595 -6.110 34.748 1.00 16.88 47 TYR B CA 1
ATOM 2842 C C . TYR B 1 47 ? -6.720 -5.136 34.845 1.00 15.53 47 TYR B C 1
ATOM 2843 O O . TYR B 1 47 ? -6.991 -4.405 33.891 1.00 16.79 47 TYR B O 1
ATOM 2852 N N . ALA B 1 48 ? -7.397 -5.113 35.984 1.00 15.71 48 ALA B N 1
ATOM 2853 C CA . ALA B 1 48 ? -8.456 -4.150 36.259 1.00 14.71 48 ALA B CA 1
ATOM 2854 C C . ALA B 1 48 ? -8.012 -3.269 37.405 1.00 16.16 48 ALA B C 1
ATOM 2855 O O . ALA B 1 48 ? -7.701 -3.769 38.508 1.00 18.31 48 ALA B O 1
ATOM 2857 N N . ILE B 1 49 ? -7.994 -1.970 37.201 1.00 14.94 49 ILE B N 1
ATOM 2858 C CA . ILE B 1 49 ? -7.623 -1.010 38.250 1.00 16.36 49 ILE B CA 1
ATOM 2859 C C . ILE B 1 49 ? -8.734 -0.784 39.285 1.00 17.64 49 ILE B C 1
ATOM 2860 O O . ILE B 1 49 ? -9.910 -0.749 38.942 1.00 17.79 49 ILE B O 1
ATOM 2865 N N . ASP B 1 50 ? -8.377 -0.617 40.559 1.00 17.95 50 ASP B N 1
ATOM 2866 C CA . ASP B 1 50 ? -9.253 0.096 41.519 1.00 19.09 50 ASP B CA 1
ATOM 2867 C C . ASP B 1 50 ? -8.820 1.566 41.432 1.00 17.25 50 ASP B C 1
ATOM 2868 O O . ASP B 1 50 ? -7.717 1.893 41.866 1.00 19.23 50 ASP B O 1
ATOM 2873 N N . LEU B 1 51 ? -9.608 2.468 40.838 1.00 17.03 51 LEU B N 1
ATOM 2874 C CA . LEU B 1 51 ? -9.219 3.881 40.846 1.00 16.75 51 LEU B CA 1
ATOM 2875 C C . LEU B 1 51 ? -9.048 4.336 42.290 1.00 21.22 51 LEU B C 1
ATOM 2876 O O . LEU B 1 51 ? -9.745 3.830 43.179 1.00 19.58 51 LEU B O 1
ATOM 2881 N N . PRO B 1 52 ? -8.130 5.287 42.533 1.00 19.92 52 PRO B N 1
ATOM 2882 C CA . PRO B 1 52 ? -8.084 5.874 43.879 1.00 18.40 52 PRO B CA 1
ATOM 2883 C C . PRO B 1 52 ? -9.485 6.259 44.306 1.00 19.87 52 PRO B C 1
ATOM 2884 O O . PRO B 1 52 ? -10.333 6.617 43.481 1.00 19.68 52 PRO B O 1
ATOM 2888 N N . ASN B 1 53 ? -9.737 6.122 45.609 1.00 20.94 53 ASN B N 1
ATOM 2889 C CA . ASN B 1 53 ? -11.044 6.299 46.237 1.00 21.02 53 ASN B CA 1
ATOM 2890 C C . ASN B 1 53 ? -11.980 5.104 46.119 1.00 20.31 53 ASN B C 1
ATOM 2891 O O . ASN B 1 53 ? -13.090 5.160 46.602 1.00 23.29 53 ASN B O 1
ATOM 2896 N N . HIS B 1 54 ? -11.547 4.042 45.460 1.00 17.45 54 HIS B N 1
ATOM 2897 C CA . HIS B 1 54 ? -12.344 2.861 45.202 1.00 18.41 54 HIS B CA 1
ATOM 2898 C C . HIS B 1 54 ? -11.594 1.605 45.589 1.00 20.03 54 HIS B C 1
ATOM 2899 O O . HIS B 1 54 ? -10.372 1.566 45.570 1.00 19.71 54 HIS B O 1
ATOM 2906 N N . GLY B 1 55 ? -12.345 0.552 45.892 1.00 20.40 55 GLY B N 1
ATOM 2907 C CA . GLY B 1 55 ? -11.771 -0.745 46.197 1.00 21.55 55 GLY B CA 1
ATOM 2908 C C . GLY B 1 55 ? -10.719 -0.687 47.284 1.00 24.29 55 GLY B C 1
ATOM 2909 O O . GLY B 1 55 ? -10.942 -0.080 48.335 1.00 25.35 55 GLY B O 1
ATOM 2910 N N . GLN B 1 56 ? -9.559 -1.273 47.010 1.00 22.82 56 GLN B N 1
ATOM 2911 C CA A GLN B 1 56 ? -8.458 -1.298 47.972 0.60 24.01 56 GLN B CA 1
ATOM 2912 C CA B GLN B 1 56 ? -8.449 -1.314 47.969 0.40 24.61 56 GLN B CA 1
ATOM 2913 C C . GLN B 1 56 ? -7.359 -0.274 47.675 1.00 28.66 56 GLN B C 1
ATOM 2914 O O . GLN B 1 56 ? -6.273 -0.332 48.235 1.00 28.83 56 GLN B O 1
ATOM 2925 N N . SER B 1 57 ? -7.648 0.691 46.798 1.00 21.53 57 SER B N 1
ATOM 2926 C CA . SER B 1 57 ? -6.740 1.789 46.541 1.00 23.01 57 SER B CA 1
ATOM 2927 C C . SER B 1 57 ? -6.871 2.861 47.619 1.00 24.32 57 SER B C 1
ATOM 2928 O O . SER B 1 57 ? -7.895 2.976 48.304 1.00 25.49 57 SER B O 1
ATOM 2931 N N . ASP B 1 58 ? -5.821 3.657 47.767 1.00 25.40 58 ASP B N 1
ATOM 2932 C CA . ASP B 1 58 ? -5.854 4.796 48.679 1.00 28.84 58 ASP B CA 1
ATOM 2933 C C . ASP B 1 58 ? -6.884 5.840 48.266 1.00 29.96 58 ASP B C 1
ATOM 2934 O O . ASP B 1 58 ? -7.299 5.946 47.105 1.00 25.49 58 ASP B O 1
ATOM 2939 N N . THR B 1 59 ? -7.290 6.620 49.251 1.00 27.97 59 THR B N 1
ATOM 2940 C CA . THR B 1 59 ? -8.109 7.792 49.062 1.00 26.68 59 THR B CA 1
ATOM 2941 C C . THR B 1 59 ? -7.204 8.984 48.762 1.00 36.76 59 THR B C 1
ATOM 2942 O O . THR B 1 59 ? -6.162 9.162 49.395 1.00 39.51 59 THR B O 1
ATOM 2946 N N . VAL B 1 60 ? -7.608 9.792 47.790 1.00 30.37 60 VAL B N 1
ATOM 2947 C CA . VAL B 1 60 ? -6.898 11.011 47.419 1.00 32.74 60 VAL B CA 1
ATOM 2948 C C . VAL B 1 60 ? -7.872 11.956 46.710 1.00 33.00 60 VAL B C 1
ATOM 2949 O O . VAL B 1 60 ? -8.821 11.513 46.048 1.00 32.20 60 VAL B O 1
ATOM 2953 N N . GLU B 1 61 ? -7.662 13.260 46.853 1.00 29.55 61 GLU B N 1
ATOM 2954 C CA A GLU B 1 61 ? -8.523 14.237 46.204 0.70 25.07 61 GLU B CA 1
ATOM 2955 C CA B GLU B 1 61 ? -8.508 14.261 46.209 0.30 38.06 61 GLU B CA 1
ATOM 2956 C C . GLU B 1 61 ? -8.382 14.158 44.687 1.00 29.59 61 GLU B C 1
ATOM 2957 O O . GLU B 1 61 ? -7.269 14.206 44.163 1.00 28.39 61 GLU B O 1
ATOM 2968 N N . VAL B 1 62 ? -9.512 14.002 43.994 1.00 27.63 62 VAL B N 1
ATOM 2969 C CA . VAL B 1 62 ? -9.530 13.931 42.516 1.00 23.45 62 VAL B CA 1
ATOM 2970 C C . VAL B 1 62 ? -10.605 14.865 42.026 1.00 23.60 62 VAL B C 1
ATOM 2971 O O . VAL B 1 62 ? -11.763 14.707 42.375 1.00 29.95 62 VAL B O 1
ATOM 2975 N N . ASN B 1 63 ? -10.202 15.846 41.208 1.00 23.07 63 ASN B N 1
ATOM 2976 C CA A ASN B 1 63 ? -11.090 16.909 40.777 0.70 25.11 63 ASN B CA 1
ATOM 2977 C CA B ASN B 1 63 ? -11.055 16.951 40.766 0.30 29.09 63 ASN B CA 1
ATOM 2978 C C . ASN B 1 63 ? -11.515 16.854 39.307 1.00 23.47 63 ASN B C 1
ATOM 2979 O O . ASN B 1 63 ? -12.312 17.668 38.863 1.00 26.55 63 ASN B O 1
ATOM 2988 N N . SER B 1 64 ? -11.017 15.846 38.570 1.00 24.31 64 SER B N 1
ATOM 2989 C CA . SER B 1 64 ? -11.368 15.719 37.165 1.00 26.84 64 SER B CA 1
ATOM 2990 C C . SER B 1 64 ? -11.178 14.307 36.678 1.00 20.17 64 SER B C 1
ATOM 2991 O O . SER B 1 64 ? -10.410 13.537 37.235 1.00 23.30 64 SER B O 1
ATOM 2994 N N . VAL B 1 65 ? -11.883 14.015 35.582 1.00 22.89 65 VAL B N 1
ATOM 2995 C CA . VAL B 1 65 ? -11.622 12.789 34.826 1.00 21.46 65 VAL B CA 1
ATOM 2996 C C . VAL B 1 65 ? -10.153 12.709 34.386 1.00 20.97 65 VAL B C 1
ATOM 2997 O O . VAL B 1 65 ? -9.553 11.639 34.448 1.00 20.60 65 VAL B O 1
ATOM 3001 N N . ASP B 1 66 ? -9.567 13.832 33.947 1.00 22.57 66 ASP B N 1
ATOM 3002 C CA . ASP B 1 66 ? -8.131 13.868 33.591 1.00 23.58 66 ASP B CA 1
ATOM 3003 C C . ASP B 1 66 ? -7.216 13.353 34.679 1.00 20.45 66 ASP B C 1
ATOM 3004 O O . ASP B 1 66 ? -6.237 12.646 34.427 1.00 21.32 66 ASP B O 1
ATOM 3009 N N . GLU B 1 67 ? -7.512 13.705 35.934 1.00 22.28 67 GLU B N 1
ATOM 3010 C CA A GLU B 1 67 ? -6.709 13.241 37.057 0.60 21.92 67 GLU B CA 1
ATOM 3011 C CA B GLU B 1 67 ? -6.704 13.224 37.051 0.40 21.16 67 GLU B CA 1
ATOM 3012 C C . GLU B 1 67 ? -6.809 11.713 37.241 1.00 21.60 67 GLU B C 1
ATOM 3013 O O . GLU B 1 67 ? -5.811 11.023 37.455 1.00 21.14 67 GLU B O 1
ATOM 3024 N N . TYR B 1 68 ? -8.025 11.162 37.128 1.00 19.68 68 TYR B N 1
ATOM 3025 C CA . TYR B 1 68 ? -8.130 9.704 37.112 1.00 18.61 68 TYR B CA 1
ATOM 3026 C C . TYR B 1 68 ? -7.368 9.074 35.936 1.00 18.30 68 TYR B C 1
ATOM 3027 O O . TYR B 1 68 ? -6.805 8.003 36.083 1.00 18.50 68 TYR B O 1
ATOM 3036 N N . ALA B 1 69 ? -7.383 9.742 34.770 1.00 18.57 69 ALA B N 1
ATOM 3037 C CA . ALA B 1 69 ? -6.639 9.246 33.617 1.00 19.14 69 ALA B CA 1
ATOM 3038 C C . ALA B 1 69 ? -5.138 9.207 33.870 1.00 17.87 69 ALA B C 1
ATOM 3039 O O . ALA B 1 69 ? -4.442 8.318 33.396 1.00 19.69 69 ALA B O 1
ATOM 3041 N N . TYR B 1 70 ? -4.637 10.163 34.661 1.00 20.32 70 TYR B N 1
ATOM 3042 C CA . TYR B 1 70 ? -3.247 10.084 35.101 1.00 21.46 70 TYR B CA 1
ATOM 3043 C C . TYR B 1 70 ? -2.939 8.836 35.932 1.00 18.00 70 TYR B C 1
ATOM 3044 O O . TYR B 1 70 ? -2.011 8.110 35.659 1.00 20.89 70 TYR B O 1
ATOM 3053 N N . TYR B 1 71 ? -3.746 8.562 36.962 1.00 19.77 71 TYR B N 1
ATOM 3054 C CA . TYR B 1 71 ? -3.539 7.344 37.735 1.00 20.63 71 TYR B CA 1
ATOM 3055 C C . TYR B 1 71 ? -3.673 6.089 36.902 1.00 19.48 71 TYR B C 1
ATOM 3056 O O . TYR B 1 71 ? -2.916 5.138 37.071 1.00 21.51 71 TYR B O 1
ATOM 3065 N N . ALA B 1 72 ? -4.642 6.072 35.980 1.00 19.20 72 ALA B N 1
ATOM 3066 C CA . ALA B 1 72 ? -4.839 4.921 35.143 1.00 18.77 72 ALA B CA 1
ATOM 3067 C C . ALA B 1 72 ? -3.638 4.714 34.214 1.00 16.37 72 ALA B C 1
ATOM 3068 O O . ALA B 1 72 ? -3.181 3.606 34.060 1.00 18.83 72 ALA B O 1
ATOM 3070 N N . SER B 1 73 ? -3.169 5.795 33.592 1.00 17.83 73 SER B N 1
ATOM 3071 C CA A SER B 1 73 ? -2.002 5.730 32.702 0.40 19.82 73 SER B CA 1
ATOM 3072 C CA B SER B 1 73 ? -2.021 5.663 32.689 0.60 19.20 73 SER B CA 1
ATOM 3073 C C . SER B 1 73 ? -0.745 5.224 33.406 1.00 17.85 73 SER B C 1
ATOM 3074 O O . SER B 1 73 ? -0.054 4.325 32.930 1.00 19.28 73 SER B O 1
ATOM 3079 N N . GLU B 1 74 ? -0.453 5.814 34.567 1.00 19.69 74 GLU B N 1
ATOM 3080 C CA . GLU B 1 74 ? 0.706 5.375 35.345 1.00 19.18 74 GLU B CA 1
ATOM 3081 C C . GLU B 1 74 ? 0.596 3.923 35.770 1.00 21.35 74 GLU B C 1
ATOM 3082 O O . GLU B 1 74 ? 1.555 3.156 35.730 1.00 22.28 74 GLU B O 1
ATOM 3088 N N . SER B 1 75 ? -0.616 3.508 36.147 1.00 18.78 75 SER B N 1
ATOM 3089 C CA . SER B 1 75 ? -0.832 2.137 36.550 1.00 20.22 75 SER B CA 1
ATOM 3090 C C . SER B 1 75 ? -0.678 1.141 35.405 1.00 19.74 75 SER B C 1
ATOM 3091 O O . SER B 1 75 ? -0.157 0.055 35.555 1.00 22.04 75 SER B O 1
ATOM 3094 N N . LEU B 1 76 ? -1.187 1.523 34.232 1.00 17.88 76 LEU B N 1
ATOM 3095 C CA . LEU B 1 76 ? -1.047 0.722 33.058 1.00 18.60 76 LEU B CA 1
ATOM 3096 C C . LEU B 1 76 ? 0.439 0.533 32.730 1.00 18.16 76 LEU B C 1
ATOM 3097 O O . LEU B 1 76 ? 0.881 -0.577 32.525 1.00 19.10 76 LEU B O 1
ATOM 3102 N N . LYS B 1 77 ? 1.154 1.642 32.723 1.00 17.66 77 LYS B N 1
ATOM 3103 C CA . LYS B 1 77 ? 2.599 1.600 32.416 1.00 21.81 77 LYS B CA 1
ATOM 3104 C C . LYS B 1 77 ? 3.357 0.650 33.352 1.00 26.65 77 LYS B C 1
ATOM 3105 O O . LYS B 1 77 ? 4.188 -0.117 32.897 1.00 26.93 77 LYS B O 1
ATOM 3111 N N . LYS B 1 78 ? 2.992 0.653 34.632 1.00 22.51 78 LYS B N 1
ATOM 3112 C CA A LYS B 1 78 ? 3.680 -0.152 35.655 0.60 22.05 78 LYS B CA 1
ATOM 3113 C CA B LYS B 1 78 ? 3.698 -0.153 35.649 0.40 24.08 78 LYS B CA 1
ATOM 3114 C C . LYS B 1 78 ? 3.271 -1.618 35.703 1.00 29.90 78 LYS B C 1
ATOM 3115 O O . LYS B 1 78 ? 3.926 -2.434 36.364 1.00 32.73 78 LYS B O 1
ATOM 3126 N N . THR B 1 79 ? 2.185 -1.976 35.032 1.00 21.97 79 THR B N 1
ATOM 3127 C CA . THR B 1 79 ? 1.703 -3.355 35.037 1.00 22.27 79 THR B CA 1
ATOM 3128 C C . THR B 1 79 ? 1.870 -4.077 33.709 1.00 28.24 79 THR B C 1
ATOM 3129 O O . THR B 1 79 ? 2.502 -5.124 33.633 1.00 32.74 79 THR B O 1
ATOM 3133 N N . VAL B 1 80 ? 1.258 -3.530 32.665 1.00 23.69 80 VAL B N 1
ATOM 3134 C CA A VAL B 1 80 ? 1.218 -4.189 31.339 0.60 25.38 80 VAL B CA 1
ATOM 3135 C CA B VAL B 1 80 ? 1.162 -4.165 31.369 0.40 23.20 80 VAL B CA 1
ATOM 3136 C C . VAL B 1 80 ? 2.019 -3.442 30.295 1.00 20.45 80 VAL B C 1
ATOM 3137 O O . VAL B 1 80 ? 2.317 -3.994 29.232 1.00 24.42 80 VAL B O 1
ATOM 3144 N N . GLY B 1 81 ? 2.386 -2.195 30.572 1.00 19.71 81 GLY B N 1
ATOM 3145 C CA . GLY B 1 81 ? 3.179 -1.383 29.619 1.00 20.25 81 GLY B CA 1
ATOM 3146 C C . GLY B 1 81 ? 2.344 -0.697 28.554 1.00 16.86 81 GLY B C 1
ATOM 3147 O O . GLY B 1 81 ? 2.353 0.537 28.447 1.00 19.34 81 GLY B O 1
ATOM 3148 N N . LYS B 1 82 ? 1.671 -1.535 27.750 1.00 17.14 82 LYS B N 1
ATOM 3149 C CA A LYS B 1 82 ? 0.702 -1.083 26.751 0.70 18.30 82 LYS B CA 1
ATOM 3150 C CA B LYS B 1 82 ? 0.672 -1.064 26.793 0.30 16.56 82 LYS B CA 1
ATOM 3151 C C . LYS B 1 82 ? -0.483 -2.013 26.805 1.00 17.15 82 LYS B C 1
ATOM 3152 O O . LYS B 1 82 ? -0.322 -3.174 27.109 1.00 18.14 82 LYS B O 1
ATOM 3163 N N . ALA B 1 83 ? -1.659 -1.530 26.444 1.00 16.10 83 ALA B N 1
ATOM 3164 C CA . ALA B 1 83 ? -2.833 -2.387 26.506 1.00 15.13 83 ALA B CA 1
ATOM 3165 C C . ALA B 1 83 ? -3.962 -1.905 25.646 1.00 13.61 83 ALA B C 1
ATOM 3166 O O . ALA B 1 83 ? -4.040 -0.726 25.267 1.00 14.93 83 ALA B O 1
ATOM 3168 N N . VAL B 1 84 ? -4.885 -2.821 25.377 1.00 14.29 84 VAL B N 1
ATOM 3169 C CA . VAL B 1 84 ? -6.253 -2.468 24.969 1.00 14.36 84 VAL B CA 1
ATOM 3170 C C . VAL B 1 84 ? -6.934 -1.926 26.226 1.00 13.54 84 VAL B C 1
ATOM 3171 O O . VAL B 1 84 ? -6.976 -2.621 27.242 1.00 15.30 84 VAL B O 1
ATOM 3175 N N . VAL B 1 85 ? -7.425 -0.699 26.159 1.00 13.55 85 VAL B N 1
ATOM 3176 C CA . VAL B 1 85 ? -8.034 -0.043 27.324 1.00 12.52 85 VAL B CA 1
ATOM 3177 C C . VAL B 1 85 ? -9.534 -0.147 27.202 1.00 13.65 85 VAL B C 1
ATOM 3178 O O . VAL B 1 85 ? -10.111 0.322 26.216 1.00 14.65 85 VAL B O 1
ATOM 3182 N N . VAL B 1 86 ? -10.151 -0.784 28.201 1.00 13.42 86 VAL B N 1
ATOM 3183 C CA . VAL B 1 86 ? -11.591 -1.056 28.265 1.00 12.36 86 VAL B CA 1
ATOM 3184 C C . VAL B 1 86 ? -12.168 -0.200 29.377 1.00 13.78 86 VAL B C 1
ATOM 3185 O O . VAL B 1 86 ? -11.811 -0.400 30.545 1.00 15.81 86 VAL B O 1
ATOM 3189 N N . GLY B 1 87 ? -13.057 0.722 29.045 1.00 12.84 87 GLY B N 1
ATOM 3190 C CA . GLY B 1 87 ? -13.630 1.606 30.047 1.00 13.20 87 GLY B CA 1
ATOM 3191 C C . GLY B 1 87 ? -15.130 1.591 30.041 1.00 14.00 87 GLY B C 1
ATOM 3192 O O . GLY B 1 87 ? -15.729 1.745 28.980 1.00 13.96 87 GLY B O 1
ATOM 3193 N N . HIS B 1 88 ? -15.724 1.490 31.238 1.00 12.63 88 HIS B N 1
ATOM 3194 C CA . HIS B 1 88 ? -17.185 1.522 31.419 1.00 12.55 88 HIS B CA 1
ATOM 3195 C C . HIS B 1 88 ? -17.631 2.826 32.051 1.00 13.76 88 HIS B C 1
ATOM 3196 O O . HIS B 1 88 ? -17.186 3.156 33.133 1.00 13.70 88 HIS B O 1
ATOM 3203 N N . SER B 1 89 ? -18.515 3.551 31.383 1.00 14.02 89 SER B N 1
ATOM 3204 C CA . SER B 1 89 ? -19.162 4.771 31.924 1.00 15.81 89 SER B CA 1
ATOM 3205 C C . SER B 1 89 ? -18.148 5.839 32.346 1.00 16.76 89 SER B C 1
ATOM 3206 O O . SER B 1 89 ? -17.439 6.313 31.461 1.00 14.84 89 SER B O 1
ATOM 3209 N N . LEU B 1 90 ? -18.040 6.245 33.610 1.00 15.12 90 LEU B N 1
ATOM 3210 C CA . LEU B 1 90 ? -16.928 7.063 34.054 1.00 14.60 90 LEU B CA 1
ATOM 3211 C C . LEU B 1 90 ? -15.602 6.511 33.549 1.00 14.62 90 LEU B C 1
ATOM 3212 O O . LEU B 1 90 ? -14.731 7.274 33.089 1.00 14.21 90 LEU B O 1
ATOM 3217 N N . GLY B 1 91 ? -15.423 5.192 33.617 1.00 12.90 91 GLY B N 1
ATOM 3218 C CA . GLY B 1 91 ? -14.203 4.570 33.138 1.00 13.82 91 GLY B CA 1
ATOM 3219 C C . GLY B 1 91 ? -13.958 4.745 31.643 1.00 13.14 91 GLY B C 1
ATOM 3220 O O . GLY B 1 91 ? -12.795 4.754 31.207 1.00 13.84 91 GLY B O 1
ATOM 3221 N N . GLY B 1 92 ? -15.033 4.882 30.874 1.00 12.45 92 GLY B N 1
ATOM 3222 C CA . GLY B 1 92 ? -14.924 5.195 29.442 1.00 13.55 92 GLY B CA 1
ATOM 3223 C C . GLY B 1 92 ? -14.517 6.631 29.197 1.00 15.33 92 GLY B C 1
ATOM 3224 O O . GLY B 1 92 ? -13.809 6.920 28.218 1.00 15.13 92 GLY B O 1
ATOM 3225 N N . ALA B 1 93 ? -14.930 7.536 30.065 1.00 14.25 93 ALA B N 1
ATOM 3226 C CA . ALA B 1 93 ? -14.438 8.937 30.043 1.00 13.67 93 ALA B CA 1
ATOM 3227 C C . ALA B 1 93 ? -12.944 8.963 30.375 1.00 13.42 93 ALA B C 1
ATOM 3228 O O . ALA B 1 93 ? -12.159 9.626 29.680 1.00 14.32 93 ALA B O 1
ATOM 3230 N N . VAL B 1 94 ? -12.542 8.228 31.392 1.00 13.69 94 VAL B N 1
ATOM 3231 C CA . VAL B 1 94 ? -11.158 8.056 31.776 1.00 13.58 94 VAL B CA 1
ATOM 3232 C C . VAL B 1 94 ? -10.377 7.492 30.595 1.00 16.35 94 VAL B C 1
ATOM 3233 O O . VAL B 1 94 ? -9.296 8.013 30.270 1.00 15.51 94 VAL B O 1
ATOM 3237 N N . ALA B 1 95 ? -10.899 6.453 29.954 1.00 14.10 95 ALA B N 1
ATOM 3238 C CA . ALA B 1 95 ? -10.219 5.859 28.809 1.00 15.00 95 ALA B CA 1
ATOM 3239 C C . ALA B 1 95 ? -10.014 6.856 27.677 1.00 14.17 95 ALA B C 1
ATOM 3240 O O . ALA B 1 95 ? -8.910 6.864 27.068 1.00 15.23 95 ALA B O 1
ATOM 3242 N N . GLN B 1 96 ? -11.030 7.655 27.371 1.00 13.81 96 GLN B N 1
ATOM 3243 C CA . GLN B 1 96 ? -10.894 8.680 26.310 1.00 13.07 96 GLN B CA 1
ATOM 3244 C C . GLN B 1 96 ? -9.790 9.663 26.659 1.00 17.53 96 GLN B C 1
ATOM 3245 O O . GLN B 1 96 ? -8.939 9.966 25.800 1.00 16.60 96 GLN B O 1
ATOM 3251 N N . LYS B 1 97 ? -9.781 10.181 27.878 1.00 15.51 97 LYS B N 1
ATOM 3252 C CA . LYS B 1 97 ? -8.740 11.140 28.296 1.00 16.46 97 LYS B CA 1
ATOM 3253 C C . LYS B 1 97 ? -7.371 10.478 28.346 1.00 15.82 97 LYS B C 1
ATOM 3254 O O . LYS B 1 97 ? -6.366 11.121 27.996 1.00 19.91 97 LYS B O 1
ATOM 3260 N N . LEU B 1 98 ? -7.292 9.208 28.757 1.00 15.45 98 LEU B N 1
ATOM 3261 C CA . LEU B 1 98 ? -6.043 8.456 28.759 1.00 14.23 98 LEU B CA 1
ATOM 3262 C C . LEU B 1 98 ? -5.454 8.362 27.329 1.00 17.94 98 LEU B C 1
ATOM 3263 O O . LEU B 1 98 ? -4.258 8.599 27.122 1.00 19.64 98 LEU B O 1
ATOM 3268 N N . TYR B 1 99 ? -6.307 8.069 26.355 1.00 14.76 99 TYR B N 1
ATOM 3269 C CA . TYR B 1 99 ? -5.864 7.994 24.961 1.00 17.08 99 TYR B CA 1
ATOM 3270 C C . TYR B 1 99 ? -5.374 9.349 24.483 1.00 19.31 99 TYR B C 1
ATOM 3271 O O . TYR B 1 99 ? -4.323 9.439 23.802 1.00 18.92 99 TYR B O 1
ATOM 3280 N N . LEU B 1 100 ? -6.113 10.404 24.776 1.00 16.28 100 LEU B N 1
ATOM 3281 C CA . LEU B 1 100 ? -5.733 11.756 24.320 1.00 19.52 100 LEU B CA 1
ATOM 3282 C C . LEU B 1 100 ? -4.402 12.227 24.936 1.00 23.23 100 LEU B C 1
ATOM 3283 O O . LEU B 1 100 ? -3.601 12.885 24.235 1.00 25.29 100 LEU B O 1
ATOM 3288 N N . ARG B 1 101 ? -4.123 11.869 26.182 1.00 19.46 101 ARG B N 1
ATOM 3289 C CA A ARG B 1 101 ? -2.888 12.253 26.899 0.60 24.26 101 ARG B CA 1
ATOM 3290 C CA B ARG B 1 101 ? -2.888 12.292 26.847 0.40 20.49 101 ARG B CA 1
ATOM 3291 C C . ARG B 1 101 ? -1.710 11.338 26.610 1.00 21.84 101 ARG B C 1
ATOM 3292 O O . ARG B 1 101 ? -0.556 11.782 26.576 1.00 24.01 101 ARG B O 1
ATOM 3307 N N . ASN B 1 102 ? -1.980 10.034 26.461 1.00 17.39 102 ASN B N 1
ATOM 3308 C CA . ASN B 1 102 ? -0.949 9.000 26.360 1.00 17.66 102 ASN B CA 1
ATOM 3309 C C . ASN B 1 102 ? -1.286 7.983 25.272 1.00 16.34 102 ASN B C 1
ATOM 3310 O O . ASN B 1 102 ? -1.433 6.783 25.539 1.00 16.83 102 ASN B O 1
ATOM 3315 N N . PRO B 1 103 ? -1.374 8.430 24.021 1.00 17.01 103 PRO B N 1
ATOM 3316 C CA . PRO B 1 103 ? -1.719 7.493 22.958 1.00 16.35 103 PRO B CA 1
ATOM 3317 C C . PRO B 1 103 ? -0.716 6.358 22.783 1.00 15.84 103 PRO B C 1
ATOM 3318 O O . PRO B 1 103 ? -1.091 5.262 22.350 1.00 18.95 103 PRO B O 1
ATOM 3322 N N . GLU B 1 104 ? 0.536 6.578 23.184 1.00 18.08 104 GLU B N 1
ATOM 3323 C CA A GLU B 1 104 ? 1.595 5.590 23.020 0.60 16.94 104 GLU B CA 1
ATOM 3324 C CA B GLU B 1 104 ? 1.606 5.600 23.034 0.40 16.98 104 GLU B CA 1
ATOM 3325 C C . GLU B 1 104 ? 1.409 4.292 23.798 1.00 17.36 104 GLU B C 1
ATOM 3326 O O . GLU B 1 104 ? 1.972 3.255 23.449 1.00 18.71 104 GLU B O 1
ATOM 3337 N N . ILE B 1 105 ? 0.579 4.333 24.857 1.00 16.71 105 ILE B N 1
ATOM 3338 C CA . ILE B 1 105 ? 0.348 3.140 25.668 1.00 16.05 105 ILE B CA 1
ATOM 3339 C C . ILE B 1 105 ? -0.930 2.409 25.316 1.00 15.32 105 ILE B C 1
ATOM 3340 O O . ILE B 1 105 ? -1.224 1.356 25.902 1.00 17.86 105 ILE B O 1
ATOM 3345 N N . CYS B 1 106 ? -1.679 2.948 24.367 1.00 16.40 106 CYS B N 1
ATOM 3346 C CA A CYS B 1 106 ? -2.992 2.382 23.967 0.70 16.37 106 CYS B CA 1
ATOM 3347 C CA B CYS B 1 106 ? -2.969 2.411 23.996 0.30 15.02 106 CYS B CA 1
ATOM 3348 C C . CYS B 1 106 ? -2.867 1.607 22.693 1.00 16.09 106 CYS B C 1
ATOM 3349 O O . CYS B 1 106 ? -2.594 2.180 21.624 1.00 18.17 106 CYS B O 1
ATOM 3354 N N . LEU B 1 107 ? -3.117 0.301 22.762 1.00 14.30 107 LEU B N 1
ATOM 3355 C CA . LEU B 1 107 ? -3.153 -0.532 21.582 1.00 14.75 107 LEU B CA 1
ATOM 3356 C C . LEU B 1 107 ? -4.497 -0.401 20.850 1.00 15.33 107 LEU B C 1
ATOM 3357 O O . LEU B 1 107 ? -4.583 -0.567 19.624 1.00 15.88 107 LEU B O 1
ATOM 3362 N N . ALA B 1 108 ? -5.556 -0.134 21.605 1.00 14.42 108 ALA B N 1
ATOM 3363 C CA . ALA B 1 108 ? -6.929 -0.075 21.081 1.00 14.33 108 ALA B CA 1
ATOM 3364 C C . ALA B 1 108 ? -7.806 0.444 22.214 1.00 12.56 108 ALA B C 1
ATOM 3365 O O . ALA B 1 108 ? -7.355 0.426 23.377 1.00 15.03 108 ALA B O 1
ATOM 3367 N N . LEU B 1 109 ? -9.029 0.882 21.893 1.00 13.37 109 LEU B N 1
ATOM 3368 C CA . LEU B 1 109 ? -9.969 1.396 22.892 1.00 12.93 109 LEU B CA 1
ATOM 3369 C C . LEU B 1 109 ? -11.238 0.599 22.815 1.00 13.30 109 LEU B C 1
ATOM 3370 O O . LEU B 1 109 ? -11.723 0.292 21.729 1.00 15.60 109 LEU B O 1
ATOM 3375 N N . VAL B 1 110 ? -11.787 0.264 23.967 1.00 12.74 110 VAL B N 1
ATOM 3376 C CA . VAL B 1 110 ? -13.116 -0.358 24.065 1.00 12.77 110 VAL B CA 1
ATOM 3377 C C . VAL B 1 110 ? -13.966 0.549 24.956 1.00 11.56 110 VAL B C 1
ATOM 3378 O O . VAL B 1 110 ? -13.663 0.656 26.159 1.00 15.14 110 VAL B O 1
ATOM 3382 N N . LEU B 1 111 ? -14.986 1.148 24.388 1.00 12.47 111 LEU B N 1
ATOM 3383 C CA . LEU B 1 111 ? -15.820 2.119 25.075 1.00 12.66 111 LEU B CA 1
ATOM 3384 C C . LEU B 1 111 ? -17.128 1.417 25.381 1.00 11.89 111 LEU B C 1
ATOM 3385 O O . LEU B 1 111 ? -17.872 1.063 24.463 1.00 13.22 111 LEU B O 1
ATOM 3390 N N . VAL B 1 112 ? -17.402 1.190 26.667 1.00 11.39 112 VAL B N 1
ATOM 3391 C CA . VAL B 1 112 ? -18.568 0.401 27.101 1.00 12.34 112 VAL B CA 1
ATOM 3392 C C . VAL B 1 112 ? -19.513 1.286 27.914 1.00 11.36 112 VAL B C 1
ATOM 3393 O O . VAL B 1 112 ? -19.105 1.845 28.923 1.00 13.02 112 VAL B O 1
ATOM 3397 N N . GLY B 1 113 ? -20.764 1.374 27.507 1.00 12.45 113 GLY B N 1
ATOM 3398 C CA . GLY B 1 113 ? -21.741 2.151 28.307 1.00 12.01 113 GLY B CA 1
ATOM 3399 C C . GLY B 1 113 ? -21.208 3.505 28.738 1.00 11.91 113 GLY B C 1
ATOM 3400 O O . GLY B 1 113 ? -21.100 3.816 29.936 1.00 12.95 113 GLY B O 1
ATOM 3401 N N . THR B 1 114 ? -20.800 4.312 27.773 1.00 12.18 114 THR B N 1
ATOM 3402 C CA . THR B 1 114 ? -20.167 5.573 28.044 1.00 12.31 114 THR B CA 1
ATOM 3403 C C . THR B 1 114 ? -20.623 6.623 27.040 1.00 12.11 114 THR B C 1
ATOM 3404 O O . THR B 1 114 ? -21.641 6.470 26.388 1.00 14.09 114 THR B O 1
ATOM 3408 N N . GLY B 1 115 ? -19.910 7.740 26.988 1.00 13.24 115 GLY B N 1
ATOM 3409 C CA . GLY B 1 115 ? -20.334 8.835 26.141 1.00 16.40 115 GLY B CA 1
ATOM 3410 C C . GLY B 1 115 ? -19.264 9.889 26.049 1.00 15.30 115 GLY B C 1
ATOM 3411 O O . GLY B 1 115 ? -18.328 9.930 26.838 1.00 14.25 115 GLY B O 1
ATOM 3412 N N . ALA B 1 116 ? -19.446 10.742 25.041 1.00 14.01 116 ALA B N 1
ATOM 3413 C CA . ALA B 1 116 ? -18.599 11.934 24.889 1.00 14.13 116 ALA B CA 1
ATOM 3414 C C . ALA B 1 116 ? -18.940 13.065 25.862 1.00 15.21 116 ALA B C 1
ATOM 3415 O O . ALA B 1 116 ? -18.152 13.970 26.073 1.00 15.65 116 ALA B O 1
ATOM 3417 N N . ARG B 1 117 ? -20.100 12.956 26.496 1.00 13.03 117 ARG B N 1
ATOM 3418 C CA . ARG B 1 117 ? -20.573 13.892 27.534 1.00 14.46 117 ARG B CA 1
ATOM 3419 C C . ARG B 1 117 ? -21.436 13.039 28.463 1.00 14.36 117 ARG B C 1
ATOM 3420 O O . ARG B 1 117 ? -22.242 12.234 27.973 1.00 14.86 117 ARG B O 1
ATOM 3428 N N . LEU B 1 118 ? -21.291 13.263 29.764 1.00 13.50 118 LEU B N 1
ATOM 3429 C CA . LEU B 1 118 ? -21.913 12.363 30.748 1.00 13.76 118 LEU B CA 1
ATOM 3430 C C . LEU B 1 118 ? -22.689 13.145 31.801 1.00 14.41 118 LEU B C 1
ATOM 3431 O O . LEU B 1 118 ? -22.610 12.859 33.001 1.00 14.13 118 LEU B O 1
ATOM 3436 N N . ARG B 1 119 ? -23.534 14.061 31.341 1.00 14.03 119 ARG B N 1
ATOM 3437 C CA . ARG B 1 119 ? -24.484 14.724 32.234 1.00 13.43 119 ARG B CA 1
ATOM 3438 C C . ARG B 1 119 ? -25.293 13.673 32.991 1.00 13.98 119 ARG B C 1
ATOM 3439 O O . ARG B 1 119 ? -25.697 12.647 32.435 1.00 14.91 119 ARG B O 1
ATOM 3447 N N . VAL B 1 120 ? -25.522 13.946 34.269 1.00 13.80 120 VAL B N 1
ATOM 3448 C CA . VAL B 1 120 ? -26.241 13.020 35.140 1.00 14.97 120 VAL B CA 1
ATOM 3449 C C . VAL B 1 120 ? -27.624 13.581 35.454 1.00 14.93 120 VAL B C 1
ATOM 3450 O O . VAL B 1 120 ? -27.758 14.774 35.819 1.00 15.98 120 VAL B O 1
ATOM 3454 N N . LEU B 1 121 ? -28.638 12.755 35.356 1.00 13.84 121 LEU B N 1
ATOM 3455 C CA . LEU B 1 121 ? -30.001 13.151 35.704 1.00 14.63 121 LEU B CA 1
ATOM 3456 C C . LEU B 1 121 ? -29.997 13.824 37.081 1.00 16.37 121 LEU B C 1
ATOM 3457 O O . LEU B 1 121 ? -29.499 13.259 38.057 1.00 15.42 121 LEU B O 1
ATOM 3462 N N . PRO B 1 122 ? -30.523 15.061 37.197 1.00 15.62 122 PRO B N 1
ATOM 3463 C CA . PRO B 1 122 ? -30.539 15.704 38.497 1.00 16.02 122 PRO B CA 1
ATOM 3464 C C . PRO B 1 122 ? -31.242 14.913 39.618 1.00 14.01 122 PRO B C 1
ATOM 3465 O O . PRO B 1 122 ? -30.780 14.957 40.753 1.00 15.44 122 PRO B O 1
ATOM 3469 N N . GLU B 1 123 ? -32.277 14.175 39.243 1.00 14.62 123 GLU B N 1
ATOM 3470 C CA . GLU B 1 123 ? -32.991 13.321 40.214 1.00 14.69 123 GLU B CA 1
ATOM 3471 C C . GLU B 1 123 ? -32.065 12.277 40.814 1.00 17.41 123 GLU B C 1
ATOM 3472 O O . GLU B 1 123 ? -32.294 11.845 41.948 1.00 18.53 123 GLU B O 1
ATOM 3478 N N . ILE B 1 124 ? -30.994 11.867 40.118 1.00 15.04 124 ILE B N 1
ATOM 3479 C CA . ILE B 1 124 ? -29.957 11.057 40.714 1.00 15.55 124 ILE B CA 1
ATOM 3480 C C . ILE B 1 124 ? -28.951 11.929 41.449 1.00 16.03 124 ILE B C 1
ATOM 3481 O O . ILE B 1 124 ? -28.783 11.825 42.667 1.00 17.30 124 ILE B O 1
ATOM 3486 N N . LEU B 1 125 ? -28.283 12.855 40.743 1.00 15.33 125 LEU B N 1
ATOM 3487 C CA . LEU B 1 125 ? -27.130 13.555 41.313 1.00 18.00 125 LEU B CA 1
ATOM 3488 C C . LEU B 1 125 ? -27.481 14.464 42.519 1.00 16.27 125 LEU B C 1
ATOM 3489 O O . LEU B 1 125 ? -26.837 14.352 43.567 1.00 20.33 125 LEU B O 1
ATOM 3494 N N . GLU B 1 126 ? -28.551 15.254 42.365 1.00 16.60 126 GLU B N 1
ATOM 3495 C CA A GLU B 1 126 ? -29.016 16.117 43.467 0.40 19.44 126 GLU B CA 1
ATOM 3496 C CA B GLU B 1 126 ? -29.034 16.151 43.424 0.60 15.19 126 GLU B CA 1
ATOM 3497 C C . GLU B 1 126 ? -29.865 15.321 44.429 1.00 22.22 126 GLU B C 1
ATOM 3498 O O . GLU B 1 126 ? -29.928 15.649 45.620 1.00 23.58 126 GLU B O 1
ATOM 3509 N N . GLY B 1 127 ? -30.503 14.250 43.950 1.00 19.07 127 GLY B N 1
ATOM 3510 C CA . GLY B 1 127 ? -31.331 13.390 44.825 1.00 19.22 127 GLY B CA 1
ATOM 3511 C C . GLY B 1 127 ? -30.569 12.687 45.899 1.00 18.51 127 GLY B C 1
ATOM 3512 O O . GLY B 1 127 ? -31.176 12.386 46.952 1.00 20.41 127 GLY B O 1
ATOM 3513 N N . LEU B 1 128 ? -29.280 12.407 45.682 1.00 17.15 128 LEU B N 1
ATOM 3514 C CA . LEU B 1 128 ? -28.414 11.645 46.613 1.00 21.08 128 LEU B CA 1
ATOM 3515 C C . LEU B 1 128 ? -28.418 12.339 47.971 1.00 23.88 128 LEU B C 1
ATOM 3516 O O . LEU B 1 128 ? -28.421 11.666 48.981 1.00 23.21 128 LEU B O 1
ATOM 3521 N N . LYS B 1 129 ? -28.496 13.669 48.017 1.00 20.08 129 LYS B N 1
ATOM 3522 C CA . LYS B 1 129 ? -28.483 14.341 49.324 1.00 22.16 129 LYS B CA 1
ATOM 3523 C C . LYS B 1 129 ? -29.697 14.104 50.240 1.00 20.44 129 LYS B C 1
ATOM 3524 O O . LYS B 1 129 ? -29.505 13.674 51.393 1.00 23.93 129 LYS B O 1
ATOM 3530 N N . LYS B 1 130 ? -30.902 14.412 49.794 1.00 18.90 130 LYS B N 1
ATOM 3531 C CA . LYS B 1 130 ? -32.094 14.302 50.651 1.00 22.25 130 LYS B CA 1
ATOM 3532 C C . LYS B 1 130 ? -32.674 12.900 50.651 1.00 22.93 130 LYS B C 1
ATOM 3533 O O . LYS B 1 130 ? -33.240 12.472 51.656 1.00 22.57 130 LYS B O 1
ATOM 3539 N N . GLU B 1 131 ? -32.483 12.150 49.556 1.00 18.94 131 GLU B N 1
ATOM 3540 C CA A GLU B 1 131 ? -33.191 10.900 49.349 0.70 16.24 131 GLU B CA 1
ATOM 3541 C CA B GLU B 1 131 ? -33.176 10.867 49.402 0.30 19.33 131 GLU B CA 1
ATOM 3542 C C . GLU B 1 131 ? -32.231 9.871 48.714 1.00 14.54 131 GLU B C 1
ATOM 3543 O O . GLU B 1 131 ? -32.449 9.434 47.566 1.00 16.15 131 GLU B O 1
ATOM 3554 N N . PRO B 1 132 ? -31.157 9.517 49.418 1.00 14.29 132 PRO B N 1
ATOM 3555 C CA . PRO B 1 132 ? -30.185 8.617 48.801 1.00 16.79 132 PRO B CA 1
ATOM 3556 C C . PRO B 1 132 ? -30.748 7.281 48.350 1.00 17.67 132 PRO B C 1
ATOM 3557 O O . PRO B 1 132 ? -30.351 6.796 47.270 1.00 15.60 132 PRO B O 1
ATOM 3561 N N . GLU B 1 133 ? -31.640 6.644 49.103 1.00 15.79 1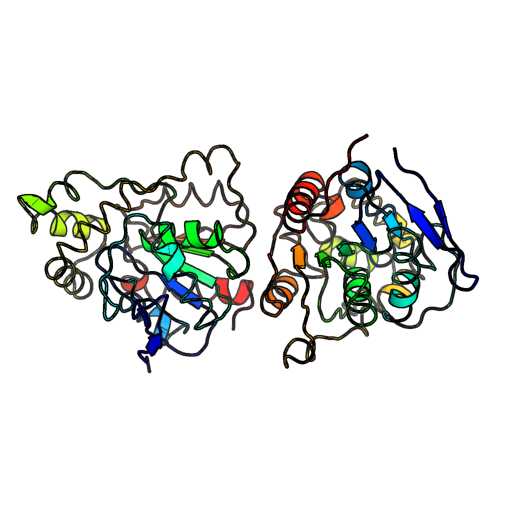33 GLU B N 1
ATOM 3562 C CA A GLU B 1 133 ? -32.214 5.381 48.639 0.40 15.40 133 GLU B CA 1
ATOM 3563 C CA B GLU B 1 133 ? -32.239 5.385 48.632 0.60 15.20 133 GLU B CA 1
ATOM 3564 C C . GLU B 1 133 ? -32.958 5.585 47.323 1.00 16.53 133 GLU B C 1
ATOM 3565 O O . GLU B 1 133 ? -32.808 4.783 46.397 1.00 15.02 133 GLU B O 1
ATOM 3576 N N . LYS B 1 134 ? -33.762 6.633 47.221 1.00 16.05 134 LYS B N 1
ATOM 3577 C CA A LYS B 1 134 ? -34.550 6.861 46.023 0.60 15.81 134 LYS B CA 1
ATOM 3578 C CA B LYS B 1 134 ? -34.563 6.857 46.008 0.40 15.52 134 LYS B CA 1
ATOM 3579 C C . LYS B 1 134 ? -33.646 7.133 44.826 1.00 14.56 134 LYS B C 1
ATOM 3580 O O . LYS B 1 134 ? -33.913 6.620 43.726 1.00 15.36 134 LYS B O 1
ATOM 3591 N N . ALA B 1 135 ? -32.581 7.897 45.040 1.00 13.62 135 ALA B N 1
ATOM 3592 C CA . ALA B 1 135 ? -31.649 8.231 43.964 1.00 14.94 135 ALA B CA 1
ATOM 3593 C C . ALA B 1 135 ? -30.882 6.996 43.498 1.00 14.44 135 ALA B C 1
ATOM 3594 O O . ALA B 1 135 ? -30.714 6.779 42.284 1.00 14.21 135 ALA B O 1
ATOM 3596 N N . VAL B 1 136 ? -30.384 6.199 44.441 1.00 13.96 136 VAL B N 1
ATOM 3597 C CA . VAL B 1 136 ? -29.716 4.936 44.101 1.00 13.97 136 VAL B CA 1
ATOM 3598 C C . VAL B 1 136 ? -30.660 4.016 43.355 1.00 14.01 136 VAL B C 1
ATOM 3599 O O . VAL B 1 136 ? -30.270 3.414 42.323 1.00 14.46 136 VAL B O 1
ATOM 3603 N N . ASP B 1 137 ? -31.879 3.847 43.829 1.00 13.90 137 ASP B N 1
ATOM 3604 C CA . ASP B 1 137 ? -32.819 2.984 43.152 1.00 14.80 137 ASP B CA 1
ATOM 3605 C C . ASP B 1 137 ? -33.182 3.448 41.770 1.00 14.60 137 ASP B C 1
ATOM 3606 O O . ASP B 1 137 ? -33.373 2.671 40.855 1.00 15.08 137 ASP B O 1
ATOM 3611 N N . LEU B 1 138 ? -33.261 4.758 41.576 1.00 14.48 138 LEU B N 1
ATOM 3612 C CA . LEU B 1 138 ? -33.524 5.316 40.264 1.00 14.41 138 LEU B CA 1
ATOM 3613 C C . LEU B 1 138 ? -32.353 4.992 39.336 1.00 13.15 138 LEU B C 1
ATOM 3614 O O . LEU B 1 138 ? -32.580 4.523 38.206 1.00 14.12 138 LEU B O 1
ATOM 3619 N N . MET B 1 139 ? -31.146 5.273 39.784 1.00 12.93 139 MET B N 1
ATOM 3620 C CA . MET B 1 139 ? -29.970 4.953 38.972 1.00 13.51 139 MET B CA 1
ATOM 3621 C C . MET B 1 139 ? -29.945 3.458 38.588 1.00 14.88 139 MET B C 1
ATOM 3622 O O . MET B 1 139 ? -29.720 3.126 37.416 1.00 13.57 139 MET B O 1
ATOM 3627 N N . LEU B 1 140 ? -30.203 2.577 39.560 1.00 13.63 140 LEU B N 1
ATOM 3628 C CA . LEU B 1 140 ? -30.110 1.161 39.275 1.00 14.05 140 LEU B CA 1
ATOM 3629 C C . LEU B 1 140 ? -31.249 0.716 38.379 1.00 14.75 140 LEU B C 1
ATOM 3630 O O . LEU B 1 140 ? -31.042 -0.197 37.529 1.00 15.06 140 LEU B O 1
ATOM 3635 N N . SER B 1 141 ? -32.419 1.347 38.417 1.00 14.85 141 SER B N 1
ATOM 3636 C CA . SER B 1 141 ? -33.478 1.057 37.487 1.00 15.16 141 SER B CA 1
ATOM 3637 C C . SER B 1 141 ? -33.122 1.363 36.026 1.00 16.09 141 SER B C 1
ATOM 3638 O O . SER B 1 141 ? -33.711 0.806 35.109 1.00 18.10 141 SER B O 1
ATOM 3641 N N . MET B 1 142 ? -32.163 2.276 35.848 1.00 14.02 142 MET B N 1
ATOM 3642 C CA . MET B 1 142 ? -31.686 2.704 34.535 1.00 15.02 142 MET B CA 1
ATOM 3643 C C . MET B 1 142 ? -30.434 1.970 34.106 1.00 13.95 142 MET B C 1
ATOM 3644 O O . MET B 1 142 ? -29.937 2.151 32.971 1.00 15.37 142 MET B O 1
ATOM 3649 N N . ALA B 1 143 ? -29.948 1.089 34.983 1.00 13.98 143 ALA B N 1
ATOM 3650 C CA . ALA B 1 143 ? -28.679 0.366 34.817 1.00 13.47 143 ALA B CA 1
ATOM 3651 C C . ALA B 1 143 ? -28.794 -1.143 34.653 1.00 14.93 143 ALA B C 1
ATOM 3652 O O . ALA B 1 143 ? -27.835 -1.768 34.184 1.00 14.91 143 ALA B O 1
ATOM 3654 N N . PHE B 1 144 ? -29.924 -1.725 35.067 1.00 16.35 144 PHE B N 1
ATOM 3655 C CA . PHE B 1 144 ? -30.140 -3.173 35.033 1.00 13.90 144 PHE B CA 1
ATOM 3656 C C . PHE B 1 144 ? -31.430 -3.452 34.331 1.00 17.33 144 PHE B C 1
ATOM 3657 O O . PHE B 1 144 ? -32.432 -2.779 34.530 1.00 19.03 144 PHE B O 1
ATOM 3665 N N . ALA B 1 145 ? -31.429 -4.497 33.509 1.00 18.60 145 ALA B N 1
ATOM 3666 C CA . ALA B 1 145 ? -32.634 -4.948 32.838 1.00 19.95 145 ALA B CA 1
ATOM 3667 C C . ALA B 1 145 ? -33.505 -5.786 33.802 1.00 23.43 145 ALA B C 1
ATOM 3668 O O . ALA B 1 145 ? -34.692 -5.916 33.555 1.00 30.87 145 ALA B O 1
ATOM 3670 N N . SER B 1 146 ? -32.905 -6.351 34.852 1.00 20.66 146 SER B N 1
ATOM 3671 C CA A SER B 1 146 ? -33.617 -7.172 35.848 0.60 21.23 146 SER B CA 1
ATOM 3672 C CA B SER B 1 146 ? -33.621 -7.151 35.843 0.40 22.04 146 SER B CA 1
ATOM 3673 C C . SER B 1 146 ? -33.031 -7.027 37.247 1.00 20.78 146 SER B C 1
ATOM 3674 O O . SER B 1 146 ? -31.872 -6.645 37.409 1.00 22.53 146 SER B O 1
ATOM 3679 N N A LYS B 1 147 ? -33.836 -7.295 38.273 0.60 19.86 147 LYS B N 1
ATOM 3680 N N B LYS B 1 147 ? -33.801 -7.480 38.241 0.40 27.05 147 LYS B N 1
ATOM 3681 C CA A LYS B 1 147 ? -33.317 -7.407 39.640 0.60 17.19 147 LYS B CA 1
ATOM 3682 C CA B LYS B 1 147 ? -33.448 -7.400 39.666 0.40 28.79 147 LYS B CA 1
ATOM 3683 C C A LYS B 1 147 ? -32.704 -8.795 39.738 0.60 16.65 147 LYS B C 1
ATOM 3684 C C B LYS B 1 147 ? -33.031 -8.748 40.271 0.40 21.61 147 LYS B C 1
ATOM 3685 O O A LYS B 1 147 ? -32.693 -9.528 38.732 0.60 20.64 147 LYS B O 1
ATOM 3686 O O B LYS B 1 147 ? -33.813 -9.387 40.975 0.40 39.31 147 LYS B O 1
ATOM 3697 N N A GLY B 1 148 ? -32.163 -9.134 40.899 0.60 17.15 148 GLY B N 1
ATOM 3698 N N B GLY B 1 148 ? -31.806 -9.168 40.004 0.40 19.29 148 GLY B N 1
ATOM 3699 C CA A GLY B 1 148 ? -31.374 -10.349 41.034 0.60 14.96 148 GLY B CA 1
ATOM 3700 C CA B GLY B 1 148 ? -31.249 -10.382 40.612 0.40 26.09 148 GLY B CA 1
ATOM 3701 C C A GLY B 1 148 ? -30.071 -10.047 41.689 0.60 23.61 148 GLY B C 1
ATOM 3702 C C B GLY B 1 148 ? -30.097 -10.065 41.550 0.40 20.08 148 GLY B C 1
ATOM 3703 O O A GLY B 1 148 ? -29.835 -8.931 42.139 0.60 14.75 148 GLY B O 1
ATOM 3704 O O B GLY B 1 148 ? -30.020 -8.960 42.086 0.40 31.14 148 GLY B O 1
ATOM 3705 N N . GLU B 1 149 ? -29.187 -11.026 41.722 1.00 18.39 149 GLU B N 1
ATOM 3706 C CA . GLU B 1 149 ? -28.018 -10.910 42.528 1.00 17.49 149 GLU B CA 1
ATOM 3707 C C . GLU B 1 149 ? -27.108 -9.767 42.108 1.00 16.99 149 GLU B C 1
ATOM 3708 O O . GLU B 1 149 ? -26.577 -9.098 42.960 1.00 16.97 149 GLU B O 1
ATOM 3714 N N . GLU B 1 150 ? -26.922 -9.559 40.797 1.00 17.89 150 GLU B N 1
ATOM 3715 C CA . GLU B 1 150 ? -26.003 -8.494 40.364 1.00 18.18 150 GLU B CA 1
ATOM 3716 C C . GLU B 1 150 ? -26.564 -7.123 40.785 1.00 14.75 150 GLU B C 1
ATOM 3717 O O . GLU B 1 150 ? -25.788 -6.283 41.280 1.00 15.50 150 GLU B O 1
ATOM 3723 N N . TYR B 1 151 ? -27.849 -6.945 40.592 1.00 15.20 151 TYR B N 1
ATOM 3724 C CA . TYR B 1 151 ? -28.538 -5.730 41.060 1.00 15.55 151 TYR B CA 1
ATOM 3725 C C . TYR B 1 151 ? -28.347 -5.565 42.575 1.00 16.30 151 TYR B C 1
ATOM 3726 O O . TYR B 1 151 ? -28.006 -4.479 43.054 1.00 17.19 151 TYR B O 1
ATOM 3735 N N . GLU B 1 152 ? -28.598 -6.617 43.352 1.00 18.08 152 GLU B N 1
ATOM 3736 C CA A GLU B 1 152 ? -28.495 -6.474 44.788 0.70 16.08 152 GLU B CA 1
ATOM 3737 C CA B GLU B 1 152 ? -28.463 -6.560 44.817 0.30 21.00 152 GLU B CA 1
ATOM 3738 C C . GLU B 1 152 ? -27.081 -6.180 45.241 1.00 18.52 152 GLU B C 1
ATOM 3739 O O . GLU B 1 152 ? -26.892 -5.364 46.167 1.00 19.48 152 GLU B O 1
ATOM 3750 N N . LYS B 1 153 ? -26.081 -6.808 44.622 1.00 18.55 153 LYS B N 1
ATOM 3751 C CA A LYS B 1 153 ? -24.686 -6.532 44.943 0.60 16.94 153 LYS B CA 1
ATOM 3752 C CA B LYS B 1 153 ? -24.692 -6.533 44.921 0.40 18.61 153 LYS B CA 1
ATOM 3753 C C . LYS B 1 153 ? -24.378 -5.053 44.689 1.00 18.16 153 LYS B C 1
ATOM 3754 O O . LYS B 1 153 ? -23.793 -4.365 45.554 1.00 20.17 153 LYS B O 1
ATOM 3765 N N . LYS B 1 154 ? -24.768 -4.542 43.527 1.00 16.92 154 LYS B N 1
ATOM 3766 C CA A LYS B 1 154 ? -24.449 -3.152 43.199 0.60 17.10 154 LYS B CA 1
ATOM 3767 C CA B LYS B 1 154 ? -24.465 -3.142 43.185 0.40 17.05 154 LYS B CA 1
ATOM 3768 C C . LYS B 1 154 ? -25.203 -2.185 44.108 1.00 16.74 154 LYS B C 1
ATOM 3769 O O . LYS B 1 154 ? -24.663 -1.141 44.491 1.00 16.65 154 LYS B O 1
ATOM 3780 N N . ARG B 1 155 ? -26.431 -2.528 44.460 1.00 14.49 155 ARG B N 1
ATOM 3781 C CA . ARG B 1 155 ? -27.220 -1.682 45.393 1.00 15.12 155 ARG B CA 1
ATOM 3782 C C . ARG B 1 155 ? -26.500 -1.557 46.728 1.00 16.91 155 ARG B C 1
ATOM 3783 O O . ARG B 1 155 ? -26.382 -0.444 47.273 1.00 17.06 155 ARG B O 1
ATOM 3791 N N . ARG B 1 156 ? -25.989 -2.665 47.273 1.00 17.17 156 ARG B N 1
ATOM 3792 C CA A ARG B 1 156 ? -25.271 -2.604 48.531 0.70 17.80 156 ARG B CA 1
ATOM 3793 C CA B ARG B 1 156 ? -25.228 -2.670 48.528 0.30 19.22 156 ARG B CA 1
ATOM 3794 C C . ARG B 1 156 ? -24.005 -1.791 48.397 1.00 19.25 156 ARG B C 1
ATOM 3795 O O . ARG B 1 156 ? -23.682 -0.984 49.271 1.00 17.86 156 ARG B O 1
ATOM 3810 N N . GLU B 1 157 ? -23.299 -1.963 47.283 1.00 17.22 157 GLU B N 1
ATOM 3811 C CA A GLU B 1 157 ? -22.098 -1.210 47.038 0.60 17.66 157 GLU B CA 1
ATOM 3812 C CA B GLU B 1 157 ? -22.101 -1.221 46.994 0.40 19.07 157 GLU B CA 1
ATOM 3813 C C . GLU B 1 157 ? -22.384 0.295 46.954 1.00 15.25 157 GLU B C 1
ATOM 3814 O O . GLU B 1 157 ? -21.684 1.084 47.590 1.00 19.43 157 GLU B O 1
ATOM 3825 N N . PHE B 1 158 ? -23.423 0.673 46.219 1.00 16.20 158 PHE B N 1
ATOM 3826 C CA . PHE B 1 158 ? -23.773 2.086 46.061 1.00 16.72 158 PHE B CA 1
ATOM 3827 C C . PHE B 1 158 ? -24.182 2.719 47.378 1.00 19.96 158 PHE B C 1
ATOM 3828 O O . PHE B 1 158 ? -23.733 3.830 47.683 1.00 18.37 158 PHE B O 1
ATOM 3836 N N . LEU B 1 159 ? -24.966 2.024 48.184 1.00 15.99 159 LEU B N 1
ATOM 3837 C CA . LEU B 1 159 ? -25.343 2.585 49.490 1.00 16.56 159 LEU B CA 1
ATOM 3838 C C . LEU B 1 159 ? -24.183 2.657 50.442 1.00 18.66 159 LEU B C 1
ATOM 3839 O O . LEU B 1 159 ? -24.015 3.640 51.153 1.00 18.30 159 LEU B O 1
ATOM 3844 N N . ASP B 1 160 ? -23.315 1.653 50.429 1.00 16.36 160 ASP B N 1
ATOM 3845 C CA . ASP B 1 160 ? -22.174 1.624 51.300 1.00 16.22 160 ASP B CA 1
ATOM 3846 C C . ASP B 1 160 ? -21.204 2.755 50.955 1.00 21.48 160 ASP B C 1
ATOM 3847 O O . ASP B 1 160 ? -20.544 3.262 51.848 1.00 24.93 160 ASP B O 1
ATOM 3852 N N . ARG B 1 161 ? -21.158 3.122 49.661 1.00 21.30 161 ARG B N 1
ATOM 3853 C CA A ARG B 1 161 ? -20.176 4.036 49.059 0.70 26.19 161 ARG B CA 1
ATOM 3854 C CA B ARG B 1 161 ? -20.141 4.060 49.155 0.30 23.10 161 ARG B CA 1
ATOM 3855 C C . ARG B 1 161 ? -20.843 5.275 48.515 1.00 23.27 161 ARG B C 1
ATOM 3856 O O . ARG B 1 161 ? -20.384 5.848 47.521 1.00 21.35 161 ARG B O 1
ATOM 3871 N N . VAL B 1 162 ? -21.939 5.721 49.113 1.00 19.35 162 VAL B N 1
ATOM 3872 C CA A VAL B 1 162 ? -22.707 6.760 48.500 0.70 17.65 162 VAL B CA 1
ATOM 3873 C CA B VAL B 1 162 ? -22.735 6.814 48.520 0.30 21.82 162 VAL B CA 1
ATOM 3874 C C . VAL B 1 162 ? -21.925 8.084 48.334 1.00 21.66 162 VAL B C 1
ATOM 3875 O O . VAL B 1 162 ? -22.133 8.807 47.357 1.00 20.11 162 VAL B O 1
ATOM 3882 N N . ASP B 1 163 ? -21.027 8.397 49.272 1.00 19.72 163 ASP B N 1
ATOM 3883 C CA . ASP B 1 163 ? -20.234 9.626 49.152 1.00 22.88 163 ASP B CA 1
ATOM 3884 C C . ASP B 1 163 ? -19.318 9.584 47.912 1.00 22.25 163 ASP B C 1
ATOM 3885 O O . ASP B 1 163 ? -19.255 10.561 47.153 1.00 21.68 163 ASP B O 1
ATOM 3890 N N . VAL B 1 164 ? -18.645 8.456 47.708 1.00 17.89 164 VAL B N 1
ATOM 3891 C CA . VAL B 1 164 ? -17.787 8.295 46.514 1.00 19.10 164 VAL B CA 1
ATOM 3892 C C . VAL B 1 164 ? -18.625 8.221 45.245 1.00 18.52 164 VAL B C 1
ATOM 3893 O O . VAL B 1 164 ? -18.230 8.806 44.226 1.00 18.42 164 VAL B O 1
ATOM 3897 N N . LEU B 1 165 ? -19.786 7.572 45.274 1.00 16.38 165 LEU B N 1
ATOM 3898 C CA . LEU B 1 165 ? -20.678 7.589 44.127 1.00 16.22 165 LEU B CA 1
ATOM 3899 C C . LEU B 1 165 ? -21.012 9.024 43.724 1.00 16.33 165 LEU B C 1
ATOM 3900 O O . LEU B 1 165 ? -20.965 9.367 42.543 1.00 16.90 165 LEU B O 1
ATOM 3905 N N . HIS B 1 166 ? -21.359 9.875 44.695 1.00 17.41 166 HIS B N 1
ATOM 3906 C CA A HIS B 1 166 ? -21.710 11.254 44.364 0.60 15.31 166 HIS B CA 1
ATOM 3907 C CA B HIS B 1 166 ? -21.679 11.281 44.450 0.40 21.41 166 HIS B CA 1
ATOM 3908 C C . HIS B 1 166 ? -20.497 12.007 43.800 1.00 17.99 166 HIS B C 1
ATOM 3909 O O . HIS B 1 166 ? -20.648 12.743 42.810 1.00 17.83 166 HIS B O 1
ATOM 3922 N N . LEU B 1 167 ? -19.321 11.800 44.361 1.00 16.62 167 LEU B N 1
ATOM 3923 C CA . LEU B 1 167 ? -18.128 12.474 43.842 1.00 18.09 167 LEU B CA 1
ATOM 3924 C C . LEU B 1 167 ? -17.867 12.056 42.409 1.00 18.68 167 LEU B C 1
ATOM 3925 O O . LEU B 1 167 ? -17.604 12.904 41.537 1.00 18.11 167 LEU B O 1
ATOM 3930 N N . ASP B 1 168 ? -17.947 10.748 42.152 1.00 17.84 168 ASP B N 1
ATOM 3931 C CA . ASP B 1 168 ? -17.698 10.210 40.803 1.00 16.14 168 ASP B CA 1
ATOM 3932 C C . ASP B 1 168 ? -18.729 10.744 39.811 1.00 15.97 168 ASP B C 1
ATOM 3933 O O . ASP B 1 168 ? -18.369 11.142 38.686 1.00 17.15 168 ASP B O 1
ATOM 3938 N N . LEU B 1 169 ? -20.010 10.759 40.161 1.00 14.37 169 LEU B N 1
ATOM 3939 C CA . LEU B 1 169 ? -21.044 11.271 39.285 1.00 16.13 169 LEU B CA 1
ATOM 3940 C C . LEU B 1 169 ? -20.884 12.762 39.033 1.00 15.68 169 LEU B C 1
ATOM 3941 O O . LEU B 1 169 ? -21.230 13.234 37.941 1.00 16.29 169 LEU B O 1
ATOM 3946 N N . SER B 1 170 ? -20.441 13.505 40.033 1.00 16.32 170 SER B N 1
ATOM 3947 C CA A SER B 1 170 ? -20.151 14.929 39.827 0.70 17.13 170 SER B CA 1
ATOM 3948 C CA B SER B 1 170 ? -20.158 14.929 39.827 0.30 18.05 170 SER B CA 1
ATOM 3949 C C . SER B 1 170 ? -19.044 15.125 38.784 1.00 17.38 170 SER B C 1
ATOM 3950 O O . SER B 1 170 ? -19.127 16.063 37.964 1.00 19.37 170 SER B O 1
ATOM 3955 N N . LEU B 1 171 ? -18.052 14.239 38.761 1.00 16.00 171 LEU B N 1
ATOM 3956 C CA . LEU B 1 171 ? -17.012 14.294 37.710 1.00 16.58 171 LEU B CA 1
ATOM 3957 C C . LEU B 1 171 ? -17.561 13.962 36.349 1.00 18.56 171 LEU B C 1
ATOM 3958 O O . LEU B 1 171 ? -17.243 14.620 35.346 1.00 18.24 171 LEU B O 1
ATOM 3963 N N . CYS B 1 172 ? -18.425 12.961 36.271 1.00 16.48 172 CYS B N 1
ATOM 3964 C CA . CYS B 1 172 ? -19.131 12.680 35.023 1.00 17.49 172 CYS B CA 1
ATOM 3965 C C . CYS B 1 172 ? -19.925 13.864 34.500 1.00 15.16 172 CYS B C 1
ATOM 3966 O O . CYS B 1 172 ? -19.903 14.195 33.293 1.00 16.02 172 CYS B O 1
ATOM 3969 N N . ASP B 1 173 ? -20.650 14.525 35.407 1.00 16.26 173 ASP B N 1
ATOM 3970 C CA . ASP B 1 173 ? -21.540 15.600 35.047 1.00 14.35 173 ASP B CA 1
ATOM 3971 C C . ASP B 1 173 ? -20.768 16.782 34.416 1.00 16.92 173 ASP B C 1
ATOM 3972 O O . ASP B 1 173 ? -21.365 17.505 33.632 1.00 20.09 173 ASP B O 1
ATOM 3977 N N . ARG B 1 174 ? -19.490 16.905 34.754 1.00 16.47 174 ARG B N 1
ATOM 3978 C CA A ARG B 1 174 ? -18.622 17.960 34.194 0.60 20.78 174 ARG B CA 1
ATOM 3979 C CA B ARG B 1 174 ? -18.591 17.949 34.214 0.40 19.04 174 ARG B CA 1
ATOM 3980 C C . ARG B 1 174 ? -17.787 17.486 32.997 1.00 18.95 174 ARG B C 1
ATOM 3981 O O . ARG B 1 174 ? -17.051 18.281 32.388 1.00 22.40 174 ARG B O 1
ATOM 3996 N N . PHE B 1 175 ? -17.894 16.216 32.613 1.00 16.30 175 PHE B N 1
ATOM 3997 C CA . PHE B 1 175 ? -17.128 15.680 31.482 1.00 16.00 175 PHE B CA 1
ATOM 3998 C C . PHE B 1 175 ? -17.823 15.983 30.179 1.00 14.40 175 PHE B C 1
ATOM 3999 O O . PHE B 1 175 ? -18.994 15.688 29.991 1.00 17.31 175 PHE B O 1
ATOM 4007 N N . ASP B 1 176 ? -17.058 16.585 29.239 1.00 17.64 176 ASP B N 1
ATOM 4008 C CA . ASP B 1 176 ? -17.610 17.021 27.970 1.00 17.98 176 ASP B CA 1
ATOM 4009 C C . ASP B 1 176 ? -16.550 17.144 26.868 1.00 19.32 176 ASP B C 1
ATOM 4010 O O . ASP B 1 176 ? -15.753 18.086 26.856 1.00 22.75 176 ASP B O 1
ATOM 4015 N N . LEU B 1 177 ? -16.565 16.196 25.948 1.00 16.94 177 LEU B N 1
ATOM 4016 C CA . LEU B 1 177 ? -15.795 16.205 24.680 1.00 18.12 177 LEU B CA 1
ATOM 4017 C C . LEU B 1 177 ? -16.725 16.277 23.478 1.00 17.11 177 LEU B C 1
ATOM 4018 O O . LEU B 1 177 ? -16.256 16.101 22.334 1.00 18.14 177 LEU B O 1
ATOM 4023 N N . LEU B 1 178 ? -18.005 16.568 23.664 1.00 17.00 178 LEU B N 1
ATOM 4024 C CA . LEU B 1 178 ? -19.007 16.399 22.612 1.00 17.19 178 LEU B CA 1
ATOM 4025 C C . LEU B 1 178 ? -18.710 17.226 21.356 1.00 19.24 178 LEU B C 1
ATOM 4026 O O . LEU B 1 178 ? -18.711 16.662 20.257 1.00 20.47 178 LEU B O 1
ATOM 4031 N N . GLU B 1 179 ? -18.480 18.532 21.523 1.00 21.57 179 GLU B N 1
ATOM 4032 C CA A GLU B 1 179 ? -18.276 19.384 20.368 0.60 20.36 179 GLU B CA 1
ATOM 4033 C CA B GLU B 1 179 ? -18.241 19.454 20.394 0.40 26.36 179 GLU B CA 1
ATOM 4034 C C . GLU B 1 179 ? -16.981 19.044 19.640 1.00 27.37 179 GLU B C 1
ATOM 4035 O O . GLU B 1 179 ? -16.956 19.086 18.409 1.00 25.80 179 GLU B O 1
ATOM 4046 N N . ASP B 1 180 ? -15.948 18.631 20.371 1.00 23.78 180 ASP B N 1
ATOM 4047 C CA . ASP B 1 180 ? -14.690 18.183 19.738 1.00 23.94 180 ASP B CA 1
ATOM 4048 C C . ASP B 1 180 ? -14.874 16.956 18.843 1.00 29.85 180 ASP B C 1
ATOM 4049 O O . ASP B 1 180 ? -14.262 16.827 17.778 1.00 25.12 180 ASP B O 1
ATOM 4054 N N . TYR B 1 181 ? -15.734 16.036 19.239 1.00 19.33 181 TYR B N 1
ATOM 4055 C CA . TYR B 1 181 ? -16.086 14.987 18.313 1.00 21.09 181 TYR B CA 1
ATOM 4056 C C . TYR B 1 181 ? -16.967 15.521 17.172 1.00 20.97 181 TYR B C 1
ATOM 4057 O O . TYR B 1 181 ? -16.731 15.178 16.000 1.00 21.62 181 TYR B O 1
ATOM 4066 N N . ARG B 1 182 ? -17.997 16.306 17.487 1.00 20.33 182 ARG B N 1
ATOM 4067 C CA A ARG B 1 182 ? -18.958 16.802 16.488 0.60 21.00 182 ARG B CA 1
ATOM 4068 C CA B ARG B 1 182 ? -18.965 16.771 16.495 0.40 19.60 182 ARG B CA 1
ATOM 4069 C C . ARG B 1 182 ? -18.300 17.579 15.359 1.00 24.30 182 ARG B C 1
ATOM 4070 O O . ARG B 1 182 ? -18.670 17.426 14.180 1.00 25.07 182 ARG B O 1
ATOM 4085 N N . ASN B 1 183 ? -17.332 18.420 15.720 1.00 22.01 183 ASN B N 1
ATOM 4086 C CA . ASN B 1 183 ? -16.682 19.294 14.731 1.00 22.51 183 ASN B CA 1
ATOM 4087 C C . ASN B 1 183 ? -15.473 18.667 14.038 1.00 30.49 183 ASN B C 1
ATOM 4088 O O . ASN B 1 183 ? -14.745 19.328 13.307 1.00 29.39 183 ASN B O 1
ATOM 4093 N N . GLY B 1 184 ? -15.227 17.402 14.316 1.00 20.78 184 GLY B N 1
ATOM 4094 C CA . GLY B 1 184 ? -14.241 16.625 13.596 1.00 25.54 184 GLY B CA 1
ATOM 4095 C C . GLY B 1 184 ? -12.817 16.804 14.056 1.00 27.06 184 GLY B C 1
ATOM 4096 O O . GLY B 1 184 ? -11.933 16.170 13.457 1.00 25.83 184 GLY B O 1
ATOM 4097 N N . LYS B 1 185 ? -12.589 17.564 15.138 1.00 23.48 185 LYS B N 1
ATOM 4098 C CA A LYS B 1 185 ? -11.211 17.806 15.582 0.40 30.76 185 LYS B CA 1
ATOM 4099 C CA B LYS B 1 185 ? -11.242 17.832 15.692 0.60 28.34 185 LYS B CA 1
ATOM 4100 C C . LYS B 1 185 ? -10.606 16.592 16.297 1.00 50.13 185 LYS B C 1
ATOM 4101 O O . LYS B 1 185 ? -9.420 16.323 16.135 1.00 41.76 185 LYS B O 1
ATOM 4112 N N . LEU B 1 186 ? -11.410 15.871 17.072 1.00 23.56 186 LEU B N 1
ATOM 4113 C CA . LEU B 1 186 ? -10.884 14.751 17.892 1.00 24.17 186 LEU B CA 1
ATOM 4114 C C . LEU B 1 186 ? -10.819 13.523 17.032 1.00 30.92 186 LEU B C 1
ATOM 4115 O O . LEU B 1 186 ? -11.851 13.077 16.517 1.00 30.11 186 LEU B O 1
ATOM 4120 N N . LYS B 1 187 ? -9.600 13.015 16.857 1.00 27.26 187 LYS B N 1
ATOM 4121 C CA . LYS B 1 187 ? -9.33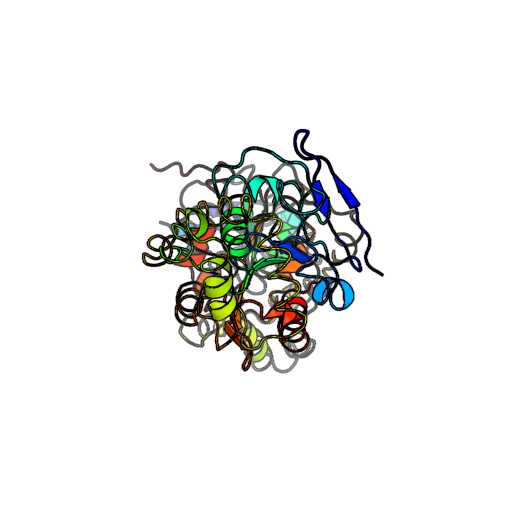3 11.904 16.005 1.00 31.98 187 LYS B CA 1
ATOM 4122 C C . LYS B 1 187 ? -8.716 10.770 16.849 1.00 32.09 187 LYS B C 1
ATOM 4123 O O . LYS B 1 187 ? -7.854 10.987 17.716 1.00 29.16 187 LYS B O 1
ATOM 4129 N N . ILE B 1 188 ? -9.278 9.582 16.689 1.00 21.91 188 ILE B N 1
ATOM 4130 C CA A ILE B 1 188 ? -8.827 8.389 17.386 0.50 18.65 188 ILE B CA 1
ATOM 4131 C CA B ILE B 1 188 ? -8.765 8.404 17.355 0.50 17.83 188 ILE B CA 1
ATOM 4132 C C . ILE B 1 188 ? -8.116 7.511 16.330 1.00 16.68 188 ILE B C 1
ATOM 4133 O O . ILE B 1 188 ? -8.766 7.040 15.389 1.00 19.34 188 ILE B O 1
ATOM 4142 N N . GLY B 1 189 ? -6.832 7.294 16.503 1.00 16.43 189 GLY B N 1
ATOM 4143 C CA . GLY B 1 189 ? -6.017 6.567 15.536 1.00 16.92 189 GLY B CA 1
ATOM 4144 C C . GLY B 1 189 ? -5.928 5.086 15.731 1.00 15.82 189 GLY B C 1
ATOM 4145 O O . GLY B 1 189 ? -5.525 4.386 14.839 1.00 16.48 189 GLY B O 1
ATOM 4146 N N . VAL B 1 190 ? -6.373 4.584 16.894 1.00 16.07 190 VAL B N 1
ATOM 4147 C CA . VAL B 1 190 ? -6.289 3.163 17.205 1.00 15.29 190 VAL B CA 1
ATOM 4148 C C . VAL B 1 190 ? -7.635 2.478 16.939 1.00 13.63 190 VAL B C 1
ATOM 4149 O O . VAL B 1 190 ? -8.693 3.131 16.931 1.00 16.49 190 VAL B O 1
ATOM 4153 N N . PRO B 1 191 ? -7.616 1.154 16.702 1.00 15.34 191 PRO B N 1
ATOM 4154 C CA . PRO B 1 191 ? -8.876 0.429 16.588 1.00 14.73 191 PRO B CA 1
ATOM 4155 C C . PRO B 1 191 ? -9.758 0.647 17.831 1.00 13.51 191 PRO B C 1
ATOM 4156 O O . PRO B 1 191 ? -9.246 0.696 18.950 1.00 14.27 191 PRO B O 1
ATOM 4160 N N . THR B 1 192 ? -11.072 0.768 17.588 1.00 14.10 192 THR B N 1
ATOM 4161 C CA . THR B 1 192 ? -12.045 1.071 18.646 1.00 13.73 192 THR B CA 1
ATOM 4162 C C . THR B 1 192 ? -13.244 0.142 18.535 1.00 14.06 192 THR B C 1
ATOM 4163 O O . THR B 1 192 ? -13.769 -0.113 17.461 1.00 15.48 192 THR B O 1
ATOM 4167 N N . LEU B 1 193 ? -13.684 -0.354 19.685 1.00 13.71 193 LEU B N 1
ATOM 4168 C CA . LEU B 1 193 ? -14.885 -1.151 19.834 1.00 13.36 193 LEU B CA 1
ATOM 4169 C C . LEU B 1 193 ? -15.819 -0.417 20.770 1.00 12.66 193 LEU B C 1
ATOM 4170 O O . LEU B 1 193 ? -15.393 -0.001 21.842 1.00 14.33 193 LEU B O 1
ATOM 4175 N N . VAL B 1 194 ? -17.076 -0.266 20.363 1.00 12.68 194 VAL B N 1
ATOM 4176 C CA . VAL B 1 194 ? -18.077 0.449 21.151 1.00 13.93 194 VAL B CA 1
ATOM 4177 C C . VAL B 1 194 ? -19.165 -0.556 21.509 1.00 13.55 194 VAL B C 1
ATOM 4178 O O . VAL B 1 194 ? -19.736 -1.195 20.616 1.00 15.69 194 VAL B O 1
ATOM 4182 N N . ILE B 1 195 ? -19.454 -0.723 22.802 1.00 13.80 195 ILE B N 1
ATOM 4183 C CA . ILE B 1 195 ? -20.381 -1.767 23.290 1.00 13.83 195 ILE B CA 1
ATOM 4184 C C . ILE B 1 195 ? -21.426 -1.119 24.188 1.00 12.96 195 ILE B C 1
ATOM 4185 O O . ILE B 1 195 ? -21.066 -0.345 25.079 1.00 13.84 195 ILE B O 1
ATOM 4190 N N . VAL B 1 196 ? -22.701 -1.440 23.976 1.00 13.46 196 VAL B N 1
ATOM 4191 C CA . VAL B 1 196 ? -23.756 -0.953 24.871 1.00 12.76 196 VAL B CA 1
ATOM 4192 C C . VAL B 1 196 ? -24.803 -2.044 25.003 1.00 14.75 196 VAL B C 1
ATOM 4193 O O . VAL B 1 196 ? -25.088 -2.759 24.048 1.00 15.70 196 VAL B O 1
ATOM 4197 N N . GLY B 1 197 ? -25.385 -2.154 26.177 1.00 13.37 197 GLY B N 1
ATOM 4198 C CA . GLY B 1 197 ? -26.586 -2.980 26.385 1.00 13.59 197 GLY B CA 1
ATOM 4199 C C . GLY B 1 197 ? -27.776 -2.293 25.754 1.00 15.49 197 GLY B C 1
ATOM 4200 O O . GLY B 1 197 ? -27.974 -1.068 25.904 1.00 15.50 197 GLY B O 1
ATOM 4201 N N . GLU B 1 198 ? -28.606 -3.037 25.036 1.00 15.28 198 GLU B N 1
ATOM 4202 C CA . GLU B 1 198 ? -29.738 -2.479 24.313 1.00 18.12 198 GLU B CA 1
ATOM 4203 C C . GLU B 1 198 ? -30.667 -1.610 25.197 1.00 15.45 198 GLU B C 1
ATOM 4204 O O . GLU B 1 198 ? -31.197 -0.633 24.706 1.00 20.78 198 GLU B O 1
ATOM 4210 N N . GLU B 1 199 ? -30.813 -1.970 26.467 1.00 16.85 199 GLU B N 1
ATOM 4211 C CA A GLU B 1 199 ? -31.775 -1.331 27.385 0.70 19.31 199 GLU B CA 1
ATOM 4212 C CA B GLU B 1 199 ? -31.779 -1.336 27.368 0.30 19.53 199 GLU B CA 1
ATOM 4213 C C . GLU B 1 199 ? -31.162 -0.214 28.217 1.00 19.20 199 GLU B C 1
ATOM 4214 O O . GLU B 1 199 ? -31.827 0.362 29.065 1.00 19.94 199 GLU B O 1
ATOM 4225 N N . ASP B 1 200 ? -29.885 0.116 27.985 1.00 16.00 200 ASP B N 1
ATOM 4226 C CA . ASP B 1 200 ? -29.167 1.076 28.820 1.00 14.27 200 ASP B CA 1
ATOM 4227 C C . ASP B 1 200 ? -29.840 2.460 28.779 1.00 13.93 200 ASP B C 1
ATOM 4228 O O . ASP B 1 200 ? -30.013 3.021 27.702 1.00 14.94 200 ASP B O 1
ATOM 4233 N N . LYS B 1 201 ? -30.255 2.966 29.951 1.00 13.42 201 LYS B N 1
ATOM 4234 C CA A LYS B 1 201 ? -30.885 4.291 30.020 0.60 15.34 201 LYS B CA 1
ATOM 4235 C CA B LYS B 1 201 ? -30.901 4.276 30.075 0.40 15.67 201 LYS B CA 1
ATOM 4236 C C . LYS B 1 201 ? -29.951 5.331 30.613 1.00 15.22 201 LYS B C 1
ATOM 4237 O O . LYS B 1 201 ? -30.250 6.547 30.557 1.00 18.81 201 LYS B O 1
ATOM 4248 N N . LEU B 1 202 ? -28.814 4.938 31.168 1.00 13.58 202 LEU B N 1
ATOM 4249 C CA . LEU B 1 202 ? -27.842 5.909 31.665 1.00 14.06 202 LEU B CA 1
ATOM 4250 C C . LEU B 1 202 ? -26.961 6.437 30.533 1.00 15.45 202 LEU B C 1
ATOM 4251 O O . LEU B 1 202 ? -26.636 7.626 30.478 1.00 14.65 202 LEU B O 1
ATOM 4256 N N . THR B 1 203 ? -26.538 5.551 29.635 1.00 11.76 203 THR B N 1
ATOM 4257 C CA . THR B 1 203 ? -25.750 5.914 28.447 1.00 12.33 203 THR B CA 1
ATOM 4258 C C . THR B 1 203 ? -26.403 5.191 27.289 1.00 13.42 203 THR B C 1
ATOM 4259 O O . THR B 1 203 ? -26.049 4.051 26.975 1.00 13.41 203 THR B O 1
ATOM 4263 N N . PRO B 1 204 ? -27.463 5.779 26.716 1.00 13.47 204 PRO B N 1
ATOM 4264 C CA . PRO B 1 204 ? -28.252 5.047 25.746 1.00 13.81 204 PRO B CA 1
ATOM 4265 C C . 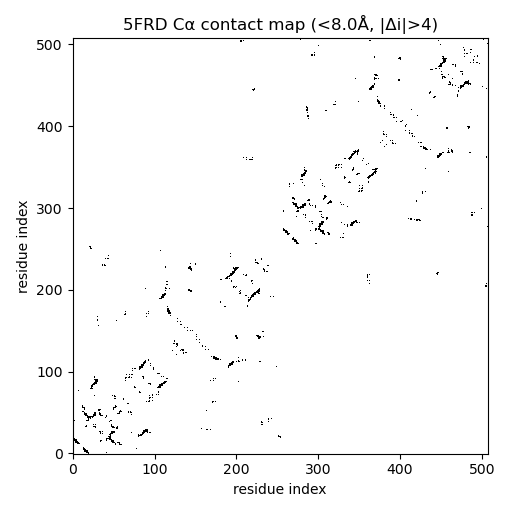PRO B 1 204 ? -27.583 4.778 24.398 1.00 14.61 204 PRO B C 1
ATOM 4266 O O . PRO B 1 204 ? -26.474 5.276 24.100 1.00 14.64 204 PRO B O 1
ATOM 4270 N N . LEU B 1 205 ? -28.306 4.053 23.553 1.00 16.23 205 LEU B N 1
ATOM 4271 C CA . LEU B 1 205 ? -27.836 3.731 22.215 1.00 15.38 205 LEU B CA 1
ATOM 4272 C C . LEU B 1 205 ? -27.325 4.955 21.478 1.00 16.74 205 LEU B C 1
ATOM 4273 O O . LEU B 1 205 ? -26.265 4.889 20.849 1.00 15.25 205 LEU B O 1
ATOM 4278 N N . LYS B 1 206 ? -28.039 6.074 21.528 1.00 16.24 206 LYS B N 1
ATOM 4279 C CA A LYS B 1 206 ? -27.618 7.237 20.761 0.60 16.84 206 LYS B CA 1
ATOM 4280 C CA B LYS B 1 206 ? -27.652 7.322 20.866 0.40 14.66 206 LYS B CA 1
ATOM 4281 C C . LYS B 1 206 ? -26.203 7.720 21.136 1.00 15.89 206 LYS B C 1
ATOM 4282 O O . LYS B 1 206 ? -25.503 8.232 20.275 1.00 17.83 206 LYS B O 1
ATOM 4293 N N . TYR B 1 207 ? -25.755 7.540 22.383 1.00 14.54 207 TYR B N 1
ATOM 4294 C CA . TYR B 1 207 ? -24.392 7.931 22.758 1.00 13.91 207 TYR B CA 1
ATOM 4295 C C . TYR B 1 207 ? -23.352 7.083 22.000 1.00 14.08 207 TYR B C 1
ATOM 4296 O O . TYR B 1 207 ? -22.267 7.528 21.716 1.00 14.96 207 TYR B O 1
ATOM 4305 N N . HIS B 1 208 ? -23.722 5.834 21.755 1.00 14.83 208 HIS B N 1
ATOM 4306 C CA . HIS B 1 208 ? -22.834 4.865 21.142 1.00 13.59 208 HIS B CA 1
ATOM 4307 C C . HIS B 1 208 ? -22.865 4.948 19.637 1.00 13.91 208 HIS B C 1
ATOM 4308 O O . HIS B 1 208 ? -21.797 4.783 19.008 1.00 15.44 208 HIS B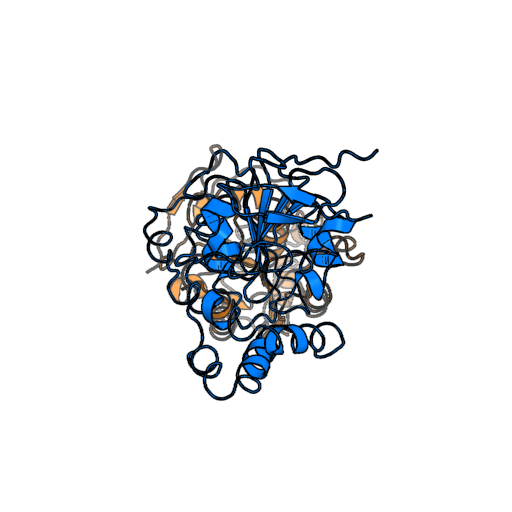 O 1
ATOM 4315 N N . GLU B 1 209 ? -24.033 5.208 19.072 1.00 15.31 209 GLU B N 1
ATOM 4316 C CA A GLU B 1 209 ? -24.081 5.562 17.648 0.50 14.83 209 GLU B CA 1
ATOM 4317 C CA B GLU B 1 209 ? -24.127 5.568 17.650 0.50 16.09 209 GLU B CA 1
ATOM 4318 C C . GLU B 1 209 ? -23.313 6.832 17.375 1.00 15.82 209 GLU B C 1
ATOM 4319 O O . GLU B 1 209 ? -22.666 6.942 16.345 1.00 17.27 209 GLU B O 1
ATOM 4330 N N . PHE B 1 210 ? -23.314 7.778 18.308 1.00 15.85 210 PHE B N 1
ATOM 4331 C CA . PHE B 1 210 ? -22.520 8.966 18.159 1.00 16.26 210 PHE B CA 1
ATOM 4332 C C . PHE B 1 210 ? -21.047 8.616 18.038 1.00 16.77 210 PHE B C 1
ATOM 4333 O O . PHE B 1 210 ? -20.357 9.077 17.141 1.00 17.35 210 PHE B O 1
ATOM 4341 N N . PHE B 1 211 ? -20.508 7.798 18.936 1.00 15.69 211 PHE B N 1
ATOM 4342 C CA . PHE B 1 211 ? -19.124 7.366 18.808 1.00 17.03 211 PHE B CA 1
ATOM 4343 C C . PHE B 1 211 ? -18.869 6.656 17.470 1.00 18.14 211 PHE B C 1
ATOM 4344 O O . PHE B 1 211 ? -17.843 6.919 16.820 1.00 18.37 211 PHE B O 1
ATOM 4352 N N . HIS B 1 212 ? -19.772 5.768 17.083 1.00 15.32 212 HIS B N 1
ATOM 4353 C CA . HIS B 1 212 ? -19.608 5.028 15.853 1.00 15.55 212 HIS B CA 1
ATOM 4354 C C . HIS B 1 212 ? -19.546 5.934 14.627 1.00 18.17 212 HIS B C 1
ATOM 4355 O O . HIS B 1 212 ? -18.720 5.706 13.746 1.00 20.13 212 HIS B O 1
ATOM 4362 N N . LYS B 1 213 ? -20.364 6.971 14.608 1.00 16.38 213 LYS B N 1
ATOM 4363 C CA A LYS B 1 213 ? -20.376 7.951 13.520 0.40 19.79 213 LYS B CA 1
ATOM 4364 C CA B LYS B 1 213 ? -20.373 7.939 13.496 0.60 17.26 213 LYS B CA 1
ATOM 4365 C C . LYS B 1 213 ? -19.107 8.787 13.491 1.00 20.54 213 LYS B C 1
ATOM 4366 O O . LYS B 1 213 ? -18.575 9.084 12.412 1.00 27.68 213 LYS B O 1
ATOM 4377 N N . HIS B 1 214 ? -18.589 9.149 14.663 1.00 18.48 214 HIS B N 1
ATOM 4378 C CA . HIS B 1 214 ? -17.464 10.086 14.785 1.00 18.84 214 HIS B CA 1
ATOM 4379 C C . HIS B 1 214 ? -16.094 9.432 15.006 1.00 21.47 214 HIS B C 1
ATOM 4380 O O . HIS B 1 214 ? -15.072 10.126 15.108 1.00 26.22 214 HIS B O 1
ATOM 4387 N N . ILE B 1 215 ? -16.040 8.103 15.059 1.00 21.02 215 ILE B N 1
ATOM 4388 C CA . ILE B 1 215 ? -14.785 7.341 15.120 1.00 20.24 215 ILE B CA 1
ATOM 4389 C C . ILE B 1 215 ? -14.881 6.365 13.946 1.00 19.97 215 ILE B C 1
ATOM 4390 O O . ILE B 1 215 ? -15.419 5.272 14.043 1.00 22.82 215 ILE B O 1
ATOM 4395 N N . PRO B 1 216 ? -14.430 6.772 12.760 1.00 20.73 216 PRO B N 1
ATOM 4396 C CA . PRO B 1 216 ? -14.536 5.835 11.613 1.00 23.81 216 PRO B CA 1
ATOM 4397 C C . PRO B 1 216 ? -13.860 4.469 11.823 1.00 23.10 216 PRO B C 1
ATOM 4398 O O . PRO B 1 216 ? -14.419 3.455 11.391 1.00 31.53 216 PRO B O 1
ATOM 4402 N N . ASN B 1 217 ? -12.768 4.496 12.580 1.00 25.25 217 ASN B N 1
ATOM 4403 C CA . ASN B 1 217 ? -11.994 3.329 13.074 1.00 31.57 217 ASN B CA 1
ATOM 4404 C C . ASN B 1 217 ? -12.766 2.496 14.127 1.00 27.80 217 ASN B C 1
ATOM 4405 O O . ASN B 1 217 ? -12.110 1.845 14.912 1.00 25.71 217 ASN B O 1
ATOM 4410 N N . SER B 1 218 ? -14.114 2.455 14.106 1.00 23.60 218 SER B N 1
ATOM 4411 C CA . SER B 1 218 ? -14.882 1.777 15.182 1.00 19.40 218 SER B CA 1
ATOM 4412 C C . SER B 1 218 ? -15.900 0.787 14.696 1.00 18.52 218 SER B C 1
ATOM 4413 O O . SER B 1 218 ? -16.399 0.873 13.552 1.00 23.27 218 SER B O 1
ATOM 4416 N N . GLU B 1 219 ? -16.208 -0.172 15.570 1.00 18.89 219 GLU B N 1
ATOM 4417 C CA A GLU B 1 219 ? -17.286 -1.138 15.366 0.60 20.99 219 GLU B CA 1
ATOM 4418 C CA B GLU B 1 219 ? -17.301 -1.122 15.362 0.40 20.67 219 GLU B CA 1
ATOM 4419 C C . GLU B 1 219 ? -18.217 -0.994 16.555 1.00 17.91 219 GLU B C 1
ATOM 4420 O O . GLU B 1 219 ? -17.737 -0.795 17.667 1.00 18.08 219 GLU B O 1
ATOM 4431 N N . LEU B 1 220 ? -19.519 -1.104 16.314 1.00 17.28 220 LEU B N 1
ATOM 4432 C CA . LEU B 1 220 ? -20.564 -0.977 17.338 1.00 16.59 220 LEU B CA 1
ATOM 4433 C C . LEU B 1 220 ? -21.213 -2.329 17.586 1.00 16.67 220 LEU B C 1
ATOM 4434 O O . LEU B 1 220 ? -21.627 -3.009 16.626 1.00 19.34 220 LEU B O 1
ATOM 4439 N N . VAL B 1 221 ? -21.297 -2.727 18.844 1.00 16.43 221 VAL B N 1
ATOM 4440 C CA . VAL B 1 221 ? -21.982 -3.941 19.251 1.00 15.12 221 VAL B CA 1
ATOM 4441 C C . VAL B 1 221 ? -23.044 -3.588 20.274 1.00 15.31 221 VAL B C 1
ATOM 4442 O O . VAL B 1 221 ? -22.719 -3.033 21.318 1.00 16.95 221 VAL B O 1
ATOM 4446 N N . VAL B 1 222 ? -24.300 -3.906 19.961 1.00 16.91 222 VAL B N 1
ATOM 4447 C CA . VAL B 1 222 ? -25.427 -3.703 20.871 1.00 15.88 222 VAL B CA 1
ATOM 4448 C C . VAL B 1 222 ? -25.810 -5.082 21.381 1.00 18.65 222 VAL B C 1
ATOM 4449 O O . VAL B 1 222 ? -26.055 -6.002 20.576 1.00 21.36 222 VAL B O 1
ATOM 4453 N N . ILE B 1 223 ? -25.863 -5.249 22.690 1.00 17.28 223 ILE B N 1
ATOM 4454 C CA . ILE B 1 223 ? -26.152 -6.549 23.321 1.00 16.37 223 ILE B CA 1
ATOM 4455 C C . ILE B 1 223 ? -27.600 -6.585 23.820 1.00 17.53 223 ILE B C 1
ATOM 4456 O O . ILE B 1 223 ? -27.944 -5.861 24.757 1.00 17.86 223 ILE B O 1
ATOM 4461 N N . PRO B 1 224 ? -28.472 -7.419 23.211 1.00 20.23 224 PRO B N 1
ATOM 4462 C CA . PRO B 1 224 ? -29.841 -7.504 23.699 1.00 21.45 224 PRO B CA 1
ATOM 4463 C C . PRO B 1 224 ? -29.963 -8.030 25.116 1.00 19.32 224 PRO B C 1
ATOM 4464 O O . PRO B 1 224 ? -29.133 -8.809 25.570 1.00 20.32 224 PRO B O 1
ATOM 4468 N N . GLY B 1 225 ? -31.006 -7.580 25.820 1.00 20.52 225 GLY B N 1
ATOM 4469 C CA . GLY B 1 225 ? -31.319 -8.067 27.151 1.00 22.15 225 GLY B CA 1
ATOM 4470 C C . GLY B 1 225 ? -30.420 -7.573 28.275 1.00 24.28 225 GLY B C 1
ATOM 4471 O O . GLY B 1 225 ? -30.429 -8.130 29.380 1.00 26.46 225 GLY B O 1
ATOM 4472 N N . ALA B 1 226 ? -29.577 -6.575 27.974 1.00 17.86 226 ALA B N 1
ATOM 4473 C CA . ALA B 1 226 ? -28.704 -5.986 28.968 1.00 19.07 226 ALA B CA 1
ATOM 4474 C C . ALA B 1 226 ? -28.958 -4.499 28.973 1.00 14.20 226 ALA B C 1
ATOM 4475 O O . ALA B 1 226 ? -29.390 -3.933 27.975 1.00 16.71 226 ALA B O 1
ATOM 4477 N N . SER B 1 227 ? -28.707 -3.906 30.127 1.00 16.64 227 SER B N 1
ATOM 4478 C CA . SER B 1 227 ? -28.751 -2.466 30.271 1.00 15.50 227 SER B CA 1
ATOM 4479 C C . SER B 1 227 ? -27.319 -1.951 30.423 1.00 15.91 227 SER B C 1
ATOM 4480 O O . SER B 1 227 ? -26.378 -2.449 29.790 1.00 16.34 227 SER B O 1
ATOM 4483 N N . HIS B 1 228 ? -27.104 -0.975 31.284 1.00 15.23 228 HIS B N 1
ATOM 4484 C CA . HIS B 1 228 ? -25.821 -0.364 31.485 1.00 13.84 228 HIS B CA 1
ATOM 4485 C C . HIS B 1 228 ? -24.757 -1.300 31.971 1.00 16.60 228 HIS B C 1
ATOM 4486 O O . HIS B 1 228 ? -23.598 -1.206 31.529 1.00 17.39 228 HIS B O 1
ATOM 4493 N N . MET B 1 229 ? -25.128 -2.265 32.826 1.00 14.31 229 MET B N 1
ATOM 4494 C CA . MET B 1 229 ? -24.158 -3.183 33.426 1.00 14.23 229 MET B CA 1
ATOM 4495 C C . MET B 1 229 ? -23.937 -4.439 32.571 1.00 15.55 229 MET B C 1
ATOM 4496 O O . MET B 1 229 ? -23.850 -5.570 33.070 1.00 16.21 229 MET B O 1
ATOM 4501 N N . VAL B 1 230 ? -23.709 -4.226 31.290 1.00 14.58 230 VAL B N 1
ATOM 4502 C CA . VAL B 1 230 ? -23.690 -5.281 30.282 1.00 15.64 230 VAL B CA 1
ATOM 4503 C C . VAL B 1 230 ? -22.606 -6.324 30.538 1.00 15.10 230 VAL B C 1
ATOM 4504 O O . VAL B 1 230 ? -22.830 -7.508 30.274 1.00 16.73 230 VAL B O 1
ATOM 4508 N N . MET B 1 231 ? -21.473 -5.942 31.069 1.00 13.44 231 MET B N 1
ATOM 4509 C CA . MET B 1 231 ? -20.378 -6.890 31.359 1.00 14.03 231 MET B CA 1
ATOM 4510 C C . MET B 1 231 ? -20.714 -7.862 32.482 1.00 16.20 231 MET B C 1
ATOM 4511 O O . MET B 1 231 ? -20.083 -8.919 32.592 1.00 16.45 231 MET B O 1
ATOM 4516 N N . LEU B 1 232 ? -21.668 -7.494 33.340 1.00 14.78 232 LEU B N 1
ATOM 4517 C CA . LEU B 1 232 ? -22.163 -8.348 34.438 1.00 17.01 232 LEU B CA 1
ATOM 4518 C C . LEU B 1 232 ? -23.450 -9.040 34.054 1.00 17.07 232 LEU B C 1
ATOM 4519 O O . LEU B 1 232 ? -23.673 -10.174 34.507 1.00 21.27 232 LEU B O 1
ATOM 4524 N N . GLU B 1 233 ? -24.318 -8.407 33.283 1.00 16.19 233 GLU B N 1
ATOM 4525 C CA . GLU B 1 233 ? -25.645 -8.953 32.974 1.00 16.95 233 GLU B CA 1
ATOM 4526 C C . GLU B 1 233 ? -25.629 -9.988 31.854 1.00 17.49 233 GLU B C 1
ATOM 4527 O O . GLU B 1 233 ? -26.422 -10.958 31.852 1.00 19.19 233 GLU B O 1
ATOM 4533 N N . LYS B 1 234 ? -24.762 -9.781 30.859 1.00 15.95 234 LYS B N 1
ATOM 4534 C CA . LYS B 1 234 ? -24.633 -10.659 29.693 1.00 15.76 234 LYS B CA 1
ATOM 4535 C C . LYS B 1 234 ? -23.142 -10.903 29.475 1.00 15.18 234 LYS B C 1
ATOM 4536 O O . LYS B 1 234 ? -22.604 -10.549 28.410 1.00 15.85 234 LYS B O 1
ATOM 4542 N N . HIS B 1 235 ? -22.484 -11.453 30.470 1.00 14.91 235 HIS B N 1
ATOM 4543 C CA . HIS B 1 235 ? -21.006 -11.539 30.401 1.00 17.07 235 HIS B CA 1
ATOM 4544 C C . HIS B 1 235 ? -20.514 -12.416 29.285 1.00 16.76 235 HIS B C 1
ATOM 4545 O O . HIS B 1 235 ? -19.455 -12.177 28.740 1.00 18.17 235 HIS B O 1
ATOM 4552 N N . VAL B 1 236 ? -21.261 -13.468 28.930 1.00 14.84 236 VAL B N 1
ATOM 4553 C CA . VAL B 1 236 ? -20.795 -14.365 27.885 1.00 17.59 236 VAL B CA 1
ATOM 4554 C C . VAL B 1 236 ? -20.845 -13.648 26.534 1.00 17.67 236 VAL B C 1
ATOM 4555 O O . VAL B 1 236 ? -19.877 -13.710 25.756 1.00 16.78 236 VAL B O 1
ATOM 4559 N N . GLU B 1 237 ? -21.914 -12.928 26.257 1.00 16.52 237 GLU B N 1
ATOM 4560 C CA A GLU B 1 237 ? -22.032 -12.179 25.026 0.60 16.73 237 GLU B CA 1
ATOM 4561 C CA B GLU B 1 237 ? -22.058 -12.178 25.025 0.40 16.07 237 GLU B CA 1
ATOM 4562 C C . GLU B 1 237 ? -21.035 -11.041 24.968 1.00 17.57 237 GLU B C 1
ATOM 4563 O O . GLU B 1 237 ? -20.417 -10.794 23.916 1.00 17.72 237 GLU B O 1
ATOM 4574 N N . PHE B 1 238 ? -20.834 -10.383 26.099 1.00 15.96 238 PHE B N 1
ATOM 4575 C CA . PHE B 1 238 ? -19.830 -9.313 26.223 1.00 14.37 238 PHE B CA 1
ATOM 4576 C C . PHE B 1 238 ? -18.449 -9.876 25.927 1.00 16.03 238 PHE B C 1
ATOM 4577 O O . PHE B 1 238 ? -17.694 -9.311 25.108 1.00 16.07 238 PHE B O 1
ATOM 4585 N N . ASN B 1 239 ? -18.099 -10.989 26.573 1.00 14.96 239 ASN B N 1
ATOM 4586 C CA . ASN B 1 239 ? -16.794 -11.589 26.384 1.00 15.08 239 ASN B CA 1
ATOM 4587 C C . ASN B 1 239 ? -16.581 -12.060 24.973 1.00 15.58 239 ASN B C 1
ATOM 4588 O O . ASN B 1 239 ? -15.456 -11.928 24.466 1.00 16.93 239 ASN B O 1
ATOM 4593 N N . GLU B 1 240 ? -17.613 -12.595 24.318 1.00 15.94 240 GLU B N 1
ATOM 4594 C CA A GLU B 1 240 ? -17.462 -13.024 22.926 0.70 18.15 240 GLU B CA 1
ATOM 4595 C CA B GLU B 1 240 ? -17.524 -13.010 22.908 0.30 19.34 240 GLU B CA 1
ATOM 4596 C C . GLU B 1 240 ? -17.093 -11.827 22.036 1.00 17.25 240 GLU B C 1
ATOM 4597 O O . GLU B 1 240 ? -16.199 -11.942 21.188 1.00 19.16 240 GLU B O 1
ATOM 4608 N N . ALA B 1 241 ? -17.746 -10.693 22.241 1.00 15.77 241 ALA B N 1
ATOM 4609 C CA . ALA B 1 241 ? -17.470 -9.511 21.445 1.00 17.58 241 ALA B CA 1
ATOM 4610 C C . ALA B 1 241 ? -16.082 -8.983 21.713 1.00 18.01 241 ALA B C 1
ATOM 4611 O O . ALA B 1 241 ? -15.333 -8.643 20.773 1.00 17.51 241 ALA B O 1
ATOM 4613 N N . LEU B 1 242 ? -15.710 -8.910 22.972 1.00 14.75 242 LEU B N 1
ATOM 4614 C CA . LEU B 1 242 ? -14.402 -8.440 23.328 1.00 14.70 242 LEU B CA 1
ATOM 4615 C C . LEU B 1 242 ? -13.316 -9.357 22.790 1.00 17.82 242 LEU B C 1
ATOM 4616 O O . LEU B 1 242 ? -12.315 -8.886 22.219 1.00 17.07 242 LEU B O 1
ATOM 4621 N N . GLU B 1 243 ? -13.479 -10.668 22.941 1.00 16.27 243 GLU B N 1
ATOM 4622 C CA A GLU B 1 243 ? -12.470 -11.627 22.449 0.60 19.22 243 GLU B CA 1
ATOM 4623 C CA B GLU B 1 243 ? -12.456 -11.604 22.455 0.40 14.92 243 GLU B CA 1
ATOM 4624 C C . GLU B 1 243 ? -12.274 -11.534 20.939 1.00 17.67 243 GLU B C 1
ATOM 4625 O O . GLU B 1 243 ? -11.130 -11.602 20.458 1.00 18.90 243 GLU B O 1
ATOM 4636 N N . LYS B 1 244 ? -13.359 -11.393 20.190 1.00 16.42 244 LYS B N 1
ATOM 4637 C CA . LYS B 1 244 ? -13.278 -11.226 18.743 1.00 16.45 244 LYS B CA 1
ATOM 4638 C C . LYS B 1 244 ? -12.410 -10.004 18.402 1.00 18.83 244 LYS B C 1
ATOM 4639 O O . LYS B 1 244 ? -11.539 -10.069 17.528 1.00 18.52 244 LYS B O 1
ATOM 4645 N N . PHE B 1 245 ? -12.612 -8.912 19.117 1.00 15.35 245 PHE B N 1
ATOM 4646 C CA . PHE B 1 245 ? -11.860 -7.683 18.893 1.00 15.33 245 PHE B CA 1
ATOM 4647 C C . PHE B 1 245 ? -10.405 -7.834 19.301 1.00 16.84 245 PHE B C 1
ATOM 4648 O O . PHE B 1 245 ? -9.496 -7.380 18.594 1.00 16.35 245 PHE B O 1
ATOM 4656 N N . LEU B 1 246 ? -10.135 -8.491 20.421 1.00 16.64 246 LEU B N 1
ATOM 4657 C CA . LEU B 1 246 ? -8.767 -8.734 20.837 1.00 15.56 246 LEU B CA 1
ATOM 4658 C C . LEU B 1 246 ? -7.994 -9.587 19.835 1.00 19.18 246 LEU B C 1
ATOM 4659 O O . LEU B 1 246 ? -6.815 -9.291 19.533 1.00 20.26 246 LEU B O 1
ATOM 4664 N N . LYS B 1 247 ? -8.651 -10.586 19.268 1.00 17.62 247 LYS B N 1
ATOM 4665 C CA . LYS B 1 247 ? -8.042 -11.364 18.185 1.00 19.92 247 LYS B CA 1
ATOM 4666 C C . LYS B 1 247 ? -7.718 -10.461 16.983 1.00 21.40 247 LYS B C 1
ATOM 4667 O O . LYS B 1 247 ? -6.612 -10.555 16.396 1.00 22.52 247 LYS B O 1
ATOM 4673 N N . LYS B 1 248 ? -8.633 -9.579 16.610 1.00 18.47 248 LYS B N 1
ATOM 4674 C CA . LYS B 1 248 ? -8.427 -8.648 15.491 1.00 17.89 248 LYS B CA 1
ATOM 4675 C C . LYS B 1 248 ? -7.208 -7.768 15.695 1.00 20.11 248 LYS B C 1
ATOM 4676 O O . LYS B 1 248 ? -6.430 -7.548 14.748 1.00 20.16 248 LYS B O 1
ATOM 4682 N N . VAL B 1 249 ? -7.002 -7.276 16.902 1.00 17.95 249 VAL B N 1
ATOM 4683 C CA . VAL B 1 249 ? -5.858 -6.396 17.193 1.00 18.67 249 VAL B CA 1
ATOM 4684 C C . VAL B 1 249 ? -4.567 -7.169 17.525 1.00 22.69 249 VAL B C 1
ATOM 4685 O O . VAL B 1 249 ? -3.509 -6.573 17.657 1.00 26.32 249 VAL B O 1
ATOM 4689 N N . GLY B 1 250 ? -4.640 -8.496 17.666 1.00 20.29 250 GLY B N 1
ATOM 4690 C CA . GLY B 1 250 ? -3.447 -9.321 17.897 1.00 22.91 250 GLY B CA 1
ATOM 4691 C C . GLY B 1 250 ? -3.018 -9.466 19.337 1.00 28.90 250 GLY B C 1
ATOM 4692 O O . GLY B 1 250 ? -1.866 -9.769 19.610 1.00 34.37 250 GLY B O 1
ATOM 4693 N N . VAL B 1 251 ? -3.939 -9.255 20.276 1.00 21.43 251 VAL B N 1
ATOM 4694 C CA . VAL B 1 251 ? -3.601 -9.349 21.674 1.00 21.65 251 VAL B CA 1
ATOM 4695 C C . VAL B 1 251 ? -3.997 -10.762 22.103 1.00 32.77 251 VAL B C 1
ATOM 4696 O O . VAL B 1 251 ? -5.154 -11.071 22.132 1.00 37.76 251 VAL B O 1
ATOM 4700 N N . ALA B 1 252 ? -3.031 -11.637 22.368 1.00 82.32 252 ALA B N 1
ATOM 4701 C CA . ALA B 1 252 ? -3.325 -13.046 22.686 1.00 74.11 252 ALA B CA 1
ATOM 4702 C C . ALA B 1 252 ? -3.103 -13.341 24.158 1.00 59.24 252 ALA B C 1
ATOM 4703 O O . ALA B 1 252 ? -2.337 -12.651 24.819 1.00 44.21 252 ALA B O 1
#

Nearest PDB structures (foldseek):
  5frd-assembly2_B  TM=1.001E+00  e=5.649E-52  Archaeoglobus fulgidus
  3e0x-assembly2_B  TM=7.670E-01  e=3.237E-16  Clostridium acetobutylicum
  8v16-assembly1_C  TM=7.881E-01  e=4.710E-15  uncultured Pseudomonadota bacterium
  8ckp-assembly1_J  TM=7.383E-01  e=1.197E-12  Haloferax mediterranei
  7p4k-assembly1_A  TM=7.571E-01  e=1.639E-11  Homo sapiens

Radius of gyration: 25.45 Å; Cα contacts (8 Å, |Δi|>4): 1286; chains: 2; bounding box: 65×49×68 Å

CATH classification: 3.40.50.1820

Organism: Archaeoglobus fulgidus (strain ATCC 49558 / DSM 4304 / JCM 9628 / NBRC 100126 / VC-16) (NCBI:txid224325)

Foldseek 3Di:
DKDKDWDADVNKIKIKIWAPDFQEEEEEAFLAARVLQVLCRHPQIDIYIGQAVGDPIHHDDDDALLVSLSVSLVVSCVGRNAHAYEAAASGLLSVLSNCVVPVPRHQEYERAPYFQAQADDCCQLVVLVPPNLVSLVVQLVLFWLDDDPVSVVVSVSCVVRSPRNNSRSVNRNPRHCLVCLVVLVDADDHAYEYEFECRHRSRHPVRRVSCVVRYPRYDYYYHYNGYSSCCVRPVVVVNVVVVVVCVVSVRDRPDD/DKDKDWDADPNKIKIKIWAPDWQEEEEEAFLAANVLQVLCRHPPIDIYIGQAVGDPIHHDDDDALLRSLSVSLVVSCVPNNAHAYEAAASGLLSQLSNCVVCVVRHQEYERAPYFQAQAFDCCQQVVCVPPVLSNLVVQLVLFWLDDDPVSVVSSCSCVVSVVRSNVRSVNRNPRHPLVCLVVLNDADDHAYEYEFEQRHRRRHPVRRVSCCVSHVSYDYYYHYNGYSSCCVRVVVVVSVVVVVVCVVSPID

Solvent-accessible surface area: 20410 Å² total; per-residue (Å²): 170,54,97,83,32,104,34,80,0,108,61,16,82,0,0,0,14,51,8,46,75,4,86,0,0,0,0,0,6,6,1,8,13,0,59,6,0,54,31,0,0,65,52,3,0,0,16,0,0,0,0,0,34,8,42,102,13,51,120,44,141,22,85,36,7,45,72,5,0,71,26,0,2,38,0,0,84,112,29,6,30,98,0,0,0,0,0,0,16,0,0,0,0,0,0,0,45,0,20,70,115,23,62,94,6,7,59,0,0,0,0,0,0,0,0,4,88,10,148,17,81,71,104,2,27,106,16,5,157,182,92,44,71,129,2,0,40,50,15,0,72,37,1,18,39,79,149,39,120,69,16,72,95,13,53,123,37,1,62,124,70,26,119,26,0,43,113,1,11,19,10,5,36,164,8,77,13,26,89,59,4,137,85,34,164,16,153,6,67,24,31,1,5,0,0,1,2,84,73,4,127,37,3,41,29,107,77,0,2,24,0,0,48,62,0,100,57,0,18,4,33,10,5,44,34,0,2,6,2,0,0,29,41,68,70,94,83,0,16,89,20,0,29,142,5,0,132,97,37,58,12,68,50,100,115,235,209,53,102,75,42,100,32,80,0,108,60,16,104,0,0,0,14,33,9,130,110,16,76,0,0,0,0,0,8,6,0,1,6,0,56,4,0,54,31,0,0,78,53,2,0,0,15,0,0,0,0,0,28,7,45,101,14,58,121,44,140,19,85,36,7,50,73,4,0,72,26,0,2,37,0,0,88,111,32,15,30,13,0,0,0,0,0,0,16,0,0,0,0,0,0,0,44,0,18,72,118,29,22,35,11,0,0,0,0,0,0,0,0,0,0,4,86,10,144,16,77,67,110,1,13,119,18,10,191,171,80,52,104,152,1,0,39,57,13,1,63,26,2,16,43,79,150,39,96,62,17,71,89,6,53,129,36,6,67,122,71,38,114,34,0,69,110,1,11,20,11,5,36,162,8,78,14,27,90,38,2,134,96,36,142,17,125,14,10,1,4,0,5,0,0,0,1,102,84,5,124,38,3,30,80,138,61,0,63,34,0,67,163,59,2,93,12,15,54,40,45,55,5,77,34,0,2,6,7,0,0,19,42,74,68,89,73,0,16,109,17,0,38,158,4,0,123,86,0,22,5,114

Sequence (508 aa):
MLEERVFIDDVDDGVKKVSLLKKGRRREEERRKKVFYIHSSGSSDDATQQWVVNQLTAIIGGYAIDLPNHGQQSDTVEEVNNSVDDEEYAYYASSSESLKKKKTVGKKAVVVGHSLLGGAVAQKKLYLLRRRNPEEICCLALVLVGTGARLRVLLPEILEEGLKKKKEEPEKKAVDLMLSMAFASKKGGEEEEYEEKKKKRREFLDRVDVVLHLDLSSLCDRRFDLLEEDYRRNGKKLKIIGGVPTLVIVGEEEDKKLTPLKKYHEFFHKKHIIPNSEELVVIIPGASHMVMLEKHVEFNEALEEKKFLKKKKVVGVAEEVHHMLEERVFIDDVDGVKKVSLLLKGRREERRKKVFYIHSSGSSDDATQQWVVNQLTAIIGGYAIDLPNHGQQSDTVEEVNNSVDEEYAYYASSESLKKKTVVGKKAVVVGHSLGGAVAQKLYLRRNPEEICCLALVLVGTGARLRVLPEILEEGLKKEEPEEKKAVDLMLSMAFASSKKGGEEYEEKKKKRRREEFLDRRVVDVLHHLDLSSLCDRRFDLLEEDYRRNGKKLKIIGVPTLVIVGEEEDKKLTPLKKYHEEFFHKKHIPNSEELVVIPGASHMVMLEKHVEEFNEEALEEKFLKKVGVA

B-factor: mean 25.01, std 13.7, range [9.94, 150.25]

InterPro domains:
  IPR000073 Alpha/beta hydrolase fold-1 [PF12697] (25-241)
  IPR000073 Alpha/beta hydrolase fold-1 [PR00111] (43-58)
  IPR000073 Alpha/beta hydrolase fold-1 [PR00111] (85-98)
  IPR000073 Alpha/beta hydrolase fold-1 [PR00111] (99-112)
  IPR000073 Alpha/beta hydrolase fold-1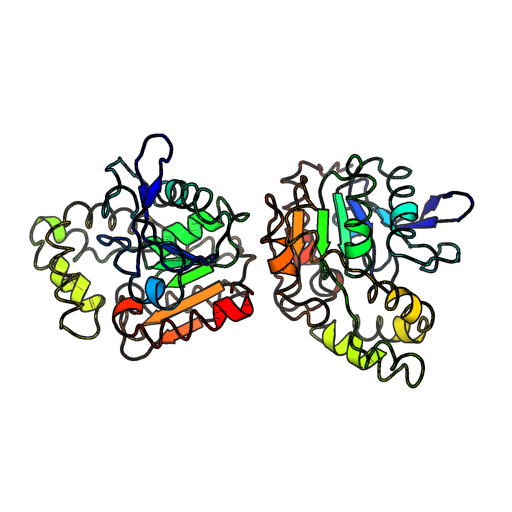 [PR00111] (192-206)
  IPR029058 Alpha/Beta hydrolase fold [G3DSA:3.40.50.1820] (1-249)
  IPR029058 Alpha/Beta hydrolase fold [SSF53474] (21-247)
  IPR050266 AB hydrolase superfamily [PTHR43798] (20-249)